Protein 4IP8 (pdb70)

Solvent-accessible surface area: 19924 Å² total; per-residue (Å²): 32,153,70,2,7,23,48,0,2,42,0,0,23,0,0,86,2,14,42,108,6,36,44,26,24,74,103,18,130,75,173,56,2,34,42,8,3,10,0,18,0,0,52,26,0,18,150,96,16,98,0,0,50,68,0,0,82,19,27,4,105,7,39,36,52,31,16,130,80,79,64,43,40,81,142,54,9,109,43,3,60,58,2,5,104,69,0,48,79,51,107,81,10,78,128,63,58,25,100,63,9,61,160,148,22,33,158,70,2,7,26,48,0,1,40,0,0,24,0,0,75,1,16,43,107,6,35,46,27,26,88,108,19,127,73,170,59,2,52,67,8,3,10,0,16,1,0,59,28,0,19,153,98,16,95,0,0,54,66,0,0,84,18,30,3,94,10,43,33,46,28,18,101,78,73,67,53,29,78,136,76,2,108,46,3,55,61,3,4,94,69,0,43,82,49,108,80,10,76,122,60,56,28,98,66,6,64,157,154,20,35,156,75,2,7,29,49,0,4,39,0,0,18,0,0,64,4,14,45,106,6,32,44,21,20,70,106,18,136,71,169,56,1,51,53,8,3,10,0,19,0,0,68,26,0,18,162,92,18,96,0,0,48,63,0,0,82,20,31,4,100,8,44,49,47,37,17,113,79,83,60,41,42,64,141,69,7,106,41,2,68,55,0,5,105,70,0,44,78,45,104,88,11,77,116,48,57,24,100,64,6,61,155,150,22,33,154,72,1,7,29,51,0,3,38,0,0,20,0,1,71,2,15,38,110,5,34,44,23,24,68,106,17,132,71,168,51,2,52,71,8,2,7,0,18,0,0,66,27,0,18,160,95,16,94,0,0,50,59,0,0,71,19,32,1,92,8,42,23,48,29,22,127,77,82,65,46,35,68,136,77,10,103,49,2,63,59,0,2,96,74,0,43,77,44,104,87,12,77,119,49,73,23,100,67,9,62,156,145,20

InterPro domains:
  IPR000096 Serum amyloid A protein [PF00277] (23-122)
  IPR000096 Serum amyloid A protein [PIRSF002472] (1-122)
  IPR000096 Serum amyloid A protein [PR00306] (24-43)
  IPR000096 Serum amyloid A protein [PR00306] (44-63)
  IPR000096 Serum amyloid A protein [PR00306] (64-84)
  IPR000096 Serum amyloid A protein [PS00992] (56-72)
  IPR000096 Serum amyloid A protein [SM00197] (21-122)
  IPR052464 Synovial Proliferation Regulator [PTHR23424] (26-122)

Organism: Homo sapiens (NCBI:txid9606)

Structure (mmCIF, N/CA/C/O backbone):
data_4IP8
#
_entry.id   4IP8
#
_cell.length_a   68.591
_cell.length_b   128.419
_cell.length_c   50.199
_cell.angle_alpha   90.00
_cell.angle_beta   90.00
_cell.angle_gamma   90.00
#
_symmetry.space_group_name_H-M   'P 21 21 2'
#
loop_
_entity.id
_entity.type
_entity.pdbx_description
1 polymer 'Serum amyloid A-1 protein'
2 non-polymer 'SULFATE ION'
3 non-polymer 'O-ACETALDEHYDYL-HEXAETHYLENE GLYCOL'
4 water water
#
loop_
_atom_site.group_PDB
_atom_site.id
_atom_site.type_symbol
_atom_site.label_atom_id
_atom_site.label_alt_id
_atom_site.label_comp_id
_atom_site.label_asym_id
_atom_site.label_entity_id
_atom_site.label_seq_id
_atom_site.pdbx_PDB_ins_code
_atom_site.Cartn_x
_atom_site.Cartn_y
_atom_site.Cartn_z
_atom_site.occupancy
_atom_site.B_iso_or_equiv
_atom_site.auth_seq_id
_atom_site.auth_comp_id
_atom_site.auth_asym_id
_atom_site.auth_atom_id
_atom_site.pdbx_PDB_model_num
ATOM 1 N N . MET A 1 1 ? -64.643 -20.577 32.094 1.00 37.63 0 MET A N 1
ATOM 2 C CA . MET A 1 1 ? -63.993 -21.710 31.450 1.00 36.14 0 MET A CA 1
ATOM 3 C C . MET A 1 1 ? -64.016 -22.945 32.343 1.00 29.44 0 MET A C 1
ATOM 4 O O . MET A 1 1 ? -63.547 -24.008 31.947 1.00 30.80 0 MET A O 1
ATOM 9 N N . ARG A 1 2 ? -64.550 -22.800 33.552 1.00 29.96 1 ARG A N 1
ATOM 10 C CA . ARG A 1 2 ? -64.579 -23.912 34.502 1.00 36.48 1 ARG A CA 1
ATOM 11 C C . ARG A 1 2 ? -65.267 -25.150 33.930 1.00 33.95 1 ARG A C 1
ATOM 12 O O . ARG A 1 2 ? -64.665 -26.218 33.844 1.00 40.42 1 ARG A O 1
ATOM 20 N N . SER A 1 3 ? -66.532 -25.004 33.548 1.00 39.59 2 SER A N 1
ATOM 21 C CA . SER A 1 3 ? -67.308 -26.124 33.026 1.00 39.57 2 SER A CA 1
ATOM 22 C C . SER A 1 3 ? -66.757 -26.625 31.692 1.00 39.44 2 SER A C 1
ATOM 23 O O . SER A 1 3 ? -66.885 -27.803 31.363 1.00 29.86 2 SER A O 1
ATOM 26 N N . PHE A 1 4 ? -66.145 -25.724 30.928 1.00 25.29 3 PHE A N 1
ATOM 27 C CA . PHE A 1 4 ? -65.525 -26.090 29.659 1.00 29.33 3 PHE A CA 1
ATOM 28 C C . PHE A 1 4 ? -64.373 -27.071 29.889 1.00 35.94 3 PHE A C 1
ATOM 29 O O . PHE A 1 4 ? -64.346 -28.157 29.309 1.00 25.18 3 PHE A O 1
ATOM 37 N N . PHE A 1 5 ? -63.431 -26.691 30.748 1.00 29.88 4 PHE A N 1
ATOM 38 C CA . PHE A 1 5 ? -62.285 -27.535 31.059 1.00 26.37 4 PHE A CA 1
ATOM 39 C C . PHE A 1 5 ? -62.660 -28.739 31.924 1.00 26.07 4 PHE A C 1
ATOM 40 O O . PHE A 1 5 ? -61.974 -29.759 31.906 1.00 28.70 4 PHE A O 1
ATOM 48 N N . SER A 1 6 ? -63.737 -28.611 32.689 1.00 23.91 5 SER A N 1
ATOM 49 C CA . SER A 1 6 ? -64.218 -29.715 33.510 1.00 31.99 5 SER A CA 1
ATOM 50 C C . SER A 1 6 ? -64.782 -30.841 32.649 1.00 24.70 5 SER A C 1
ATOM 51 O O . SER A 1 6 ? -64.418 -32.000 32.826 1.00 33.29 5 SER A O 1
ATOM 54 N N . PHE A 1 7 ? -65.680 -30.504 31.728 1.00 22.71 6 PHE A N 1
ATOM 55 C CA . PHE A 1 7 ? -66.222 -31.497 30.813 1.00 27.13 6 PHE A CA 1
ATOM 56 C C . PHE A 1 7 ? -65.088 -32.195 30.062 1.00 28.40 6 PHE A C 1
ATOM 57 O O . PHE A 1 7 ? -65.124 -33.399 29.860 1.00 27.85 6 PHE A O 1
ATOM 65 N N . LEU A 1 8 ? -64.085 -31.427 29.653 1.00 28.65 7 LEU A N 1
ATOM 66 C CA . LEU A 1 8 ? -62.953 -31.983 28.923 1.00 25.66 7 LEU A CA 1
ATOM 67 C C . LEU A 1 8 ? -62.088 -32.863 29.816 1.00 25.90 7 LEU A C 1
ATOM 68 O O . LEU A 1 8 ? -61.642 -33.929 29.399 1.00 33.98 7 LEU A O 1
ATOM 73 N N . GLY A 1 9 ? -61.865 -32.427 31.050 1.00 22.84 8 GLY A N 1
ATOM 74 C CA . GLY A 1 9 ? -61.154 -33.247 32.013 1.00 30.53 8 GLY A CA 1
ATOM 75 C C . GLY A 1 9 ? -61.883 -34.544 32.316 1.00 27.75 8 GLY A C 1
ATOM 76 O O . GLY A 1 9 ? -61.262 -35.572 32.588 1.00 32.16 8 GLY A O 1
ATOM 77 N N . GLU A 1 10 ? -63.210 -34.496 32.276 1.00 25.88 9 GLU A N 1
ATOM 78 C CA . GLU A 1 10 ? -64.029 -35.674 32.553 1.00 27.00 9 GLU A CA 1
ATOM 79 C C . GLU A 1 10 ? -64.022 -36.653 31.380 1.00 27.69 9 GLU A C 1
ATOM 80 O O . GLU A 1 10 ? -63.989 -37.869 31.575 1.00 27.29 9 GLU A O 1
ATOM 86 N N . ALA A 1 11 ? -64.035 -36.115 30.166 1.00 23.45 10 ALA A N 1
ATOM 87 C CA . ALA A 1 11 ? -63.921 -36.933 28.968 1.00 29.88 10 ALA A CA 1
ATOM 88 C C . ALA A 1 11 ? -62.628 -37.732 28.997 1.00 34.35 10 ALA A C 1
ATOM 89 O O . ALA A 1 11 ? -62.608 -38.916 28.651 1.00 28.08 10 ALA A O 1
ATOM 91 N N . PHE A 1 12 ? -61.550 -37.087 29.427 1.00 23.17 11 PHE A N 1
ATOM 92 C CA . PHE A 1 12 ? -60.228 -37.708 29.341 1.00 28.52 11 PHE A CA 1
ATOM 93 C C . PHE A 1 12 ? -59.865 -38.588 30.530 1.00 28.94 11 PHE A C 1
ATOM 94 O O . PHE A 1 12 ? -59.077 -39.520 30.392 1.00 35.19 11 PHE A O 1
ATOM 102 N N . ASP A 1 13 ? -60.445 -38.306 31.689 1.00 25.46 12 ASP A N 1
ATOM 103 C CA . ASP A 1 13 ? -60.367 -39.250 32.794 1.00 31.70 12 ASP A CA 1
ATOM 104 C C . ASP A 1 13 ? -61.154 -40.514 32.441 1.00 34.77 12 ASP A C 1
ATOM 105 O O . ASP A 1 13 ? -60.717 -41.628 32.722 1.00 31.29 12 ASP A O 1
ATOM 110 N N . GLY A 1 14 ? -62.310 -40.326 31.812 1.00 30.69 13 GLY A N 1
ATOM 111 C CA . GLY A 1 14 ? -63.136 -41.438 31.377 1.00 26.55 13 GLY A CA 1
ATOM 112 C C . GLY A 1 14 ? -62.460 -42.279 30.310 1.00 21.54 13 GLY A C 1
ATOM 113 O O . GLY A 1 14 ? -62.495 -43.504 30.371 1.00 28.07 13 GLY A O 1
ATOM 114 N N . ALA A 1 15 ? -61.842 -41.620 29.333 1.00 29.59 14 ALA A N 1
ATOM 115 C CA . ALA A 1 15 ? -61.087 -42.311 28.294 1.00 26.34 14 ALA A CA 1
ATOM 116 C C . ALA A 1 15 ? -59.966 -43.132 28.907 1.00 31.08 14 ALA A C 1
ATOM 117 O O . ALA A 1 15 ? -59.651 -44.225 28.431 1.00 27.42 14 ALA A O 1
ATOM 119 N N . ARG A 1 16 ? -59.355 -42.595 29.959 1.00 29.41 15 ARG A N 1
ATOM 120 C CA . ARG A 1 16 ? -58.322 -43.317 30.694 1.00 27.64 15 ARG A CA 1
ATOM 121 C C . ARG A 1 16 ? -58.905 -44.534 31.399 1.00 20.86 15 ARG A C 1
ATOM 122 O O . ARG A 1 16 ? -58.274 -45.583 31.453 1.00 30.59 15 ARG A O 1
ATOM 130 N N . ASP A 1 17 ? -60.105 -44.380 31.949 1.00 21.03 16 ASP A N 1
ATOM 131 C CA . ASP A 1 17 ? -60.773 -45.471 32.652 1.00 27.93 16 ASP A CA 1
ATOM 132 C C . ASP A 1 17 ? -61.163 -46.605 31.711 1.00 24.14 16 ASP A C 1
ATOM 133 O O . ASP A 1 17 ? -60.969 -47.776 32.032 1.00 29.71 16 ASP A O 1
ATOM 138 N N . MET A 1 18 ? -61.714 -46.258 30.553 1.00 23.24 17 MET A N 1
ATOM 139 C CA . MET A 1 18 ? -62.015 -47.255 29.532 1.00 21.93 17 MET A CA 1
ATOM 140 C C . MET A 1 18 ? -60.753 -48.008 29.132 1.00 29.53 17 MET A C 1
ATOM 141 O O . MET A 1 18 ? -60.766 -49.231 29.041 1.00 30.16 17 MET A O 1
ATOM 146 N N . TRP A 1 19 ? -59.663 -47.282 28.890 1.00 25.27 18 TRP A N 1
ATOM 147 C CA . TRP A 1 19 ? -58.413 -47.933 28.511 1.00 33.70 18 TRP A CA 1
ATOM 148 C C . TRP A 1 19 ? -57.848 -48.800 29.631 1.00 32.82 18 TRP A C 1
ATOM 149 O O . TRP A 1 19 ? -57.294 -49.867 29.374 1.00 28.15 18 TRP A O 1
ATOM 160 N N . ARG A 1 20 ? -57.984 -48.344 30.871 1.00 24.26 19 ARG A N 1
ATOM 161 C CA . ARG A 1 20 ? -57.518 -49.129 32.007 1.00 24.43 19 ARG A CA 1
ATOM 162 C C . ARG A 1 20 ? -58.277 -50.450 32.100 1.00 25.89 19 ARG A C 1
ATOM 163 O O . ARG A 1 20 ? -57.708 -51.470 32.471 1.00 26.99 19 ARG A O 1
ATOM 171 N N . ALA A 1 21 ? -59.564 -50.426 31.767 1.00 24.95 20 ALA A N 1
ATOM 172 C CA . ALA A 1 21 ? -60.371 -51.642 31.770 1.00 24.85 20 ALA A CA 1
ATOM 173 C C . ALA A 1 21 ? -59.875 -52.621 30.716 1.00 22.04 20 ALA A C 1
ATOM 174 O O . ALA A 1 21 ? -59.843 -53.825 30.950 1.00 30.63 20 ALA A O 1
ATOM 176 N N . TYR A 1 22 ? -59.486 -52.104 29.555 1.00 25.17 21 TYR A N 1
ATOM 177 C CA . TYR A 1 22 ? -58.914 -52.947 28.515 1.00 33.89 21 TYR A CA 1
ATOM 178 C C . TYR A 1 22 ? -57.573 -53.526 28.948 1.00 34.30 21 TYR A C 1
ATOM 179 O O . TYR A 1 22 ? -57.341 -54.724 2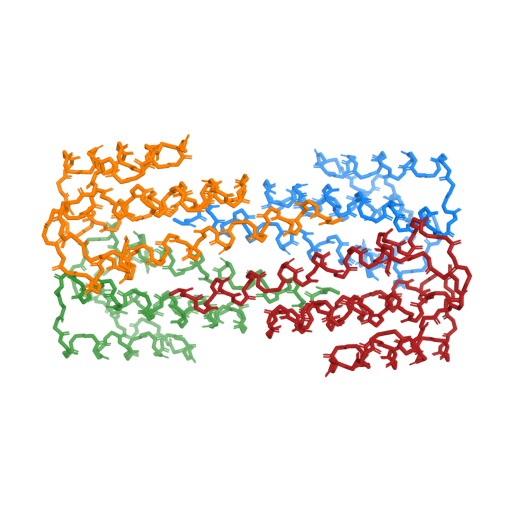8.819 1.00 29.12 21 TYR A O 1
ATOM 188 N N . SER A 1 23 ? -56.694 -52.665 29.454 1.00 32.93 22 SER A N 1
ATOM 189 C CA . SER A 1 23 ? -55.381 -53.095 29.928 1.00 27.74 22 SER A CA 1
ATOM 190 C C . SER A 1 23 ? -55.503 -54.181 30.984 1.00 21.55 22 SER A C 1
ATOM 191 O O . SER A 1 23 ? -54.781 -55.174 30.942 1.00 31.20 22 SER A O 1
ATOM 194 N N . ASP A 1 24 ? -56.403 -53.978 31.941 1.00 22.79 23 ASP A N 1
ATOM 195 C CA . ASP A 1 24 ? -56.641 -54.974 32.982 1.00 28.61 23 ASP A CA 1
ATOM 196 C C . ASP A 1 24 ? -57.182 -56.267 32.397 1.00 30.19 23 ASP A C 1
ATOM 197 O O . ASP A 1 24 ? -56.725 -57.352 32.751 1.00 29.41 23 ASP A O 1
ATOM 202 N N . MET A 1 25 ? -58.163 -56.146 31.506 1.00 30.11 24 MET A N 1
ATOM 203 C CA . MET A 1 25 ? -58.740 -57.313 30.845 1.00 29.80 24 MET A CA 1
ATOM 204 C C . MET A 1 25 ? -57.660 -58.162 30.186 1.00 28.92 24 MET A C 1
ATOM 205 O O . MET A 1 25 ? -57.638 -59.387 30.330 1.00 32.46 24 MET A O 1
ATOM 210 N N . ARG A 1 26 ? -56.771 -57.499 29.458 1.00 29.54 25 ARG A N 1
ATOM 211 C CA . ARG A 1 26 ? -55.710 -58.172 28.719 1.00 35.62 25 ARG A CA 1
ATOM 212 C C . ARG A 1 26 ? -54.686 -58.786 29.666 1.00 33.42 25 ARG A C 1
ATOM 213 O O . ARG A 1 26 ? -54.137 -59.850 29.398 1.00 36.53 25 ARG A O 1
ATOM 221 N N . GLU A 1 27 ? -54.438 -58.105 30.778 1.00 30.71 26 GLU A N 1
ATOM 222 C CA . GLU A 1 27 ? -53.499 -58.590 31.776 1.00 32.12 26 GLU A CA 1
ATOM 223 C C . GLU A 1 27 ? -54.087 -59.766 32.548 1.00 32.65 26 GLU A C 1
ATOM 224 O O . GLU A 1 27 ? -53.394 -60.741 32.842 1.00 37.13 26 GLU A O 1
ATOM 230 N N . ALA A 1 28 ? -55.371 -59.667 32.869 1.00 29.15 27 ALA A N 1
ATOM 231 C CA . ALA A 1 28 ? -56.047 -60.700 33.640 1.00 26.42 27 ALA A CA 1
ATOM 232 C C . ALA A 1 28 ? -56.148 -62.007 32.861 1.00 30.52 27 ALA A C 1
ATOM 233 O O . ALA A 1 28 ? -56.123 -63.086 33.452 1.00 28.59 27 ALA A O 1
ATOM 235 N N . ASN A 1 29 ? -56.252 -61.906 31.539 1.00 27.40 28 ASN A N 1
ATOM 236 C CA . ASN A 1 29 ? -56.377 -63.087 30.691 1.00 43.46 28 ASN A CA 1
ATOM 237 C C . ASN A 1 29 ? -57.280 -64.127 31.352 1.00 42.28 28 ASN A C 1
ATOM 238 O O . ASN A 1 29 ? -56.862 -65.248 31.628 1.00 34.41 28 ASN A O 1
ATOM 243 N N . TYR A 1 30 ? -58.521 -63.733 31.613 1.00 32.37 29 TYR A N 1
ATOM 244 C CA . TYR A 1 30 ? -59.421 -64.525 32.433 1.00 24.75 29 TYR A CA 1
ATOM 245 C C . TYR A 1 30 ? -60.718 -64.808 31.687 1.00 39.61 29 TYR A C 1
ATOM 246 O O . TYR A 1 30 ? -61.520 -63.902 31.446 1.00 33.47 29 TYR A O 1
ATOM 255 N N . ILE A 1 31 ? -60.919 -66.070 31.327 1.00 32.79 30 ILE A N 1
ATOM 256 C CA . ILE A 1 31 ? -62.082 -66.479 30.552 1.00 29.08 30 ILE A CA 1
ATOM 257 C C . ILE A 1 31 ? -63.400 -66.039 31.187 1.00 30.08 30 ILE A C 1
ATOM 258 O O . ILE A 1 31 ? -63.636 -66.255 32.374 1.00 29.58 30 ILE A O 1
ATOM 263 N N . GLY A 1 32 ? -64.242 -65.399 30.383 1.00 25.82 31 GLY A N 1
ATOM 264 C CA . GLY A 1 32 ? -65.575 -65.020 30.811 1.00 32.34 31 GLY A CA 1
ATOM 265 C C . GLY A 1 32 ? -65.644 -63.758 31.647 1.00 28.65 31 GLY A C 1
ATOM 266 O O . GLY A 1 32 ? -66.666 -63.484 32.271 1.00 34.93 31 GLY A O 1
ATOM 267 N N . SER A 1 33 ? -64.570 -62.976 31.651 1.00 30.09 32 SER A N 1
ATOM 268 C CA . SER A 1 33 ? -64.526 -61.771 32.477 1.00 28.60 32 SER A CA 1
ATOM 269 C C . SER A 1 33 ? -64.819 -60.509 31.675 1.00 31.83 32 SER A C 1
ATOM 270 O O . SER A 1 33 ? -65.026 -59.443 32.249 1.00 32.56 32 SER A O 1
ATOM 273 N N . ASP A 1 34 ? -64.838 -60.628 30.352 1.00 24.06 33 ASP A N 1
ATOM 274 C CA . ASP A 1 34 ? -64.920 -59.441 29.506 1.00 32.08 33 ASP A CA 1
ATOM 275 C C . ASP A 1 34 ? -66.166 -58.608 29.788 1.00 27.17 33 ASP A C 1
ATOM 276 O O . ASP A 1 34 ? -66.118 -57.381 29.700 1.00 26.02 33 ASP A O 1
ATOM 281 N N . LYS A 1 35 ? -67.271 -59.266 30.135 1.00 29.18 34 LYS A N 1
ATOM 282 C CA . LYS A 1 35 ? -68.496 -58.549 30.485 1.00 26.87 34 LYS A CA 1
ATOM 283 C C . LYS A 1 35 ? -68.267 -57.686 31.726 1.00 17.63 34 LYS A C 1
ATOM 284 O O . LYS A 1 35 ? -68.710 -56.548 31.779 1.00 28.27 34 LYS A O 1
ATOM 290 N N . TYR A 1 36 ? -67.562 -58.228 32.716 1.00 31.85 35 TYR A N 1
ATOM 291 C CA . TYR A 1 36 ? -67.214 -57.454 33.903 1.00 26.99 35 TYR A CA 1
ATOM 292 C C . TYR A 1 36 ? -66.392 -56.223 33.547 1.00 26.82 35 TYR A C 1
ATOM 293 O O . TYR A 1 36 ? -66.647 -55.129 34.045 1.00 23.63 35 TYR A O 1
ATOM 302 N N . PHE A 1 37 ? -65.404 -56.404 32.679 1.00 24.01 36 PHE A N 1
ATOM 303 C CA . PHE A 1 37 ? -64.505 -55.312 32.333 1.00 27.99 36 PHE A CA 1
ATOM 304 C C . PHE A 1 37 ? -65.174 -54.224 31.495 1.00 23.01 36 PHE A C 1
ATOM 305 O O . PHE A 1 37 ? -64.841 -53.049 31.619 1.00 24.21 36 PHE A O 1
ATOM 313 N N . HIS A 1 38 ? -66.130 -54.610 30.655 1.00 24.51 37 HIS A N 1
ATOM 314 C CA . HIS A 1 38 ? -66.897 -53.630 29.896 1.00 24.17 37 HIS A CA 1
ATOM 315 C C . HIS A 1 38 ? -67.722 -52.778 30.848 1.00 23.33 37 HIS A C 1
ATOM 316 O O . HIS A 1 38 ? -67.766 -51.552 30.725 1.00 28.44 37 HIS A O 1
ATOM 323 N N . ALA A 1 39 ? -68.377 -53.438 31.798 1.00 23.19 38 ALA A N 1
ATOM 324 C CA . ALA A 1 39 ? -69.198 -52.742 32.778 1.00 25.81 38 ALA A CA 1
ATOM 325 C C . ALA A 1 39 ? -68.345 -51.855 33.674 1.00 24.29 38 ALA A C 1
ATOM 326 O O . ALA A 1 39 ? -68.718 -50.719 33.963 1.00 28.26 38 ALA A O 1
ATOM 328 N N . ARG A 1 40 ? -67.200 -52.371 34.109 1.00 20.44 39 ARG A N 1
ATOM 329 C CA . ARG A 1 40 ? -66.322 -51.621 35.006 1.00 27.26 39 ARG A CA 1
ATOM 330 C C . ARG A 1 40 ? -65.816 -50.350 34.333 1.00 23.23 39 ARG A C 1
ATOM 331 O O . ARG A 1 40 ? -65.942 -49.255 34.880 1.00 32.48 39 ARG A O 1
ATOM 339 N N . GLY A 1 41 ? -65.245 -50.505 33.141 1.00 23.72 40 GLY A N 1
ATOM 340 C CA . GLY A 1 41 ? -64.742 -49.376 32.382 1.00 20.99 40 GLY A CA 1
ATOM 341 C C . GLY A 1 41 ? -65.791 -48.295 32.194 1.00 26.83 40 GLY A C 1
ATOM 342 O O . GLY A 1 41 ? -65.520 -47.120 32.414 1.00 20.88 40 GLY A O 1
ATOM 343 N N . ASN A 1 42 ? -66.994 -48.696 31.792 1.00 25.24 41 ASN A N 1
ATOM 344 C CA . ASN A 1 42 ? -68.094 -47.754 31.605 1.00 29.39 41 ASN A CA 1
ATOM 345 C C . ASN A 1 42 ? -68.549 -47.127 32.916 1.00 25.49 41 ASN A C 1
ATOM 346 O O . ASN A 1 42 ? -68.909 -45.953 32.963 1.00 26.90 41 ASN A O 1
ATOM 351 N N . TYR A 1 43 ? -68.537 -47.922 33.976 1.00 29.59 42 TYR A N 1
ATOM 352 C CA . TYR A 1 43 ? -68.898 -47.446 35.300 1.00 22.70 42 TYR A CA 1
ATOM 353 C C . TYR A 1 43 ? -67.910 -46.382 35.766 1.00 24.26 42 TYR A C 1
ATOM 354 O O . TYR A 1 43 ? -68.306 -45.281 36.135 1.00 29.86 42 TYR A O 1
ATOM 363 N N . ASP A 1 44 ? -66.622 -46.717 35.737 1.00 27.81 43 ASP A N 1
ATOM 364 C CA . ASP A 1 44 ? -65.576 -45.791 36.172 1.00 29.26 43 ASP A CA 1
ATOM 365 C C . ASP A 1 44 ? -65.630 -44.472 35.413 1.00 24.96 43 ASP A C 1
ATOM 366 O O . ASP A 1 44 ? -65.540 -43.404 36.011 1.00 30.52 43 ASP A O 1
ATOM 371 N N . ALA A 1 45 ? -65.778 -44.551 34.096 1.00 25.15 44 ALA A N 1
ATOM 372 C CA . ALA A 1 45 ? -65.826 -43.359 33.260 1.00 21.55 44 ALA A CA 1
ATOM 373 C C . ALA A 1 45 ? -67.049 -42.501 33.556 1.00 28.20 44 ALA A C 1
ATOM 374 O O . ALA A 1 45 ? -66.948 -41.280 33.674 1.00 27.91 44 ALA A O 1
ATOM 376 N N . ALA A 1 46 ? -68.212 -43.135 33.662 1.00 26.31 45 ALA A N 1
ATOM 377 C CA . ALA A 1 46 ? -69.440 -42.402 33.960 1.00 31.99 45 ALA A CA 1
ATOM 378 C C . ALA A 1 46 ? -69.341 -41.694 35.307 1.00 31.39 45 ALA A C 1
ATOM 379 O O . ALA A 1 46 ? -69.871 -40.600 35.481 1.00 30.46 45 ALA A O 1
ATOM 381 N N . LYS A 1 47 ? -68.665 -42.332 36.255 1.00 30.50 46 LYS A N 1
ATOM 382 C CA . LYS A 1 47 ? -68.457 -41.757 37.577 1.00 32.63 46 LYS A CA 1
ATOM 383 C C . LYS A 1 47 ? -67.819 -40.370 37.498 1.00 32.09 46 LYS A C 1
ATOM 384 O O . LYS A 1 47 ? -68.070 -39.515 38.344 1.00 38.28 46 LYS A O 1
ATOM 390 N N . ARG A 1 48 ? -66.993 -40.161 36.480 1.00 31.44 47 ARG A N 1
ATOM 391 C CA . ARG A 1 48 ? -66.265 -38.904 36.316 1.00 28.50 47 ARG A CA 1
ATOM 392 C C . ARG A 1 48 ? -67.191 -37.707 36.133 1.00 26.58 47 ARG A C 1
ATOM 393 O O . ARG A 1 48 ? -66.868 -36.596 36.547 1.00 35.72 47 ARG A O 1
ATOM 401 N N . GLY A 1 49 ? -68.332 -37.935 35.498 1.00 27.19 48 GLY A N 1
ATOM 402 C CA . GLY A 1 49 ? -69.249 -36.863 35.171 1.00 26.91 48 GLY A CA 1
ATOM 403 C C . GLY A 1 49 ? -69.649 -36.970 33.714 1.00 25.89 48 GLY A C 1
ATOM 404 O O . GLY A 1 49 ? -69.162 -37.851 33.006 1.00 32.73 48 GLY A O 1
ATOM 405 N N . PRO A 1 50 ? -70.532 -36.071 33.258 1.00 29.79 49 PRO A N 1
ATOM 406 C CA . PRO A 1 50 ? -71.091 -36.049 31.899 1.00 29.88 49 PRO A CA 1
ATOM 407 C C . PRO A 1 50 ? -70.044 -36.253 30.799 1.00 30.60 49 PRO A C 1
ATOM 408 O O . PRO A 1 50 ? -70.359 -36.827 29.757 1.00 32.19 49 PRO A O 1
ATOM 412 N N . GLY A 1 51 ? -68.823 -35.784 31.030 1.00 21.94 50 GLY A N 1
ATOM 413 C CA . GLY A 1 51 ? -67.758 -35.943 30.060 1.00 24.90 50 GLY A CA 1
ATOM 414 C C . GLY A 1 51 ? -67.342 -37.398 29.944 1.00 25.83 50 GLY A C 1
ATOM 415 O O . GLY A 1 51 ? -67.072 -37.895 28.853 1.00 24.24 50 GLY A O 1
ATOM 416 N N . GLY A 1 52 ? -67.302 -38.083 31.082 1.00 20.99 51 GLY A N 1
ATOM 417 C CA . GLY A 1 52 ? -66.941 -39.486 31.120 1.00 24.48 51 GLY A CA 1
ATOM 418 C C . GLY A 1 52 ? -67.995 -40.370 30.480 1.00 26.07 51 GLY A C 1
ATOM 419 O O . GLY A 1 52 ? -67.668 -41.333 29.786 1.00 27.64 51 GLY A O 1
ATOM 420 N N . VAL A 1 53 ? -69.263 -40.046 30.725 1.00 25.85 52 VAL A N 1
ATOM 421 C CA . VAL A 1 53 ? -70.367 -40.773 30.115 1.00 23.14 52 VAL A CA 1
ATOM 422 C C . VAL A 1 53 ? -70.213 -40.692 28.613 1.00 30.87 52 VAL A C 1
ATOM 423 O O . VAL A 1 53 ? -70.396 -41.672 27.900 1.00 25.16 52 VAL A O 1
ATOM 427 N N . TRP A 1 54 ? -69.853 -39.505 28.141 1.00 27.79 53 TRP A N 1
ATOM 428 C CA . TRP A 1 54 ? -69.712 -39.252 26.717 1.00 24.21 53 TRP A CA 1
ATOM 429 C C . TRP A 1 54 ? -68.537 -40.023 26.109 1.00 23.00 53 TRP A C 1
ATOM 430 O O . TRP A 1 54 ? -68.669 -40.627 25.046 1.00 23.86 53 TRP A O 1
ATOM 441 N N . ALA A 1 55 ? -67.390 -39.996 26.781 1.00 21.83 54 ALA A N 1
ATOM 442 C CA . ALA A 1 55 ? -66.224 -40.750 26.330 1.00 23.99 54 ALA A CA 1
ATOM 443 C C . ALA A 1 55 ? -66.473 -42.259 26.370 1.00 25.71 54 ALA A C 1
ATOM 444 O O . ALA A 1 55 ? -66.034 -42.989 25.483 1.00 28.19 54 ALA A O 1
ATOM 446 N N . ALA A 1 56 ? -67.177 -42.720 27.400 1.00 23.15 55 ALA A N 1
ATOM 447 C CA . ALA A 1 56 ? -67.493 -44.139 27.535 1.00 26.38 55 ALA A CA 1
ATOM 448 C C . ALA A 1 56 ? -68.293 -44.644 26.342 1.00 25.11 55 ALA A C 1
ATOM 449 O O . ALA A 1 56 ? -67.990 -45.700 25.786 1.00 25.48 55 ALA A O 1
ATOM 451 N N . GLU A 1 57 ? -69.314 -43.888 25.948 1.00 18.84 56 GLU A N 1
ATOM 452 C CA . GLU A 1 57 ? -70.133 -44.258 24.797 1.00 24.25 56 GLU A CA 1
ATOM 453 C C . GLU A 1 57 ? -69.297 -44.338 23.531 1.00 23.81 56 GLU A C 1
ATOM 454 O O . GLU A 1 57 ? -69.365 -45.322 22.794 1.00 22.85 56 GLU A O 1
ATOM 460 N N . ALA A 1 58 ? -68.523 -43.286 23.278 1.00 22.26 57 ALA A N 1
ATOM 461 C CA . ALA A 1 58 ? -67.677 -43.214 22.092 1.00 28.95 57 ALA A CA 1
ATOM 462 C C . ALA A 1 58 ? -66.728 -44.405 21.993 1.00 26.72 57 ALA A C 1
ATOM 463 O O . ALA A 1 58 ? -66.559 -44.992 20.924 1.00 28.93 57 ALA A O 1
ATOM 465 N N . ILE A 1 59 ? -66.123 -44.764 23.118 1.00 23.25 58 ILE A N 1
ATOM 466 C CA . ILE A 1 59 ? -65.111 -45.809 23.133 1.00 24.44 58 ILE A CA 1
ATOM 467 C C . ILE A 1 59 ? -65.719 -47.212 23.100 1.00 26.86 58 ILE A C 1
ATOM 468 O O . ILE A 1 59 ? -65.168 -48.121 22.475 1.00 25.72 58 ILE A O 1
ATOM 473 N N . SER A 1 60 ? -66.868 -47.382 23.750 1.00 22.37 59 SER A N 1
ATOM 474 C CA . SER A 1 60 ? -67.624 -48.628 23.632 1.00 25.87 59 SER A CA 1
ATOM 475 C C . SER A 1 60 ? -67.971 -48.886 22.170 1.00 24.69 59 SER A C 1
ATOM 476 O O . SER A 1 60 ? -67.826 -50.002 21.677 1.00 24.14 59 SER A O 1
ATOM 479 N N . ASP A 1 61 ? -68.444 -47.846 21.487 1.00 24.73 60 ASP A N 1
ATOM 480 C CA . ASP A 1 61 ? -68.732 -47.930 20.061 1.00 24.74 60 ASP A CA 1
ATOM 481 C C . ASP A 1 61 ? -67.473 -48.290 19.290 1.00 29.37 60 ASP A C 1
ATOM 482 O O . ASP A 1 61 ? -67.511 -49.124 18.385 1.00 31.54 60 ASP A O 1
ATOM 487 N N . ALA A 1 62 ? -66.362 -47.653 19.649 1.00 24.35 61 ALA A N 1
ATOM 488 C CA . ALA A 1 62 ? -65.082 -47.924 19.004 1.00 28.95 61 ALA A CA 1
ATOM 489 C C . ALA A 1 62 ? -64.644 -49.361 19.238 1.00 25.95 61 ALA A C 1
ATOM 490 O O . ALA A 1 62 ? -64.234 -50.051 18.305 1.00 27.24 61 ALA A O 1
ATOM 492 N N . ARG A 1 63 ? -64.730 -49.809 20.486 1.00 26.71 62 ARG A N 1
ATOM 493 C CA . ARG A 1 63 ? -64.352 -51.173 20.812 1.00 23.81 62 ARG A CA 1
ATOM 494 C C . ARG A 1 63 ? -65.201 -52.186 20.049 1.00 28.31 62 ARG A C 1
ATOM 495 O O . ARG A 1 63 ? -64.668 -53.157 19.513 1.00 25.02 62 ARG A O 1
ATOM 503 N N . GLU A 1 64 ? -66.513 -51.971 19.994 1.00 24.42 63 GLU A N 1
ATOM 504 C CA . GLU A 1 64 ? -67.370 -52.901 19.262 1.00 28.72 63 GLU A CA 1
ATOM 505 C C . GLU A 1 64 ? -66.950 -52.983 17.803 1.00 27.02 63 GLU A C 1
ATOM 506 O O . GLU A 1 64 ? -66.849 -54.068 17.238 1.00 25.42 63 GLU A O 1
ATOM 512 N N . ASN A 1 65 ? -66.716 -51.825 17.200 1.00 22.22 64 ASN A N 1
ATOM 513 C CA . ASN A 1 65 ? -66.272 -51.752 15.816 1.00 30.85 64 ASN A CA 1
ATOM 514 C C . ASN A 1 65 ? -65.025 -52.600 15.576 1.00 37.56 64 ASN A C 1
ATOM 515 O O . ASN A 1 65 ? -64.953 -53.351 14.604 1.00 39.00 64 ASN A O 1
ATOM 520 N N . ILE A 1 66 ? -64.055 -52.486 16.477 1.00 33.06 65 ILE A N 1
ATOM 521 C CA . ILE A 1 66 ? -62.785 -53.192 16.345 1.00 26.67 65 ILE A CA 1
ATOM 522 C C . ILE A 1 66 ? -62.934 -54.700 16.522 1.00 29.54 65 ILE A C 1
ATOM 523 O O . ILE A 1 6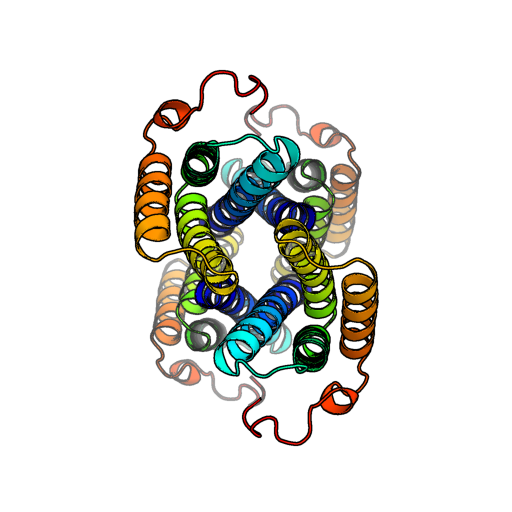6 ? -62.444 -55.474 15.700 1.00 32.38 65 ILE A O 1
ATOM 528 N N . GLN A 1 67 ? -63.611 -55.117 17.589 1.00 25.32 66 GLN A N 1
ATOM 529 C CA . GLN A 1 67 ? -63.843 -56.541 17.838 1.00 23.77 66 GLN A CA 1
ATOM 530 C C . GLN A 1 67 ? -64.547 -57.214 16.671 1.00 23.36 66 GLN A C 1
ATOM 531 O O . GLN A 1 67 ? -64.218 -58.340 16.303 1.00 34.93 66 GLN A O 1
ATOM 537 N N . ARG A 1 68 ? -65.537 -56.529 16.109 1.00 28.63 67 ARG A N 1
ATOM 538 C CA . ARG A 1 68 ? -66.281 -57.060 14.972 1.00 30.03 67 ARG A CA 1
ATOM 539 C C . ARG A 1 68 ? -65.359 -57.254 13.771 1.00 33.26 67 ARG A C 1
ATOM 540 O O . ARG A 1 68 ? -65.507 -58.205 13.005 1.00 29.71 67 ARG A O 1
ATOM 548 N N . PHE A 1 69 ? -64.409 -56.339 13.611 1.00 31.09 68 PHE A N 1
ATOM 549 C CA . PHE A 1 69 ? -63.414 -56.450 12.554 1.00 35.55 68 PHE A CA 1
ATOM 550 C C . PHE A 1 69 ? -62.646 -57.760 12.698 1.00 32.93 68 PHE A C 1
ATOM 551 O O . PHE A 1 69 ? -62.328 -58.413 11.705 1.00 34.56 68 PHE A O 1
ATOM 559 N N . PHE A 1 70 ? -62.381 -58.153 13.941 1.00 33.32 69 PHE A N 1
ATOM 560 C CA . PHE A 1 70 ? -61.630 -59.376 14.225 1.00 28.01 69 PHE A CA 1
ATOM 561 C C . PHE A 1 70 ? -62.484 -60.641 14.409 1.00 35.70 69 PHE A C 1
ATOM 562 O O . PHE A 1 70 ? -61.968 -61.675 14.826 1.00 40.02 69 PHE A O 1
ATOM 570 N N . GLY A 1 71 ? -63.780 -60.563 14.121 1.00 29.62 70 GLY A N 1
ATOM 571 C CA . GLY A 1 71 ? -64.615 -61.757 14.108 1.00 30.21 70 GLY A CA 1
ATOM 572 C C . GLY A 1 71 ? -65.601 -61.968 15.250 1.00 34.50 70 GLY A C 1
ATOM 573 O O . GLY A 1 71 ? -66.192 -63.040 15.369 1.00 37.29 70 GLY A O 1
ATOM 574 N N . HIS A 1 72 ? -65.789 -60.952 16.083 1.00 25.14 71 HIS A N 1
ATOM 575 C CA . HIS A 1 72 ? -66.722 -61.020 17.204 1.00 23.39 71 HIS A CA 1
ATOM 576 C C . HIS A 1 72 ? -68.115 -61.454 16.745 1.00 25.88 71 HIS A C 1
ATOM 577 O O . HIS A 1 72 ? -68.576 -61.055 15.675 1.00 27.48 71 HIS A O 1
ATOM 584 N N . GLY A 1 73 ? -68.785 -62.266 17.560 1.00 26.99 72 GLY A N 1
ATOM 585 C CA . GLY A 1 73 ? -70.107 -62.773 17.228 1.00 24.86 72 GLY A CA 1
ATOM 586 C C . GLY A 1 73 ? -71.219 -61.775 17.507 1.00 26.81 72 GLY A C 1
ATOM 587 O O . GLY A 1 73 ? -71.080 -60.908 18.370 1.00 26.32 72 GLY A O 1
ATOM 588 N N . ALA A 1 74 ? -72.329 -61.899 16.784 1.00 31.85 73 ALA A N 1
ATOM 589 C CA . ALA A 1 74 ? -73.432 -60.942 16.892 1.00 25.56 73 ALA A CA 1
ATOM 590 C C . ALA A 1 74 ? -74.075 -60.907 18.276 1.00 22.57 73 ALA A C 1
ATOM 591 O O . ALA A 1 74 ? -74.267 -59.834 18.846 1.00 26.93 73 ALA A O 1
ATOM 593 N N . GLU A 1 75 ? -74.417 -62.077 18.807 1.00 25.21 74 GLU A N 1
ATOM 594 C CA . GLU A 1 75 ? -75.044 -62.152 20.125 1.00 30.28 74 GLU A CA 1
ATOM 595 C C . GLU A 1 75 ? -74.107 -61.646 21.216 1.00 23.95 74 GLU A C 1
ATOM 596 O O . GLU A 1 75 ? -74.538 -60.998 22.165 1.00 34.64 74 GLU A O 1
ATOM 602 N N . ASP A 1 76 ? -72.825 -61.963 21.085 1.00 26.50 75 ASP A N 1
ATOM 603 C CA . ASP A 1 76 ? -71.834 -61.513 22.052 1.00 27.19 75 ASP A CA 1
ATOM 604 C C . ASP A 1 76 ? -71.748 -59.993 22.037 1.00 27.07 75 ASP A C 1
ATOM 605 O O . ASP A 1 76 ? -71.641 -59.360 23.085 1.00 27.96 75 ASP A O 1
ATOM 610 N N . SER A 1 77 ? -71.805 -59.414 20.840 1.00 25.24 76 SER A N 1
ATOM 611 C CA . SER A 1 77 ? -71.789 -57.962 20.691 1.00 26.10 76 SER A CA 1
ATOM 612 C C . SER A 1 77 ? -72.968 -57.330 21.421 1.00 29.61 76 SER A C 1
ATOM 613 O O . SER A 1 77 ? -72.806 -56.344 22.142 1.00 21.28 76 SER A O 1
ATOM 616 N N . LEU A 1 78 ? -74.160 -57.892 21.234 1.00 21.60 77 LEU A N 1
ATOM 617 C CA . LEU A 1 78 ? -75.352 -57.350 21.892 1.00 30.83 77 LEU A CA 1
ATOM 618 C C . LEU A 1 78 ? -75.259 -57.523 23.403 1.00 21.64 77 LEU A C 1
ATOM 619 O O . LEU A 1 78 ? -75.754 -56.692 24.156 1.00 23.28 77 LEU A O 1
ATOM 624 N N . ALA A 1 79 ? -74.633 -58.612 23.840 1.00 21.74 78 ALA A N 1
ATOM 625 C CA . ALA A 1 79 ? -74.402 -58.834 25.265 1.00 23.86 78 ALA A CA 1
ATOM 626 C C . ALA A 1 79 ? -73.389 -57.825 25.799 1.00 26.92 78 ALA A C 1
ATOM 627 O O . ALA A 1 79 ? -73.519 -57.341 26.920 1.00 26.03 78 ALA A O 1
ATOM 629 N N . ASP A 1 80 ? -72.379 -57.518 24.986 1.00 20.95 79 ASP A N 1
ATOM 630 C CA . ASP A 1 80 ? -71.368 -56.525 25.339 1.00 22.42 79 ASP A CA 1
ATOM 631 C C . ASP A 1 80 ? -71.994 -55.152 25.523 1.00 20.49 79 ASP A C 1
ATOM 632 O O . ASP A 1 80 ? -71.671 -54.434 26.472 1.00 25.31 79 ASP A O 1
ATOM 637 N N . GLN A 1 81 ? -72.894 -54.792 24.612 1.00 23.06 80 GLN A N 1
ATOM 638 C CA . GLN A 1 81 ? -73.591 -53.513 24.688 1.00 24.58 80 GLN A CA 1
ATOM 639 C C . GLN A 1 81 ? -74.403 -53.458 25.971 1.00 28.17 80 GLN A C 1
ATOM 640 O O . GLN A 1 81 ? -74.496 -52.413 26.607 1.00 27.83 80 GLN A O 1
ATOM 646 N N . ALA A 1 82 ? -74.984 -54.592 26.351 1.00 24.14 81 ALA A N 1
ATOM 647 C CA . ALA A 1 82 ? -75.781 -54.660 27.571 1.00 28.80 81 ALA A CA 1
ATOM 648 C C . ALA A 1 82 ? -74.927 -54.433 28.814 1.00 26.54 81 ALA A C 1
ATOM 649 O O . ALA A 1 82 ? -75.375 -53.809 29.775 1.00 28.64 81 ALA A O 1
ATOM 651 N N . ALA A 1 83 ? -73.697 -54.939 28.790 1.00 21.13 82 ALA A N 1
ATOM 652 C CA . ALA A 1 83 ? -72.775 -54.757 29.901 1.00 27.53 82 ALA A CA 1
ATOM 653 C C . ALA A 1 83 ? -72.285 -53.314 29.952 1.00 21.04 82 ALA A C 1
ATOM 654 O O . ALA A 1 83 ? -72.113 -52.742 31.028 1.00 23.48 82 ALA A O 1
ATOM 656 N N . ASN A 1 84 ? -72.069 -52.727 28.780 1.00 24.65 83 ASN A N 1
ATOM 657 C CA . ASN A 1 84 ? -71.689 -51.322 28.680 1.00 23.55 83 ASN A CA 1
ATOM 658 C C . ASN A 1 84 ? -72.714 -50.398 29.323 1.00 29.44 83 ASN A C 1
ATOM 659 O O . ASN A 1 84 ? -72.370 -49.544 30.142 1.00 26.88 83 ASN A O 1
ATOM 664 N N . GLU A 1 85 ? -73.973 -50.572 28.937 1.00 23.34 84 GLU A N 1
ATOM 665 C CA . GLU A 1 85 ? -75.057 -49.723 29.419 1.00 26.56 84 GLU A CA 1
ATOM 666 C C . GLU A 1 85 ? -75.287 -49.910 30.913 1.00 29.45 84 GLU A C 1
ATOM 667 O O . GLU A 1 85 ? -75.572 -48.953 31.633 1.00 35.53 84 GLU A O 1
ATOM 673 N N . TRP A 1 86 ? -75.156 -51.154 31.366 1.00 30.08 85 TRP A N 1
ATOM 674 C CA . TRP A 1 86 ? -75.317 -51.503 32.771 1.00 24.24 85 TRP A CA 1
ATOM 675 C C . TRP A 1 86 ? -74.339 -50.718 33.631 1.00 30.66 85 TRP A C 1
ATOM 676 O O . TRP A 1 86 ? -74.721 -50.116 34.632 1.00 28.27 85 TRP A O 1
ATOM 687 N N . GLY A 1 87 ? -73.072 -50.725 33.238 1.00 32.30 86 GLY A N 1
ATOM 688 C CA . GLY A 1 87 ? -72.063 -49.980 33.969 1.00 23.71 86 GLY A CA 1
ATOM 689 C C . GLY A 1 87 ? -72.283 -48.483 33.862 1.00 27.47 86 GLY A C 1
ATOM 690 O O . GLY A 1 87 ? -72.287 -47.771 34.864 1.00 23.36 86 GLY A O 1
ATOM 691 N N . ARG A 1 88 ? -72.485 -48.011 32.638 1.00 27.22 87 ARG A N 1
ATOM 692 C CA . ARG A 1 88 ? -72.611 -46.583 32.366 1.00 25.15 87 ARG A CA 1
ATOM 693 C C . ARG A 1 88 ? -73.737 -45.915 33.154 1.00 32.35 87 ARG A C 1
ATOM 694 O O . ARG A 1 88 ? -73.713 -44.704 33.367 1.00 29.80 87 ARG A O 1
ATOM 702 N N . SER A 1 89 ? -74.716 -46.702 33.589 1.00 30.32 88 SER A N 1
ATOM 703 C CA . SER A 1 89 ? -75.882 -46.151 34.280 1.00 34.19 88 SER A CA 1
ATOM 704 C C . SER A 1 89 ? -75.769 -46.208 35.806 1.00 35.65 88 SER A C 1
ATOM 705 O O . SER A 1 89 ? -76.724 -45.901 36.515 1.00 39.68 88 SER A O 1
ATOM 708 N N . GLY A 1 90 ? -74.605 -46.605 36.306 1.00 28.50 89 GLY A N 1
ATOM 709 C CA . GLY A 1 90 ? -74.364 -46.617 37.738 1.00 32.69 89 GLY A CA 1
ATOM 710 C C . GLY A 1 90 ? -74.646 -47.937 38.431 1.00 27.58 89 GLY A C 1
ATOM 711 O O . GLY A 1 90 ? -74.496 -48.051 39.647 1.00 38.27 89 GLY A O 1
ATOM 712 N N . LYS A 1 91 ? -75.053 -48.941 37.665 1.00 30.47 90 LYS A N 1
ATOM 713 C CA . LYS A 1 91 ? -75.279 -50.268 38.225 1.00 30.60 90 LYS A CA 1
ATOM 714 C C . LYS A 1 91 ? -73.950 -50.971 38.473 1.00 39.07 90 LYS A C 1
ATOM 715 O O . LYS A 1 91 ? -72.990 -50.777 37.730 1.00 35.19 90 LYS A O 1
ATOM 721 N N . ASP A 1 92 ? -73.904 -51.788 39.522 1.00 32.80 91 ASP A N 1
ATOM 722 C CA . ASP A 1 92 ? -72.662 -52.410 39.972 1.00 37.27 91 ASP A CA 1
ATOM 723 C C . ASP A 1 92 ? -72.080 -53.394 38.958 1.00 29.21 91 ASP A C 1
ATOM 724 O O . ASP A 1 92 ? -72.717 -54.384 38.612 1.00 37.12 91 ASP A O 1
ATOM 729 N N . PRO A 1 93 ? -70.859 -53.119 38.483 1.00 35.90 92 PRO A N 1
ATOM 730 C CA . PRO A 1 93 ? -70.168 -54.032 37.565 1.00 27.51 92 PRO A CA 1
ATOM 731 C C . PRO A 1 93 ? -69.862 -55.406 38.176 1.00 31.87 92 PRO A C 1
ATOM 732 O O . PRO A 1 93 ? -69.721 -56.387 37.440 1.00 27.22 92 PRO A O 1
ATOM 736 N N . ASN A 1 94 ? -69.765 -55.485 39.498 1.00 31.03 93 ASN A N 1
ATOM 737 C CA . ASN A 1 94 ? -69.456 -56.757 40.146 1.00 30.25 93 ASN A CA 1
ATOM 738 C C . ASN A 1 94 ? -70.549 -57.803 39.941 1.00 33.60 93 ASN A C 1
ATOM 739 O O . ASN A 1 94 ? -70.373 -58.974 40.278 1.00 34.33 93 ASN A O 1
ATOM 744 N N . HIS A 1 95 ? -71.671 -57.370 39.375 1.00 32.15 94 HIS A N 1
ATOM 745 C CA . HIS A 1 95 ? -72.753 -58.270 39.011 1.00 30.04 94 HIS A CA 1
ATOM 746 C C . HIS A 1 95 ? -72.243 -59.314 38.026 1.00 28.08 94 HIS A C 1
ATOM 747 O O . HIS A 1 95 ? -72.697 -60.457 38.019 1.00 33.04 94 HIS A O 1
ATOM 754 N N . PHE A 1 96 ? -71.287 -58.913 37.195 1.00 34.36 95 PHE A N 1
ATOM 755 C CA . PHE A 1 96 ? -70.751 -59.791 36.161 1.00 26.38 95 PHE A CA 1
ATOM 756 C C . PHE A 1 96 ? -69.414 -60.392 36.568 1.00 33.68 95 PHE A C 1
ATOM 757 O O . PHE A 1 96 ? -68.775 -61.093 35.780 1.00 31.14 95 PHE A O 1
ATOM 765 N N . ARG A 1 97 ? -68.986 -60.117 37.795 1.00 27.99 96 ARG A N 1
ATOM 766 C CA . ARG A 1 97 ? -67.654 -60.521 38.217 1.00 24.90 96 ARG A CA 1
ATOM 767 C C . ARG A 1 97 ? -67.547 -62.027 38.338 1.00 34.22 96 ARG A C 1
ATOM 768 O O . ARG A 1 97 ? -68.312 -62.648 39.073 1.00 32.58 96 ARG A O 1
ATOM 776 N N . PRO A 1 98 ? -66.600 -62.622 37.608 1.00 28.60 97 PRO A N 1
ATOM 777 C CA . PRO A 1 98 ? -66.320 -64.038 37.830 1.00 30.21 97 PRO A CA 1
ATOM 778 C C . PRO A 1 98 ? -65.749 -64.204 39.225 1.00 35.24 97 PRO A C 1
ATOM 779 O O . PRO A 1 98 ? -64.715 -63.607 39.527 1.00 35.68 97 PRO A O 1
ATOM 783 N N . ALA A 1 99 ? -66.418 -64.975 40.073 1.00 34.10 98 ALA A N 1
ATOM 784 C CA . ALA A 1 99 ? -65.843 -65.314 41.360 1.00 36.73 98 ALA A CA 1
ATOM 785 C C . ALA A 1 99 ? -64.505 -65.947 41.042 1.00 39.42 98 ALA A C 1
ATOM 786 O O . ALA A 1 99 ? -64.421 -66.813 40.179 1.00 57.89 98 ALA A O 1
ATOM 788 N N . GLY A 1 100 ? -63.447 -65.502 41.701 1.00 36.68 99 GLY A N 1
ATOM 789 C CA . GLY A 1 100 ? -62.133 -66.020 41.371 1.00 35.82 99 GLY A CA 1
ATOM 790 C C . GLY A 1 100 ? -61.321 -65.056 40.530 1.00 38.58 99 GLY A C 1
ATOM 791 O O . GLY A 1 100 ? -60.133 -65.267 40.319 1.00 32.02 99 GLY A O 1
ATOM 792 N N . LEU A 1 101 ? -61.961 -64.002 40.034 1.00 30.43 100 LEU A N 1
ATOM 793 C CA . LEU A 1 101 ? -61.219 -62.918 39.414 1.00 41.40 100 LEU A CA 1
ATOM 794 C C . LEU A 1 101 ? -60.432 -62.245 40.531 1.00 40.31 100 LEU A C 1
ATOM 795 O O . LEU A 1 101 ? -60.996 -61.918 41.575 1.00 40.91 100 LEU A O 1
ATOM 800 N N . PRO A 1 102 ? -59.117 -62.076 40.335 1.00 32.95 101 PRO A N 1
ATOM 801 C CA . PRO A 1 102 ? -58.243 -61.467 41.344 1.00 38.21 101 PRO A CA 1
ATOM 802 C C . PRO A 1 102 ? -58.745 -60.097 41.801 1.00 41.46 101 PRO A C 1
ATOM 803 O O . PRO A 1 102 ? -59.153 -59.276 40.979 1.00 38.70 101 PRO A O 1
ATOM 807 N N . GLU A 1 103 ? -58.698 -59.867 43.111 1.00 50.44 102 GLU A N 1
ATOM 808 C CA . GLU A 1 103 ? -59.273 -58.673 43.735 1.00 47.10 102 GLU A CA 1
ATOM 809 C C . GLU A 1 103 ? -58.773 -57.346 43.154 1.00 40.62 102 GLU A C 1
ATOM 810 O O . GLU A 1 103 ? -59.465 -56.334 43.229 1.00 44.76 102 GLU A O 1
ATOM 816 N N . LYS A 1 104 ? -57.573 -57.349 42.580 1.00 45.53 103 LYS A N 1
ATOM 817 C CA . LYS A 1 104 ? -57.009 -56.123 42.014 1.00 35.31 103 LYS A CA 1
ATOM 818 C C . LYS A 1 104 ? -57.748 -55.669 40.754 1.00 38.63 103 LYS A C 1
ATOM 819 O O . LYS A 1 104 ? -57.445 -54.616 40.195 1.00 32.07 103 LYS A O 1
ATOM 825 N N . TYR A 1 105 ? -58.718 -56.465 40.315 1.00 39.92 104 TYR A N 1
ATOM 826 C CA . TYR A 1 105 ? -59.487 -56.139 39.120 1.00 38.63 104 TYR A CA 1
ATOM 827 C C . TYR A 1 105 ? -60.911 -55.713 39.456 1.00 38.85 104 TYR A C 1
ATOM 828 O O . TYR A 1 105 ? -61.506 -56.161 40.436 1.00 39.80 104 TYR A O 1
ATOM 838 N N . MET B 1 1 ? -64.526 -43.618 16.707 1.00 40.64 0 MET B N 1
ATOM 839 C CA . MET B 1 1 ? -63.962 -42.466 17.400 1.00 29.55 0 MET B CA 1
ATOM 840 C C . MET B 1 1 ? -64.030 -41.217 16.533 1.00 28.19 0 MET B C 1
ATOM 841 O O . MET B 1 1 ? -63.660 -40.133 16.971 1.00 33.54 0 MET B O 1
ATOM 846 N N . ARG B 1 2 ? -64.499 -41.374 15.301 1.00 32.27 1 ARG B N 1
ATOM 847 C CA . ARG B 1 2 ? -64.525 -40.267 14.350 1.00 33.85 1 ARG B CA 1
ATOM 848 C C . ARG B 1 2 ? -65.235 -39.022 14.879 1.00 31.47 1 ARG B C 1
ATOM 849 O O . ARG B 1 2 ? -64.694 -37.919 14.811 1.00 35.33 1 ARG B O 1
ATOM 857 N N . SER B 1 3 ? -66.443 -39.193 15.404 1.00 32.18 2 SER B N 1
ATOM 858 C CA . SER B 1 3 ? -67.224 -38.058 15.889 1.00 35.44 2 SER B CA 1
ATOM 859 C C . SER B 1 3 ? -66.712 -37.549 17.234 1.00 30.22 2 SER B C 1
ATOM 860 O O . SER B 1 3 ? -66.913 -36.389 17.582 1.00 30.21 2 SER B O 1
ATOM 863 N N . PHE B 1 4 ? -66.059 -38.426 17.989 1.00 27.72 3 PHE B N 1
ATOM 864 C CA . PHE B 1 4 ? -65.420 -38.029 19.240 1.00 29.62 3 PHE B CA 1
ATOM 865 C C . PHE B 1 4 ? -64.305 -37.023 18.958 1.00 33.26 3 PHE B C 1
ATOM 866 O O . PHE B 1 4 ? -64.309 -35.907 19.483 1.00 28.97 3 PHE B O 1
ATOM 874 N N . PHE B 1 5 ? -63.359 -37.418 18.111 1.00 25.68 4 PHE B N 1
ATOM 875 C CA . PHE B 1 5 ? -62.225 -36.561 17.772 1.00 30.09 4 PHE B CA 1
ATOM 876 C C . PHE B 1 5 ? -62.626 -35.344 16.938 1.00 26.91 4 PHE B C 1
ATOM 877 O O . PHE B 1 5 ? -61.968 -34.308 16.993 1.00 29.25 4 PHE B O 1
ATOM 885 N N . SER B 1 6 ? -63.692 -35.480 16.159 1.00 24.95 5 SER B N 1
ATOM 886 C CA . SER B 1 6 ? -64.175 -34.383 15.332 1.00 24.97 5 SER B CA 1
ATOM 887 C C . SER B 1 6 ? -64.715 -33.255 16.201 1.00 29.14 5 SER B C 1
ATOM 888 O O . SER B 1 6 ? -64.371 -32.091 16.004 1.00 34.18 5 SER B O 1
ATOM 891 N N . PHE B 1 7 ? -65.564 -33.607 17.160 1.00 25.51 6 PHE B N 1
ATOM 892 C CA . PHE B 1 7 ? -66.112 -32.631 18.088 1.00 31.25 6 PHE B CA 1
ATOM 893 C C . PHE B 1 7 ? -64.997 -31.884 18.807 1.00 29.94 6 PHE B C 1
ATOM 894 O O . PHE B 1 7 ? -65.009 -30.658 18.877 1.00 27.58 6 PHE B O 1
ATOM 902 N N . LEU B 1 8 ? -64.036 -32.634 19.337 1.00 24.67 7 LEU B N 1
ATOM 903 C CA . LEU B 1 8 ? -62.905 -32.053 20.053 1.00 26.25 7 LEU B CA 1
ATOM 904 C C . LEU B 1 8 ? -62.042 -31.193 19.141 1.00 31.95 7 LEU B C 1
ATOM 905 O O . LEU B 1 8 ? -61.584 -30.124 19.537 1.00 31.78 7 LEU B O 1
ATOM 910 N N . GLY B 1 9 ? -61.817 -31.664 17.921 1.00 24.40 8 GLY B N 1
ATOM 911 C CA . GLY B 1 9 ? -61.104 -30.875 16.934 1.00 28.90 8 GLY B CA 1
ATOM 912 C C . GLY B 1 9 ? -61.836 -29.582 16.619 1.00 32.80 8 GLY B C 1
ATOM 913 O O . GLY B 1 9 ? -61.215 -28.547 16.387 1.00 27.72 8 GLY B O 1
ATOM 914 N N . GLU B 1 10 ? -63.165 -29.647 16.612 1.00 29.31 9 GLU B N 1
ATOM 915 C CA . GLU B 1 10 ? -63.997 -28.476 16.358 1.00 29.18 9 GLU B CA 1
ATOM 916 C C . GLU B 1 10 ? -63.941 -27.481 17.506 1.00 30.05 9 GLU B C 1
ATOM 917 O O . GLU B 1 10 ? -63.860 -26.267 17.286 1.00 27.30 9 GLU B O 1
ATOM 923 N N . ALA B 1 11 ? -63.991 -27.996 18.730 1.00 21.18 10 ALA B N 1
ATOM 924 C CA . ALA B 1 11 ? -63.915 -27.150 19.913 1.00 23.66 10 ALA B CA 1
ATOM 925 C C . ALA B 1 11 ? -62.615 -26.360 19.922 1.00 31.28 10 ALA B C 1
ATOM 926 O O . ALA B 1 11 ? -62.609 -25.161 20.212 1.00 28.33 10 ALA B O 1
ATOM 928 N N . PHE B 1 12 ? -61.516 -27.025 19.583 1.00 21.16 11 PHE B N 1
ATOM 929 C CA . PHE B 1 12 ? -60.206 -26.386 19.679 1.00 23.77 11 PHE B CA 1
ATOM 930 C C . PHE B 1 12 ? -59.861 -25.496 18.486 1.00 30.86 11 PHE B C 1
ATOM 931 O O . PHE B 1 12 ? -59.120 -24.528 18.629 1.00 33.69 11 PHE B O 1
ATOM 939 N N . ASP B 1 13 ? -60.411 -25.808 17.317 1.00 25.61 12 ASP B N 1
ATOM 940 C CA . ASP B 1 13 ? -60.310 -24.895 16.185 1.00 34.82 12 ASP B CA 1
ATOM 941 C C . ASP B 1 13 ? -61.091 -23.619 16.493 1.00 32.48 12 ASP B C 1
ATOM 942 O O . ASP B 1 13 ? -60.631 -22.510 16.216 1.00 27.73 12 ASP B O 1
ATOM 947 N N . GLY B 1 14 ? -62.274 -23.792 17.073 1.00 31.89 13 GLY B N 1
ATOM 948 C CA . GLY B 1 14 ? -63.116 -22.677 17.457 1.00 23.14 13 GLY B CA 1
ATOM 949 C C . GLY B 1 14 ? -62.476 -21.826 18.537 1.00 24.88 13 GLY B C 1
ATOM 950 O O . GLY B 1 14 ? -62.573 -20.604 18.509 1.00 25.87 13 GLY B O 1
ATOM 951 N N . ALA B 1 15 ? -61.823 -22.480 19.492 1.00 28.99 14 ALA B N 1
ATOM 952 C CA . ALA B 1 15 ? -61.119 -21.779 20.557 1.00 27.57 14 ALA B CA 1
ATOM 953 C C . ALA B 1 15 ? -59.978 -20.949 19.992 1.00 31.69 14 ALA B C 1
ATOM 954 O O . ALA B 1 15 ? -59.710 -19.839 20.457 1.00 26.46 14 ALA B O 1
ATOM 956 N N . ARG B 1 16 ? -59.300 -21.499 18.991 1.00 28.42 15 ARG B N 1
ATOM 957 C CA . ARG B 1 16 ? -58.256 -20.769 18.285 1.00 30.14 15 ARG B CA 1
ATOM 958 C C . ARG B 1 16 ? -58.855 -19.575 17.554 1.00 27.14 15 ARG B C 1
ATOM 959 O O . ARG B 1 16 ? -58.251 -18.508 17.493 1.00 28.28 15 ARG B O 1
ATOM 967 N N . ASP B 1 17 ? -60.044 -19.770 16.992 1.00 24.37 16 ASP B N 1
ATOM 968 C CA . ASP B 1 17 ? -60.741 -18.717 16.262 1.00 27.03 16 ASP B CA 1
ATOM 969 C C . ASP B 1 17 ? -61.130 -17.574 17.190 1.00 27.51 16 ASP B C 1
ATOM 970 O O . ASP B 1 17 ? -61.005 -16.403 16.833 1.00 29.56 16 ASP B O 1
ATOM 975 N N . MET B 1 18 ? -61.603 -17.917 18.382 1.00 23.85 17 MET B N 1
ATOM 976 C CA . MET B 1 18 ? -61.953 -16.903 19.366 1.00 27.03 17 MET B CA 1
ATOM 977 C C . MET B 1 18 ? -60.722 -16.118 19.805 1.00 28.21 17 MET B C 1
ATOM 978 O O . MET B 1 18 ? -60.763 -14.890 19.895 1.00 30.11 17 MET B O 1
ATOM 983 N N . TRP B 1 19 ? -59.628 -16.823 20.080 1.00 25.84 18 TRP B N 1
ATOM 984 C CA . TRP B 1 19 ? -58.402 -16.158 20.498 1.00 26.97 18 TRP B CA 1
ATOM 985 C C . TRP B 1 19 ? -57.856 -15.279 19.385 1.00 28.17 18 TRP B C 1
ATOM 986 O O . TRP B 1 19 ? -57.299 -14.214 19.644 1.00 30.96 18 TRP B O 1
ATOM 997 N N . ARG B 1 20 ? -58.020 -15.725 18.146 1.00 24.65 19 ARG B N 1
ATOM 998 C CA . ARG B 1 20 ? -57.538 -14.961 17.005 1.00 20.61 19 ARG B CA 1
ATOM 999 C C . ARG B 1 20 ? -58.308 -13.653 16.835 1.00 26.98 19 ARG B C 1
ATOM 1000 O O . ARG B 1 20 ? -57.764 -12.668 16.346 1.00 28.70 19 ARG B O 1
ATOM 1008 N N . ALA B 1 21 ? -59.577 -13.653 17.228 1.00 24.70 20 ALA B N 1
ATOM 1009 C CA . ALA B 1 21 ? -60.385 -12.438 17.196 1.00 22.05 20 ALA B CA 1
ATOM 1010 C C . ALA B 1 21 ? -59.896 -11.450 18.248 1.00 21.96 20 ALA B C 1
ATOM 1011 O O . ALA B 1 21 ? -59.851 -10.247 18.004 1.00 32.32 20 ALA B O 1
ATOM 1013 N N . TYR B 1 22 ? -59.533 -11.962 19.420 1.00 26.96 21 TYR B N 1
ATOM 1014 C CA . TYR B 1 22 ? -58.971 -11.123 20.469 1.00 29.63 21 TYR B CA 1
ATOM 1015 C C . TYR B 1 22 ? -57.632 -10.520 20.052 1.00 29.87 21 TYR B C 1
ATOM 1016 O O . TYR B 1 22 ? -57.397 -9.330 20.239 1.00 31.53 21 TYR B O 1
ATOM 1025 N N . SER B 1 23 ? -56.757 -11.349 19.495 1.00 31.36 22 SER B N 1
ATOM 1026 C CA . SER B 1 23 ? -55.434 -10.898 19.078 1.00 26.94 22 SER B CA 1
ATOM 1027 C C . SER B 1 23 ? -55.516 -9.901 17.933 1.00 22.94 22 SER B C 1
ATOM 1028 O O . SER B 1 23 ? -54.729 -8.959 17.870 1.00 35.98 22 SER B O 1
ATOM 1031 N N . ASP B 1 24 ? -56.461 -10.115 17.023 1.00 23.59 23 ASP B N 1
ATOM 1032 C CA . ASP B 1 24 ? -56.713 -9.155 15.957 1.00 33.01 23 ASP B CA 1
ATOM 1033 C C . ASP B 1 24 ? -57.243 -7.853 16.541 1.00 33.44 23 ASP B C 1
ATOM 1034 O O . ASP B 1 24 ? -56.846 -6.771 16.118 1.00 28.42 23 ASP B O 1
ATOM 1039 N N . MET B 1 25 ? -58.142 -7.964 17.512 1.00 31.48 24 MET B N 1
ATOM 1040 C CA . MET B 1 25 ? -58.691 -6.784 18.166 1.00 27.06 24 MET B CA 1
ATOM 1041 C C . MET B 1 25 ? -57.580 -5.954 18.799 1.00 34.51 24 MET B C 1
ATOM 1042 O O . MET B 1 25 ? -57.535 -4.731 18.650 1.00 36.32 24 MET B O 1
ATOM 1047 N N . ARG B 1 26 ? -56.679 -6.631 19.499 1.00 25.40 25 ARG B N 1
ATOM 1048 C CA . ARG B 1 26 ? -55.587 -5.966 20.193 1.00 27.04 25 ARG B CA 1
ATOM 1049 C C . ARG B 1 26 ? -54.649 -5.289 19.202 1.00 28.51 25 ARG B C 1
ATOM 1050 O O . ARG B 1 26 ? -54.223 -4.154 19.411 1.00 37.80 25 ARG B O 1
ATOM 1058 N N . GLU B 1 27 ? -54.345 -5.987 18.114 1.00 31.64 26 GLU B N 1
ATOM 1059 C CA . GLU B 1 27 ? -53.413 -5.483 17.112 1.00 30.88 26 GLU B CA 1
ATOM 1060 C C . GLU B 1 27 ? -53.996 -4.339 16.289 1.00 40.43 26 GLU B C 1
ATOM 1061 O O . GLU B 1 27 ? -53.291 -3.388 15.944 1.00 43.17 26 GLU B O 1
ATOM 1067 N N . ALA B 1 28 ? -55.282 -4.437 15.973 1.00 30.50 27 ALA B N 1
ATOM 1068 C CA . ALA B 1 28 ? -55.940 -3.431 15.155 1.00 35.98 27 ALA B CA 1
ATOM 1069 C C . ALA B 1 28 ? -56.091 -2.123 15.925 1.00 34.51 27 ALA B C 1
ATOM 1070 O O . ALA B 1 28 ? -56.087 -1.044 15.335 1.00 30.67 27 ALA B O 1
ATOM 1072 N N . ASN B 1 29 ? -56.210 -2.229 17.245 1.00 32.12 28 ASN B N 1
ATOM 1073 C CA . ASN B 1 29 ? -56.322 -1.054 18.100 1.00 37.24 28 ASN B CA 1
ATOM 1074 C C . ASN B 1 29 ? -57.235 -0.003 17.465 1.00 47.49 28 ASN B C 1
ATOM 1075 O O . ASN B 1 29 ? -56.874 1.163 17.315 1.00 33.85 28 ASN B O 1
ATOM 1080 N N . TYR B 1 30 ? -58.426 -0.443 17.085 1.00 42.86 29 TYR B N 1
ATOM 1081 C CA . TYR B 1 30 ? -59.333 0.373 16.302 1.00 29.78 29 TYR B CA 1
ATOM 1082 C C . TYR B 1 30 ? -60.569 0.686 17.127 1.00 47.33 29 TYR B C 1
ATOM 1083 O O . TYR B 1 30 ? -61.380 -0.198 17.405 1.00 33.63 29 TYR B O 1
ATOM 1092 N N . ILE B 1 31 ? -60.708 1.944 17.526 1.00 41.16 30 ILE B N 1
ATOM 1093 C CA . ILE B 1 31 ? -61.839 2.353 18.347 1.00 38.81 30 ILE B CA 1
ATOM 1094 C C . ILE B 1 31 ? -63.167 2.047 17.657 1.00 32.07 30 ILE B C 1
ATOM 1095 O O . ILE B 1 31 ? -63.374 2.396 16.496 1.00 44.05 30 ILE B O 1
ATOM 1100 N N . GLY B 1 32 ? -64.052 1.362 18.372 1.00 33.52 31 GLY B N 1
ATOM 1101 C CA . GLY B 1 32 ? -65.358 1.020 17.841 1.00 40.32 31 GLY B CA 1
ATOM 1102 C C . GLY B 1 32 ? -65.406 -0.231 16.977 1.00 37.35 31 GLY B C 1
ATOM 1103 O O . GLY B 1 32 ? -66.342 -0.410 16.199 1.00 38.44 31 GLY B O 1
ATOM 1104 N N . SER B 1 33 ? -64.407 -1.098 17.104 1.00 37.93 32 SER B N 1
ATOM 1105 C CA . SER B 1 33 ? -64.393 -2.351 16.349 1.00 37.74 32 SER B CA 1
ATOM 1106 C C . SER B 1 33 ? -64.780 -3.526 17.242 1.00 32.27 32 SER B C 1
ATOM 1107 O O . SER B 1 33 ? -64.900 -4.658 16.783 1.00 33.88 32 SER B O 1
ATOM 1110 N N . ASP B 1 34 ? -64.967 -3.234 18.523 1.00 25.64 33 ASP B N 1
ATOM 1111 C CA . ASP B 1 34 ? -65.345 -4.225 19.522 1.00 30.03 33 ASP B CA 1
ATOM 1112 C C . ASP B 1 34 ? -66.346 -5.238 18.990 1.00 31.78 33 ASP B C 1
ATOM 1113 O O . ASP B 1 34 ? -66.064 -6.434 18.924 1.00 32.50 33 ASP B O 1
ATOM 1118 N N . LYS B 1 35 ? -67.523 -4.746 18.621 1.00 36.80 34 LYS B N 1
ATOM 1119 C CA . LYS B 1 35 ? -68.637 -5.611 18.257 1.00 33.75 34 LYS B CA 1
ATOM 1120 C C . LYS B 1 35 ? -68.336 -6.457 17.029 1.00 19.06 34 LYS B C 1
ATOM 1121 O O . LYS B 1 35 ? -68.775 -7.596 16.946 1.00 31.11 34 LYS B O 1
ATOM 1127 N N . TYR B 1 36 ? -67.589 -5.903 16.080 1.00 26.84 35 TYR B N 1
ATOM 1128 C CA . TYR B 1 36 ? -67.188 -6.673 14.908 1.00 24.80 35 TYR B CA 1
ATOM 1129 C C . TYR B 1 36 ? -66.359 -7.896 15.279 1.00 25.00 35 TYR B C 1
ATOM 1130 O O . TYR B 1 36 ? -66.617 -9.000 14.800 1.00 23.20 35 TYR B O 1
ATOM 1139 N N . PHE B 1 37 ? -65.356 -7.696 16.128 1.00 24.32 36 PHE B N 1
ATOM 1140 C CA . PHE B 1 37 ? -64.461 -8.786 16.510 1.00 25.89 36 PHE B CA 1
ATOM 1141 C C . PHE B 1 37 ? -65.165 -9.848 17.354 1.00 31.77 36 PHE B C 1
ATOM 1142 O O . PHE B 1 37 ? -64.822 -11.028 17.282 1.00 27.54 36 PHE B O 1
ATOM 1150 N N . HIS B 1 38 ? -66.150 -9.431 18.143 1.00 32.40 37 HIS B N 1
ATOM 1151 C CA . HIS B 1 38 ? -66.943 -10.376 18.919 1.00 30.31 37 HIS B CA 1
ATOM 1152 C C . HIS B 1 38 ? -67.764 -11.254 17.985 1.00 28.82 37 HIS B C 1
ATOM 1153 O O . HIS B 1 38 ? -67.767 -12.479 18.109 1.00 31.95 37 HIS B O 1
ATOM 1160 N N . ALA B 1 39 ? -68.454 -10.620 17.044 1.00 27.27 38 ALA B N 1
ATOM 1161 C CA . ALA B 1 39 ? -69.241 -11.347 16.062 1.00 27.92 38 ALA B CA 1
ATOM 1162 C C . ALA B 1 39 ? -68.350 -12.243 15.210 1.00 26.42 38 ALA B C 1
ATOM 1163 O O . ALA B 1 39 ? -68.678 -13.405 14.971 1.00 31.62 38 ALA B O 1
ATOM 1165 N N . ARG B 1 40 ? -67.223 -11.704 14.754 1.00 22.55 39 ARG B N 1
ATOM 1166 C CA . ARG B 1 40 ? -66.335 -12.449 13.869 1.00 24.23 39 ARG B CA 1
ATOM 1167 C C . ARG B 1 40 ? -65.805 -13.696 14.568 1.00 31.26 39 ARG B C 1
ATOM 1168 O O . ARG B 1 40 ? -65.849 -14.793 14.016 1.00 31.25 39 ARG B O 1
ATOM 1176 N N . GLY B 1 41 ? -65.303 -13.517 15.786 1.00 30.86 40 GLY B N 1
ATOM 1177 C CA . GLY B 1 41 ? -64.790 -14.627 16.564 1.00 20.34 40 GLY B CA 1
ATOM 1178 C C . GLY B 1 41 ? -65.812 -15.737 16.709 1.00 33.16 40 GLY B C 1
ATOM 1179 O O . GLY B 1 41 ? -65.505 -16.905 16.483 1.00 22.59 40 GLY B O 1
ATOM 1180 N N . ASN B 1 42 ? -67.035 -15.372 17.082 1.00 23.93 41 ASN B N 1
ATOM 1181 C CA . ASN B 1 42 ? -68.108 -16.351 17.249 1.00 29.76 41 ASN B CA 1
ATOM 1182 C C . ASN B 1 42 ? -68.530 -16.976 15.926 1.00 24.50 41 ASN B C 1
ATOM 1183 O O . ASN B 1 42 ? -68.783 -18.171 15.849 1.00 25.92 41 ASN B O 1
ATOM 1188 N N . TYR B 1 43 ? -68.608 -16.153 14.888 1.00 27.46 42 TYR B N 1
ATOM 1189 C CA . TYR B 1 43 ? -68.922 -16.637 13.557 1.00 23.26 42 TYR B CA 1
ATOM 1190 C C . TYR B 1 43 ? -67.906 -17.679 13.109 1.00 33.48 42 TYR B C 1
ATOM 1191 O O . TYR B 1 43 ? -68.268 -18.790 12.730 1.00 29.87 42 TYR B O 1
ATOM 1200 N N . ASP B 1 44 ? -66.629 -17.316 13.162 1.00 32.03 43 ASP B N 1
ATOM 1201 C CA . ASP B 1 44 ? -65.557 -18.218 12.749 1.00 28.50 43 ASP B CA 1
ATOM 1202 C C . ASP B 1 44 ? -65.588 -19.543 13.503 1.00 33.23 43 ASP B C 1
ATOM 1203 O O . ASP B 1 44 ? -65.437 -20.608 12.904 1.00 32.39 43 ASP B O 1
ATOM 1208 N N . ALA B 1 45 ? -65.781 -19.477 14.816 1.00 28.44 44 ALA B N 1
ATOM 1209 C CA . ALA B 1 45 ? -65.822 -20.677 15.643 1.00 21.97 44 ALA B CA 1
ATOM 1210 C C . ALA B 1 45 ? -67.031 -21.555 15.326 1.00 28.52 44 ALA B C 1
ATOM 1211 O O . ALA B 1 45 ? -66.906 -22.772 15.217 1.00 30.50 44 ALA B O 1
ATOM 1213 N N . ALA B 1 46 ? -68.200 -20.934 15.189 1.00 24.61 45 ALA B N 1
ATOM 1214 C CA . ALA B 1 46 ? -69.428 -21.670 14.900 1.00 33.21 45 ALA B CA 1
ATOM 1215 C C . ALA B 1 46 ? -69.330 -22.387 13.560 1.00 31.76 45 ALA B C 1
ATOM 1216 O O . ALA B 1 46 ? -69.908 -23.454 13.367 1.00 33.44 45 ALA B O 1
ATOM 1218 N N . LYS B 1 47 ? -68.583 -21.790 12.641 1.00 32.32 46 LYS B N 1
ATOM 1219 C CA . LYS B 1 47 ? -68.409 -22.333 11.301 1.00 36.20 46 LYS B CA 1
ATOM 1220 C C . LYS B 1 47 ? -67.700 -23.685 11.331 1.00 40.53 46 LYS B C 1
ATOM 1221 O O . LYS B 1 47 ? -67.834 -24.485 10.407 1.00 39.60 46 LYS B O 1
ATOM 1227 N N . ARG B 1 48 ? -66.950 -23.934 12.401 1.00 29.76 47 ARG B N 1
ATOM 1228 C CA . ARG B 1 48 ? -66.226 -25.190 12.563 1.00 33.25 47 ARG B CA 1
ATOM 1229 C C . ARG B 1 48 ? -67.167 -26.377 12.747 1.00 29.90 47 ARG B C 1
ATOM 1230 O O . ARG B 1 48 ? -66.858 -27.493 12.332 1.00 37.28 47 ARG B O 1
ATOM 1238 N N . GLY B 1 49 ? -68.306 -26.134 13.384 1.00 34.45 48 GLY B N 1
ATOM 1239 C CA . GLY B 1 49 ? -69.244 -27.194 13.699 1.00 27.23 48 GLY B CA 1
ATOM 1240 C C . GLY B 1 49 ? -69.651 -27.128 15.157 1.00 30.51 48 GLY B C 1
ATOM 1241 O O . GLY B 1 49 ? -69.204 -26.244 15.881 1.00 34.36 48 GLY B O 1
ATOM 1242 N N . PRO B 1 50 ? -70.497 -28.073 15.595 1.00 33.20 49 PRO B N 1
ATOM 1243 C CA . PRO B 1 50 ? -71.046 -28.154 16.955 1.00 28.11 49 PRO B CA 1
ATOM 1244 C C . PRO B 1 50 ? -70.014 -27.904 18.059 1.00 24.13 49 PRO B C 1
ATOM 1245 O O . PRO B 1 50 ? -70.350 -27.296 19.074 1.00 38.51 49 PRO B O 1
ATOM 1249 N N . GLY B 1 51 ? -68.784 -28.369 17.871 1.00 26.70 50 GLY B N 1
ATOM 1250 C CA . GLY B 1 51 ? -67.742 -28.150 18.859 1.00 26.61 50 GLY B CA 1
ATOM 1251 C C . GLY B 1 51 ? -67.349 -26.686 18.950 1.00 26.59 50 GLY B C 1
ATOM 1252 O O . GLY B 1 51 ? -67.084 -26.166 20.035 1.00 21.02 50 GLY B O 1
ATOM 1253 N N . GLY B 1 52 ? -67.315 -26.020 17.800 1.00 29.29 51 GLY B N 1
ATOM 1254 C CA . GLY B 1 52 ? -66.969 -24.612 17.737 1.00 26.96 51 GLY B CA 1
ATOM 1255 C C . GLY B 1 52 ? -68.025 -23.738 18.382 1.00 31.45 51 GLY B C 1
ATOM 1256 O O . GLY B 1 52 ? -67.706 -22.760 19.059 1.00 30.60 51 GLY B O 1
ATOM 1257 N N . VAL B 1 53 ? -69.290 -24.089 18.170 1.00 30.26 52 VAL B N 1
ATOM 1258 C CA . VAL B 1 53 ? -70.392 -23.377 18.803 1.00 25.22 52 VAL B CA 1
ATOM 1259 C C . VAL B 1 53 ? -70.239 -23.461 20.314 1.00 32.07 52 VAL B C 1
ATOM 1260 O O . VAL B 1 53 ? -70.385 -22.467 21.024 1.00 28.16 52 VAL B O 1
ATOM 1264 N N . TRP B 1 54 ? -69.923 -24.659 20.795 1.00 25.23 53 TRP B N 1
ATOM 1265 C CA . TRP B 1 54 ? -69.769 -24.909 22.221 1.00 22.04 53 TRP B CA 1
ATOM 1266 C C . TRP B 1 54 ? -68.628 -24.080 22.811 1.00 27.97 53 TRP B C 1
ATOM 1267 O O . TRP B 1 54 ? -68.764 -23.496 23.889 1.00 34.00 53 TRP B O 1
ATOM 1278 N N . ALA B 1 55 ? -67.509 -24.026 22.095 1.00 26.41 54 ALA B N 1
ATOM 1279 C CA . ALA B 1 55 ? -66.344 -23.274 22.551 1.00 30.20 54 ALA B CA 1
ATOM 1280 C C . ALA B 1 55 ? -66.579 -21.766 22.469 1.00 31.64 54 ALA B C 1
ATOM 1281 O O . ALA B 1 55 ? -66.138 -21.014 23.339 1.00 27.29 54 ALA B O 1
ATOM 1283 N N . ALA B 1 56 ? -67.276 -21.329 21.425 1.00 25.90 55 ALA B N 1
ATOM 1284 C CA . ALA B 1 56 ? -67.601 -19.916 21.270 1.00 27.77 55 ALA B CA 1
ATOM 1285 C C . ALA B 1 56 ? -68.378 -19.414 22.479 1.00 21.98 55 ALA B C 1
ATOM 1286 O O . ALA B 1 56 ? -68.095 -18.335 23.007 1.00 23.60 55 ALA B O 1
ATOM 1288 N N . GLU B 1 57 ? -69.353 -20.209 22.913 1.00 22.85 56 GLU B N 1
ATOM 1289 C CA . GLU B 1 57 ? -70.157 -19.894 24.089 1.00 25.54 56 GLU B CA 1
ATOM 1290 C C . GLU B 1 57 ? -69.320 -19.809 25.354 1.00 26.63 56 GLU B C 1
ATOM 1291 O O . GLU B 1 57 ? -69.382 -18.819 26.082 1.00 34.58 56 GLU B O 1
ATOM 1297 N N . ALA B 1 58 ? -68.553 -20.861 25.621 1.00 28.95 57 ALA B N 1
ATOM 1298 C CA . ALA B 1 58 ? -67.711 -20.914 26.810 1.00 28.49 57 ALA B CA 1
ATOM 1299 C C . ALA B 1 58 ? -66.771 -19.718 26.876 1.00 26.58 57 ALA B C 1
ATOM 1300 O O . ALA B 1 58 ? -66.608 -19.100 27.927 1.00 28.49 57 ALA B O 1
ATOM 1302 N N . ILE B 1 59 ? -66.150 -19.401 25.747 1.00 26.09 58 ILE B N 1
ATOM 1303 C CA . ILE B 1 59 ? -65.146 -18.350 25.699 1.00 21.72 58 ILE B CA 1
ATOM 1304 C C . ILE B 1 59 ? -65.767 -16.955 25.727 1.00 25.94 58 ILE B C 1
ATOM 1305 O O . ILE B 1 59 ? -65.197 -16.035 26.308 1.00 26.98 58 ILE B O 1
ATOM 1310 N N . SER B 1 60 ? -66.940 -16.806 25.118 1.00 23.45 59 SER B N 1
ATOM 1311 C CA . SER B 1 60 ? -67.690 -15.557 25.216 1.00 26.85 59 SER B CA 1
ATOM 1312 C C . SER B 1 60 ? -68.073 -15.291 26.672 1.00 29.90 59 SER B C 1
ATOM 1313 O O . SER B 1 60 ? -67.903 -14.181 27.173 1.00 29.73 59 SER B O 1
ATOM 1316 N N . ASP B 1 61 ? -68.591 -16.318 27.341 1.00 28.51 60 ASP B N 1
ATOM 1317 C CA . ASP B 1 61 ? -68.908 -16.245 28.764 1.00 27.91 60 ASP B CA 1
ATOM 1318 C C . ASP B 1 61 ? -67.680 -15.873 29.579 1.00 35.47 60 ASP B C 1
ATOM 1319 O O . ASP B 1 61 ? -67.756 -15.038 30.478 1.00 34.90 60 ASP B O 1
ATOM 1324 N N . ALA B 1 62 ? -66.550 -16.499 29.265 1.00 26.70 61 ALA B N 1
ATOM 1325 C CA . ALA B 1 62 ? -65.307 -16.215 29.972 1.00 31.14 61 ALA B CA 1
ATOM 1326 C C . ALA B 1 62 ? -64.836 -14.781 29.749 1.00 30.58 61 ALA B C 1
ATOM 1327 O O . ALA B 1 62 ? -64.415 -14.102 30.690 1.00 27.73 61 ALA B O 1
ATOM 1329 N N . ARG B 1 63 ? -64.903 -14.327 28.501 1.00 30.41 62 ARG B N 1
ATOM 1330 C CA . ARG B 1 63 ? -64.488 -12.972 28.161 1.00 27.35 62 ARG B CA 1
ATOM 1331 C C . ARG B 1 63 ? -65.348 -11.939 28.879 1.00 31.63 62 ARG B C 1
ATOM 1332 O O . ARG B 1 63 ? -64.837 -10.934 29.371 1.00 34.05 62 ARG B O 1
ATOM 1340 N N . GLU B 1 64 ? -66.654 -12.185 28.932 1.00 26.88 63 GLU B N 1
ATOM 1341 C CA . GLU B 1 64 ? -67.560 -11.294 29.646 1.00 36.22 63 GLU B CA 1
ATOM 1342 C C . GLU B 1 64 ? -67.136 -11.180 31.105 1.00 31.08 63 GLU B C 1
ATOM 1343 O O . GLU B 1 64 ? -67.053 -10.083 31.657 1.00 24.21 63 GLU B O 1
ATOM 1349 N N . ASN B 1 65 ? -66.870 -12.327 31.720 1.00 21.03 64 ASN B N 1
ATOM 1350 C CA . ASN B 1 65 ? -66.403 -12.384 33.098 1.00 32.54 64 ASN B CA 1
ATOM 1351 C C . ASN B 1 65 ? -65.149 -11.536 33.304 1.00 36.85 64 ASN B C 1
ATOM 1352 O O . ASN B 1 65 ? -65.080 -10.731 34.230 1.00 37.60 64 ASN B O 1
ATOM 1357 N N . ILE B 1 66 ? -64.163 -11.722 32.433 1.00 31.93 65 ILE B N 1
ATOM 1358 C CA . ILE B 1 66 ? -62.905 -10.986 32.520 1.00 34.44 65 ILE B CA 1
ATOM 1359 C C . ILE B 1 66 ? -63.134 -9.484 32.425 1.00 33.57 65 ILE B C 1
ATOM 1360 O O . ILE B 1 66 ? -62.699 -8.728 33.290 1.00 31.77 65 ILE B O 1
ATOM 1365 N N . GLN B 1 67 ? -63.817 -9.060 31.366 1.00 29.77 66 GLN B N 1
ATOM 1366 C CA . GLN B 1 67 ? -64.075 -7.645 31.125 1.00 26.16 66 GLN B CA 1
ATOM 1367 C C . GLN B 1 67 ? -64.721 -6.968 32.318 1.00 31.47 66 GLN B C 1
ATOM 1368 O O . GLN B 1 67 ? -64.377 -5.838 32.666 1.00 34.94 66 GLN B O 1
ATOM 1374 N N . ARG B 1 68 ? -65.679 -7.655 32.928 1.00 35.66 67 ARG B N 1
ATOM 1375 C CA . ARG B 1 68 ? -66.395 -7.116 34.077 1.00 38.04 67 ARG B CA 1
ATOM 1376 C C . ARG B 1 68 ? -65.450 -6.934 35.256 1.00 32.08 67 ARG B C 1
ATOM 1377 O O . ARG B 1 68 ? -65.534 -5.947 35.982 1.00 33.70 67 ARG B O 1
ATOM 1385 N N . PHE B 1 69 ? -64.554 -7.896 35.442 1.00 33.84 68 PHE B N 1
ATOM 1386 C CA . PHE B 1 69 ? -63.548 -7.800 36.489 1.00 36.30 68 PHE B CA 1
ATOM 1387 C C . PHE B 1 69 ? -62.765 -6.501 36.343 1.00 34.87 68 PHE B C 1
ATOM 1388 O O . PHE B 1 69 ? -62.382 -5.879 37.331 1.00 33.51 68 PHE B O 1
ATOM 1396 N N . PHE B 1 70 ? -62.547 -6.089 35.099 1.00 32.64 69 PHE B N 1
ATOM 1397 C CA . PHE B 1 70 ? -61.781 -4.883 34.817 1.00 31.05 69 PHE B CA 1
ATOM 1398 C C . PHE B 1 70 ? -62.655 -3.638 34.645 1.00 37.70 69 PHE B C 1
ATOM 1399 O O . PHE B 1 70 ? -62.195 -2.626 34.120 1.00 42.57 69 PHE B O 1
ATOM 1407 N N . GLY B 1 71 ? -63.911 -3.715 35.075 1.00 33.12 70 GLY B N 1
ATOM 1408 C CA . GLY B 1 71 ? -64.772 -2.542 35.123 1.00 39.82 70 GLY B CA 1
ATOM 1409 C C . GLY B 1 71 ? -65.680 -2.292 33.929 1.00 41.23 70 GLY B C 1
ATOM 1410 O O . GLY B 1 71 ? -66.194 -1.186 33.759 1.00 36.62 70 GLY B O 1
ATOM 1411 N N . HIS B 1 72 ? -65.878 -3.313 33.102 1.00 26.43 71 HIS B N 1
ATOM 1412 C CA . HIS B 1 72 ? -66.776 -3.224 31.956 1.00 32.01 71 HIS B CA 1
ATOM 1413 C C . HIS B 1 72 ? -68.201 -2.994 32.451 1.00 36.73 71 HIS B C 1
ATOM 1414 O O . HIS B 1 72 ? -68.612 -3.567 33.459 1.00 41.20 71 HIS B O 1
ATOM 1421 N N . GLY B 1 73 ? -68.949 -2.151 31.746 1.00 30.49 72 GLY B N 1
ATOM 1422 C CA . GLY B 1 73 ? -70.297 -1.802 32.160 1.00 30.02 72 GLY B CA 1
ATOM 1423 C C . GLY B 1 73 ? -71.312 -2.893 31.873 1.00 34.36 72 GLY B C 1
ATOM 1424 O O . GLY B 1 73 ? -71.183 -3.633 30.901 1.00 30.65 72 GLY B O 1
ATOM 1425 N N . ALA B 1 74 ? -72.327 -2.992 32.725 1.00 37.44 73 ALA B N 1
ATOM 1426 C CA . ALA B 1 74 ? -73.372 -3.999 32.567 1.00 28.11 73 ALA B CA 1
ATOM 1427 C C . ALA B 1 74 ? -74.068 -3.891 31.215 1.00 33.41 73 ALA B C 1
ATOM 1428 O O . ALA B 1 74 ? -74.339 -4.900 30.558 1.00 39.07 73 ALA B O 1
ATOM 1430 N N . GLU B 1 75 ? -74.358 -2.661 30.810 1.00 27.28 74 GLU B N 1
ATOM 1431 C CA . GLU B 1 75 ? -75.030 -2.393 29.545 1.00 32.57 74 GLU B CA 1
ATOM 1432 C C . GLU B 1 75 ? -74.147 -2.711 28.351 1.00 37.64 74 GLU B C 1
ATOM 1433 O O . GLU B 1 75 ? -74.608 -3.264 27.353 1.00 44.36 74 GLU B O 1
ATOM 1439 N N . ASP B 1 76 ? -72.879 -2.336 28.450 1.00 31.00 75 ASP B N 1
ATOM 1440 C CA . ASP B 1 76 ? -71.915 -2.605 27.390 1.00 42.31 75 ASP B CA 1
ATOM 1441 C C . ASP B 1 76 ? -71.761 -4.111 27.211 1.00 36.01 75 ASP B C 1
ATOM 1442 O O . ASP B 1 76 ? -71.553 -4.597 26.100 1.00 34.59 75 ASP B O 1
ATOM 1447 N N . SER B 1 77 ? -71.888 -4.842 28.315 1.00 24.99 76 SER B N 1
ATOM 1448 C CA . SER B 1 77 ? -71.843 -6.300 28.280 1.00 35.81 76 SER B CA 1
ATOM 1449 C C . SER B 1 77 ? -73.000 -6.878 27.473 1.00 34.47 76 SER B C 1
ATOM 1450 O O . SER B 1 77 ? -72.798 -7.739 26.618 1.00 32.83 76 SER B O 1
ATOM 1453 N N . LEU B 1 78 ? -74.212 -6.403 27.748 1.00 35.89 77 LEU B N 1
ATOM 1454 C CA . LEU B 1 78 ? -75.397 -6.901 27.053 1.00 28.17 77 LEU B CA 1
ATOM 1455 C C . LEU B 1 78 ? -75.292 -6.679 25.549 1.00 29.87 77 LEU B C 1
ATOM 1456 O O . LEU B 1 78 ? -75.763 -7.497 24.758 1.00 30.42 77 LEU B O 1
ATOM 1461 N N . ALA B 1 79 ? -74.673 -5.568 25.160 1.00 27.20 78 ALA B N 1
ATOM 1462 C CA . ALA B 1 79 ? -74.459 -5.272 23.749 1.00 30.47 78 ALA B CA 1
ATOM 1463 C C . ALA B 1 79 ? -73.434 -6.237 23.156 1.00 30.48 78 ALA B C 1
ATOM 1464 O O . ALA B 1 79 ? -73.552 -6.647 22.002 1.00 27.21 78 ALA B O 1
ATOM 1466 N N . ASP B 1 80 ? -72.434 -6.601 23.957 1.00 26.79 79 ASP B N 1
ATOM 1467 C CA . ASP B 1 80 ? -71.419 -7.568 23.540 1.00 31.51 79 ASP B CA 1
ATOM 1468 C C . ASP B 1 80 ? -72.057 -8.919 23.249 1.00 23.21 79 ASP B C 1
ATOM 1469 O O . ASP B 1 80 ? -71.761 -9.548 22.233 1.00 31.10 79 ASP B O 1
ATOM 1474 N N . GLN B 1 81 ? -72.939 -9.352 24.146 1.00 30.13 80 GLN B N 1
ATOM 1475 C CA . GLN B 1 81 ? -73.635 -10.625 23.997 1.00 33.23 80 GLN B CA 1
ATOM 1476 C C . GLN B 1 81 ? -74.462 -10.675 22.721 1.00 32.07 80 GLN B C 1
ATOM 1477 O O . GLN B 1 81 ? -74.537 -11.716 22.067 1.00 34.22 80 GLN B O 1
ATOM 1483 N N . ALA B 1 82 ? -75.085 -9.553 22.373 1.00 24.90 81 ALA B N 1
ATOM 1484 C CA . ALA B 1 82 ? -75.895 -9.482 21.164 1.00 36.34 81 ALA B CA 1
ATOM 1485 C C . ALA B 1 82 ? -75.019 -9.680 19.937 1.00 29.57 81 ALA B C 1
ATOM 1486 O O . ALA B 1 82 ? -75.435 -10.302 18.959 1.00 34.96 81 ALA B O 1
ATOM 1488 N N . ALA B 1 83 ? -73.800 -9.154 19.999 1.00 23.88 82 ALA B N 1
ATOM 1489 C CA . ALA B 1 83 ? -72.837 -9.327 18.920 1.00 28.80 82 ALA B CA 1
ATOM 1490 C C . ALA B 1 83 ? -72.321 -10.763 18.885 1.00 26.74 82 ALA B C 1
ATOM 1491 O O . ALA B 1 83 ? -72.168 -11.352 17.817 1.00 27.61 82 ALA B O 1
ATOM 1493 N N . ASN B 1 84 ? -72.055 -11.321 20.062 1.00 21.80 83 ASN B N 1
ATOM 1494 C CA . ASN B 1 84 ? -71.644 -12.713 20.171 1.00 26.18 83 ASN B CA 1
ATOM 1495 C C . ASN B 1 84 ? -72.633 -13.635 19.473 1.00 36.45 83 ASN B C 1
ATOM 1496 O O . ASN B 1 84 ? -72.260 -14.462 18.640 1.00 29.58 83 ASN B O 1
ATOM 1501 N N . GLU B 1 85 ? -73.905 -13.475 19.818 1.00 25.47 84 GLU B N 1
ATOM 1502 C CA . GLU B 1 85 ? -74.949 -14.381 19.358 1.00 28.52 84 GLU B CA 1
ATOM 1503 C C . GLU B 1 85 ? -75.227 -14.192 17.871 1.00 32.55 84 GLU B C 1
ATOM 1504 O O . GLU B 1 85 ? -75.551 -15.145 17.165 1.00 37.76 84 GLU B O 1
ATOM 1510 N N . TRP B 1 86 ? -75.082 -12.955 17.409 1.00 26.66 85 TRP B N 1
ATOM 1511 C CA . TRP B 1 86 ? -75.232 -12.611 16.000 1.00 25.02 85 TRP B CA 1
ATOM 1512 C C . TRP B 1 86 ? -74.282 -13.430 15.131 1.00 27.10 85 TRP B C 1
ATOM 1513 O O . TRP B 1 86 ? -74.696 -14.058 14.156 1.00 34.39 85 TRP B O 1
ATOM 1524 N N . GLY B 1 87 ? -73.001 -13.406 15.477 1.00 29.23 86 GLY B N 1
ATOM 1525 C CA . GLY B 1 87 ? -72.012 -14.181 14.754 1.00 25.16 86 GLY B CA 1
ATOM 1526 C C . GLY B 1 87 ? -72.208 -15.675 14.951 1.00 26.15 86 GLY B C 1
ATOM 1527 O O . GLY B 1 87 ? -72.170 -16.443 13.993 1.00 26.17 86 GLY B O 1
ATOM 1528 N N . ARG B 1 88 ? -72.440 -16.084 16.194 1.00 20.85 87 ARG B N 1
ATOM 1529 C CA . ARG B 1 88 ? -72.545 -17.499 16.523 1.00 24.88 87 ARG B CA 1
ATOM 1530 C C . ARG B 1 88 ? -73.678 -18.190 15.764 1.00 31.80 87 ARG B C 1
ATOM 1531 O O . ARG B 1 88 ? -73.608 -19.385 15.489 1.00 34.95 87 ARG B O 1
ATOM 1539 N N . SER B 1 89 ? -74.713 -17.432 15.420 1.00 33.05 88 SER B N 1
ATOM 1540 C CA . SER B 1 89 ? -75.858 -17.987 14.712 1.00 29.68 88 SER B CA 1
ATOM 1541 C C . SER B 1 89 ? -75.702 -17.900 13.194 1.00 41.63 88 SER B C 1
ATOM 1542 O O . SER B 1 89 ? -76.620 -18.234 12.449 1.00 44.13 88 SER B O 1
ATOM 1545 N N . GLY B 1 90 ? -74.541 -17.446 12.737 1.00 30.05 89 GLY B N 1
ATOM 1546 C CA . GLY B 1 90 ? -74.237 -17.448 11.320 1.00 31.76 89 GLY B CA 1
ATOM 1547 C C . GLY B 1 90 ? -74.564 -16.167 10.579 1.00 30.87 89 GLY B C 1
ATOM 1548 O O . GLY B 1 90 ? -74.512 -16.130 9.351 1.00 39.91 89 GLY B O 1
ATOM 1549 N N . LYS B 1 91 ? -74.894 -15.110 11.310 1.00 29.51 90 LYS B N 1
ATOM 1550 C CA . LYS B 1 91 ? -75.134 -13.816 10.676 1.00 35.15 90 LYS B CA 1
ATOM 1551 C C . LYS B 1 91 ? -73.814 -13.110 10.381 1.00 38.30 90 LYS B C 1
ATOM 1552 O O . LYS B 1 91 ? -72.840 -13.270 11.115 1.00 37.47 90 LYS B O 1
ATOM 1558 N N . ASP B 1 92 ? -73.783 -12.343 9.296 1.00 36.40 91 ASP B N 1
ATOM 1559 C CA . ASP B 1 92 ? -72.545 -11.717 8.843 1.00 39.45 91 ASP B CA 1
ATOM 1560 C C . ASP B 1 92 ? -72.003 -10.728 9.866 1.00 31.91 91 ASP B C 1
ATOM 1561 O O . ASP B 1 92 ? -72.674 -9.759 10.216 1.00 36.63 91 ASP B O 1
ATOM 1566 N N . PRO B 1 93 ? -70.782 -10.978 10.355 1.00 34.75 92 PRO B N 1
ATOM 1567 C CA . PRO B 1 93 ? -70.124 -10.064 11.296 1.00 30.62 92 PRO B CA 1
ATOM 1568 C C . PRO B 1 93 ? -69.802 -8.708 10.674 1.00 33.91 92 PRO B C 1
ATOM 1569 O O . PRO B 1 93 ? -69.653 -7.723 11.398 1.00 32.45 92 PRO B O 1
ATOM 1573 N N . ASN B 1 94 ? -69.692 -8.656 9.351 1.00 35.43 93 ASN B N 1
ATOM 1574 C CA . ASN B 1 94 ? -69.401 -7.398 8.671 1.00 30.76 93 ASN B CA 1
ATOM 1575 C C . ASN B 1 94 ? -70.501 -6.365 8.880 1.00 32.62 93 ASN B C 1
ATOM 1576 O O . ASN B 1 94 ? -70.308 -5.179 8.626 1.00 40.70 93 ASN B O 1
ATOM 1581 N N . HIS B 1 95 ? -71.652 -6.832 9.352 1.00 37.52 94 HIS B N 1
ATOM 1582 C CA . HIS B 1 95 ? -72.752 -5.956 9.730 1.00 41.28 94 HIS B CA 1
ATOM 1583 C C . HIS B 1 95 ? -72.279 -4.917 10.746 1.00 40.11 94 HIS B C 1
ATOM 1584 O O . HIS B 1 95 ? -72.779 -3.794 10.782 1.00 37.11 94 HIS B O 1
ATOM 1591 N N . PHE B 1 96 ? -71.306 -5.300 11.567 1.00 40.07 95 PHE B N 1
ATOM 1592 C CA . PHE B 1 96 ? -70.772 -4.408 12.593 1.00 32.17 95 PHE B CA 1
ATOM 1593 C C . PHE B 1 96 ? -69.412 -3.844 12.206 1.00 34.76 95 PHE B C 1
ATOM 1594 O O . PHE B 1 96 ? -68.759 -3.194 13.019 1.00 35.58 95 PHE B O 1
ATOM 1602 N N . ARG B 1 97 ? -68.970 -4.103 10.979 1.00 30.11 96 ARG B N 1
ATOM 1603 C CA . ARG B 1 97 ? -67.639 -3.670 10.567 1.00 28.50 96 ARG B CA 1
ATOM 1604 C C . ARG B 1 97 ? -67.580 -2.161 10.397 1.00 35.30 96 ARG B C 1
ATOM 1605 O O . ARG B 1 97 ? -68.406 -1.579 9.694 1.00 37.17 96 ARG B O 1
ATOM 1613 N N . PRO B 1 98 ? -66.606 -1.517 11.053 1.00 29.02 97 PRO B N 1
ATOM 1614 C CA . PRO B 1 98 ? -66.386 -0.094 10.798 1.00 38.93 97 PRO B CA 1
ATOM 1615 C C . PRO B 1 98 ? -65.707 0.070 9.451 1.00 34.27 97 PRO B C 1
ATOM 1616 O O . PRO B 1 98 ? -64.691 -0.579 9.206 1.00 38.87 97 PRO B O 1
ATOM 1620 N N . ALA B 1 99 ? -66.268 0.904 8.584 1.00 40.41 98 ALA B N 1
ATOM 1621 C CA . ALA B 1 99 ? -65.622 1.201 7.317 1.00 39.40 98 ALA B CA 1
ATOM 1622 C C . ALA B 1 99 ? -64.188 1.624 7.599 1.00 40.51 98 ALA B C 1
ATOM 1623 O O . ALA B 1 99 ? -63.924 2.344 8.559 1.00 46.81 98 ALA B O 1
ATOM 1625 N N . GLY B 1 100 ? -63.253 1.165 6.783 1.00 38.84 99 GLY B N 1
ATOM 1626 C CA . GLY B 1 100 ? -61.873 1.565 6.974 1.00 45.49 99 GLY B CA 1
ATOM 1627 C C . GLY B 1 100 ? -61.145 0.784 8.050 1.00 47.65 99 GLY B C 1
ATOM 1628 O O . GLY B 1 100 ? -60.002 1.097 8.370 1.00 46.60 99 GLY B O 1
ATOM 1629 N N . LEU B 1 101 ? -61.801 -0.216 8.632 1.00 41.13 100 LEU B N 1
ATOM 1630 C CA . LEU B 1 101 ? -61.067 -1.219 9.387 1.00 40.48 100 LEU B CA 1
ATOM 1631 C C . LEU B 1 101 ? -60.271 -1.961 8.329 1.00 29.85 100 LEU B C 1
ATOM 1632 O O . LEU B 1 101 ? -60.827 -2.347 7.301 1.00 45.56 100 LEU B O 1
ATOM 1637 N N . PRO B 1 102 ? -58.962 -2.133 8.550 1.00 34.07 101 PRO B N 1
ATOM 1638 C CA . PRO B 1 102 ? -58.128 -2.770 7.525 1.00 29.06 101 PRO B CA 1
ATOM 1639 C C . PRO B 1 102 ? -58.673 -4.137 7.120 1.00 42.00 101 PRO B C 1
ATOM 1640 O O . PRO B 1 102 ? -59.037 -4.943 7.978 1.00 38.45 101 PRO B O 1
ATOM 1644 N N . GLU B 1 103 ? -58.727 -4.378 5.812 1.00 55.19 102 GLU B N 1
ATOM 1645 C CA . GLU B 1 103 ? -59.376 -5.562 5.244 1.00 59.94 102 GLU B CA 1
ATOM 1646 C C . GLU B 1 103 ? -58.798 -6.890 5.732 1.00 48.49 102 GLU B C 1
ATOM 1647 O O . GLU B 1 103 ? -59.401 -7.942 5.528 1.00 63.21 102 GLU B O 1
ATOM 1653 N N . LYS B 1 104 ? -57.637 -6.850 6.376 1.00 41.44 103 LYS B N 1
ATOM 1654 C CA . LYS B 1 104 ? -57.047 -8.076 6.908 1.00 46.83 103 LYS B CA 1
ATOM 1655 C C . LYS B 1 104 ? -57.728 -8.499 8.217 1.00 44.61 103 LYS B C 1
ATOM 1656 O O . LYS B 1 104 ? -57.361 -9.501 8.829 1.00 34.67 103 LYS B O 1
ATOM 1662 N N . TYR B 1 105 ? -58.730 -7.728 8.630 1.00 42.25 104 TYR B N 1
ATOM 1663 C CA . TYR B 1 105 ? -59.500 -8.045 9.824 1.00 42.89 104 TYR B CA 1
ATOM 1664 C C . TYR B 1 105 ? -60.928 -8.431 9.466 1.00 43.61 104 TYR B C 1
ATOM 1665 O O . TYR B 1 105 ? -61.482 -7.988 8.456 1.00 43.46 104 TYR B O 1
ATOM 1675 N N . MET C 1 1 ? -52.834 -46.038 25.001 1.00 34.63 0 MET C N 1
ATOM 1676 C CA . MET C 1 1 ? -53.413 -44.699 24.969 1.00 35.06 0 MET C CA 1
ATOM 1677 C C . MET C 1 1 ? -53.342 -44.026 26.331 1.00 34.89 0 MET C C 1
ATOM 1678 O O . MET C 1 1 ? -53.733 -42.871 26.471 1.00 39.54 0 MET C O 1
ATOM 1683 N N . ARG C 1 2 ? -52.855 -44.745 27.338 1.00 34.92 1 ARG C N 1
ATOM 1684 C CA . ARG C 1 2 ? -52.846 -44.206 28.696 1.00 39.03 1 ARG C CA 1
ATOM 1685 C C . ARG C 1 2 ? -52.174 -42.833 28.787 1.00 44.22 1 ARG C C 1
ATOM 1686 O O . ARG C 1 2 ? -52.804 -41.857 29.185 1.00 38.32 1 ARG C O 1
ATOM 1694 N N . SER C 1 3 ? -50.899 -42.761 28.417 1.00 36.79 2 SER C N 1
ATOM 1695 C CA . SER C 1 3 ? -50.146 -41.516 28.543 1.00 37.86 2 SER C CA 1
ATOM 1696 C C . SER C 1 3 ? -50.733 -40.401 27.677 1.00 34.05 2 SER C C 1
ATOM 1697 O O . SER C 1 3 ? -50.679 -39.230 28.044 1.00 37.96 2 SER C O 1
ATOM 1700 N N . PHE C 1 4 ? -51.296 -40.768 26.530 1.00 29.01 3 PHE C N 1
ATOM 1701 C CA . PHE C 1 4 ? -51.930 -39.795 25.646 1.00 29.02 3 PHE C CA 1
ATOM 1702 C C . PHE C 1 4 ? -53.078 -39.082 26.362 1.00 33.71 3 PHE C C 1
ATOM 1703 O O . PHE C 1 4 ? -53.088 -37.855 26.463 1.00 34.16 3 PHE C O 1
ATOM 1711 N N . PHE C 1 5 ? -54.038 -39.859 26.859 1.00 26.95 4 PHE C N 1
ATOM 1712 C CA . PHE C 1 5 ? -55.162 -39.308 27.607 1.00 30.21 4 PHE C CA 1
ATOM 1713 C C . PHE C 1 5 ? -54.721 -38.755 28.959 1.00 30.17 4 PHE C C 1
ATOM 1714 O O . PHE C 1 5 ? -55.344 -37.844 29.498 1.00 28.09 4 PHE C O 1
ATOM 1722 N N . SER C 1 6 ? -53.650 -39.310 29.506 1.00 22.34 5 SER C N 1
ATOM 1723 C CA . SER C 1 6 ? -53.131 -38.843 30.781 1.00 38.50 5 SER C CA 1
ATOM 1724 C C . SER C 1 6 ? -52.639 -37.396 30.658 1.00 35.60 5 SER C C 1
ATOM 1725 O O . SER C 1 6 ? -52.981 -36.540 31.473 1.00 28.12 5 SER C O 1
ATOM 1728 N N . PHE C 1 7 ? -51.840 -37.130 29.628 1.00 31.28 6 PHE C N 1
ATOM 1729 C CA . PHE C 1 7 ? -51.307 -35.794 29.402 1.00 28.43 6 PHE C CA 1
ATOM 1730 C C . PHE C 1 7 ? -52.429 -34.794 29.162 1.00 31.25 6 PHE C C 1
ATOM 1731 O O . PHE C 1 7 ? -52.372 -33.661 29.632 1.00 33.80 6 PHE C O 1
ATOM 1739 N N . LEU C 1 8 ? -53.449 -35.219 28.426 1.00 30.18 7 LEU C N 1
ATOM 1740 C CA . LEU C 1 8 ? -54.589 -34.363 28.138 1.00 28.44 7 LEU C CA 1
ATOM 1741 C C . LEU C 1 8 ? -55.372 -34.041 29.403 1.00 31.91 7 LEU C C 1
ATOM 1742 O O . LEU C 1 8 ? -55.732 -32.891 29.639 1.00 34.23 7 LEU C O 1
ATOM 1747 N N . GLY C 1 9 ? -55.633 -35.060 30.214 1.00 29.49 8 GLY C N 1
ATOM 1748 C CA . GLY C 1 9 ? -56.320 -34.860 31.475 1.00 33.46 8 GLY C CA 1
ATOM 1749 C C . GLY C 1 9 ? -55.587 -33.875 32.369 1.00 32.09 8 GLY C C 1
ATOM 1750 O O . GLY C 1 9 ? -56.198 -33.005 32.985 1.00 28.46 8 GLY C O 1
ATOM 1751 N N . GLU C 1 10 ? -54.270 -34.016 32.439 1.00 24.29 9 GLU C N 1
ATOM 1752 C CA . GLU C 1 10 ? -53.450 -33.133 33.257 1.00 26.92 9 GLU C CA 1
ATOM 1753 C C . GLU C 1 10 ? -53.597 -31.680 32.812 1.00 31.46 9 GLU C C 1
ATOM 1754 O O . GLU C 1 10 ? -53.788 -30.790 33.638 1.00 32.02 9 GLU C O 1
ATOM 1760 N N . ALA C 1 11 ? -53.532 -31.453 31.502 1.00 29.43 10 ALA C N 1
ATOM 1761 C CA . ALA C 1 11 ? -53.620 -30.110 30.945 1.00 27.55 10 ALA C CA 1
ATOM 1762 C C . ALA C 1 11 ? -54.964 -29.455 31.239 1.00 27.34 10 ALA C C 1
ATOM 1763 O O . ALA C 1 11 ? -55.040 -28.245 31.452 1.00 25.20 10 ALA C O 1
ATOM 1765 N N . PHE C 1 12 ? -56.028 -30.249 31.251 1.00 29.43 11 PHE C N 1
ATOM 1766 C CA . PHE C 1 12 ? -57.370 -29.694 31.456 1.00 42.83 11 PHE C CA 1
ATOM 1767 C C . PHE C 1 12 ? -57.710 -29.515 32.930 1.00 28.80 11 PHE C C 1
ATOM 1768 O O . PHE C 1 12 ? -58.435 -28.593 33.294 1.00 27.72 11 PHE C O 1
ATOM 1776 N N . ASP C 1 13 ? -57.171 -30.388 33.775 1.00 25.87 12 ASP C N 1
ATOM 1777 C CA . ASP C 1 13 ? -57.233 -30.174 35.212 1.00 32.15 12 ASP C CA 1
ATOM 1778 C C . ASP C 1 13 ? -56.330 -29.001 35.589 1.00 29.40 12 ASP C C 1
ATOM 1779 O O . ASP C 1 13 ? -56.639 -28.231 36.498 1.00 28.18 12 ASP C O 1
ATOM 1784 N N . GLY C 1 14 ? -55.213 -28.872 34.881 1.00 25.98 13 GLY C N 1
ATOM 1785 C CA . GLY C 1 14 ? -54.322 -27.744 35.069 1.00 23.11 13 GLY C CA 1
ATOM 1786 C C . GLY C 1 14 ? -55.014 -26.453 34.673 1.00 31.56 13 GLY C C 1
ATOM 1787 O O . GLY C 1 14 ? -54.996 -25.474 35.416 1.00 30.93 13 GLY C O 1
ATOM 1788 N N . ALA C 1 15 ? -55.637 -26.452 33.499 1.00 29.17 14 ALA C N 1
ATOM 1789 C CA . ALA C 1 15 ? -56.400 -25.294 33.053 1.00 27.72 14 ALA C CA 1
ATOM 1790 C C . ALA C 1 15 ? -57.483 -24.936 34.062 1.00 31.56 14 ALA C C 1
ATOM 1791 O O . ALA C 1 15 ? -57.693 -23.759 34.366 1.00 32.86 14 ALA C O 1
ATOM 1793 N N . ARG C 1 16 ? -58.171 -25.949 34.579 1.00 25.61 15 ARG C N 1
ATOM 1794 C CA . ARG C 1 16 ? -59.216 -25.724 35.572 1.00 34.68 15 ARG C CA 1
ATOM 1795 C C . ARG C 1 16 ? -58.655 -25.105 36.849 1.00 28.57 15 ARG C C 1
ATOM 1796 O O . ARG C 1 16 ? -59.292 -24.251 37.463 1.00 35.12 15 ARG C O 1
ATOM 1804 N N . ASP C 1 17 ? -57.466 -25.546 37.247 1.00 28.02 16 ASP C N 1
ATOM 1805 C CA . ASP C 1 17 ? -56.808 -25.015 38.440 1.00 31.35 16 ASP C CA 1
ATOM 1806 C C . ASP C 1 17 ? -56.433 -23.548 38.273 1.00 28.83 16 ASP C C 1
ATOM 1807 O O . ASP C 1 17 ? -56.498 -22.772 39.225 1.00 35.42 16 ASP C O 1
ATOM 1812 N N . MET C 1 18 ? -56.025 -23.180 37.063 1.00 31.00 17 MET C N 1
ATOM 1813 C CA . MET C 1 18 ? -55.667 -21.798 36.770 1.00 29.66 17 MET C CA 1
ATOM 1814 C C . MET C 1 18 ? -56.902 -20.909 36.834 1.00 35.76 17 MET C C 1
ATOM 1815 O O . MET C 1 18 ? -56.867 -19.815 37.398 1.00 30.14 17 MET C O 1
ATOM 1820 N N . TRP C 1 19 ? -57.998 -21.381 36.254 1.00 23.48 18 TRP C N 1
ATOM 1821 C CA . TRP C 1 19 ? -59.230 -20.604 36.257 1.00 31.90 18 TRP C CA 1
ATOM 1822 C C . TRP C 1 19 ? -59.768 -20.408 37.670 1.00 32.19 18 TRP C C 1
ATOM 1823 O O . TRP C 1 19 ? -60.334 -19.361 37.988 1.00 26.26 18 TRP C O 1
ATOM 1834 N N . ARG C 1 20 ? -59.588 -21.414 38.519 1.00 27.07 19 ARG C N 1
ATOM 1835 C CA . ARG C 1 20 ? -60.080 -21.329 39.886 1.00 28.90 19 ARG C CA 1
ATOM 1836 C C . ARG C 1 20 ? -59.244 -20.360 40.712 1.00 37.05 19 ARG C C 1
ATOM 1837 O O . ARG C 1 20 ? -59.751 -19.737 41.642 1.00 39.41 19 ARG C O 1
ATOM 1845 N N . ALA C 1 21 ? -57.963 -20.237 40.381 1.00 27.92 20 ALA C N 1
ATOM 1846 C CA . ALA C 1 21 ? -57.134 -19.220 41.007 1.00 31.99 20 ALA C CA 1
ATOM 1847 C C . ALA C 1 21 ? -57.758 -17.862 40.721 1.00 26.26 20 ALA C C 1
ATOM 1848 O O . ALA C 1 21 ? -57.956 -17.057 41.626 1.00 31.47 20 ALA C O 1
ATOM 1850 N N . TYR C 1 22 ? -58.078 -17.625 39.453 1.00 26.56 21 TYR C N 1
ATOM 1851 C CA . TYR C 1 22 ? -58.709 -16.380 39.031 1.00 30.13 21 TYR C CA 1
ATOM 1852 C C . TYR C 1 22 ? -60.065 -16.169 39.703 1.00 33.10 21 TYR C C 1
ATOM 1853 O O . TYR C 1 22 ? -60.358 -15.077 40.190 1.00 39.77 21 TYR C O 1
ATOM 1862 N N . SER C 1 23 ? -60.888 -17.213 39.733 1.00 31.60 22 SER C N 1
ATOM 1863 C CA . SER C 1 23 ? -62.195 -17.124 40.377 1.00 37.83 22 SER C CA 1
ATOM 1864 C C . SER C 1 23 ? -62.079 -16.793 41.858 1.00 41.58 22 SER C C 1
ATOM 1865 O O . SER C 1 23 ? -62.821 -15.960 42.367 1.00 43.51 22 SER C O 1
ATOM 1868 N N . ASP C 1 24 ? -61.148 -17.445 42.547 1.00 33.00 23 ASP C N 1
ATOM 1869 C CA . ASP C 1 24 ? -60.893 -17.133 43.951 1.00 33.85 23 ASP C CA 1
ATOM 1870 C C . ASP C 1 24 ? -60.402 -15.698 44.151 1.00 38.80 23 ASP C C 1
ATOM 1871 O O . ASP C 1 24 ? -60.738 -15.054 45.144 1.00 35.90 23 ASP C O 1
ATOM 1876 N N . MET C 1 25 ? -59.596 -15.205 43.216 1.00 27.31 24 MET C N 1
ATOM 1877 C CA . MET C 1 25 ? -59.091 -13.841 43.306 1.00 35.94 24 MET C CA 1
ATOM 1878 C C . MET C 1 25 ? -60.249 -12.857 43.207 1.00 36.57 24 MET C C 1
ATOM 1879 O O . MET C 1 25 ? -60.335 -11.891 43.962 1.00 33.05 24 MET C O 1
ATOM 1884 N N . ARG C 1 26 ? -61.138 -13.125 42.259 1.00 38.62 25 ARG C N 1
ATOM 1885 C CA . ARG C 1 26 ? -62.327 -12.321 42.024 1.00 44.33 25 ARG C CA 1
ATOM 1886 C C . ARG C 1 26 ? -63.203 -12.278 43.274 1.00 35.77 25 ARG C C 1
ATOM 1887 O O . ARG C 1 26 ? -63.647 -11.213 43.702 1.00 49.89 25 ARG C O 1
ATOM 1895 N N . GLU C 1 27 ? -63.436 -13.446 43.861 1.00 35.86 26 GLU C N 1
ATOM 1896 C CA . GLU C 1 27 ? -64.287 -13.565 45.042 1.00 45.94 26 GLU C CA 1
ATOM 1897 C C . GLU C 1 27 ? -63.685 -12.883 46.266 1.00 40.66 26 GLU C C 1
ATOM 1898 O O . GLU C 1 27 ? -64.375 -12.165 46.989 1.00 47.74 26 GLU C O 1
ATOM 1904 N N . ALA C 1 28 ? -62.395 -13.108 46.489 1.00 39.45 27 ALA C N 1
ATOM 1905 C CA . ALA C 1 28 ? -61.721 -12.588 47.675 1.00 42.98 27 ALA C CA 1
ATOM 1906 C C . ALA C 1 28 ? -61.637 -11.062 47.688 1.00 40.61 27 ALA C C 1
ATOM 1907 O O . ALA C 1 28 ? -61.589 -10.448 48.756 1.00 39.08 27 ALA C O 1
ATOM 1909 N N . ASN C 1 29 ? -61.623 -10.458 46.501 1.00 41.31 28 ASN C N 1
ATOM 1910 C CA . ASN C 1 29 ? -61.576 -9.006 46.378 1.00 43.58 28 ASN C CA 1
ATOM 1911 C C . ASN C 1 29 ? -60.630 -8.435 47.422 1.00 50.09 28 ASN C C 1
ATOM 1912 O O . ASN C 1 29 ? -60.999 -7.555 48.198 1.00 42.69 28 ASN C O 1
ATOM 1917 N N . TYR C 1 30 ? -59.405 -8.953 47.432 1.00 45.47 29 TYR C N 1
ATOM 1918 C CA . TYR C 1 30 ? -58.473 -8.716 48.529 1.00 38.91 29 TYR C CA 1
ATOM 1919 C C . TYR C 1 30 ? -57.186 -8.030 48.077 1.00 37.83 29 TYR C C 1
ATOM 1920 O O . TYR C 1 30 ? -56.414 -8.592 47.300 1.00 39.31 29 TYR C O 1
ATOM 1929 N N . ILE C 1 31 ? -56.955 -6.824 48.587 1.00 41.25 30 ILE C N 1
ATOM 1930 C CA . ILE C 1 31 ? -55.786 -6.031 48.223 1.00 33.84 30 ILE C CA 1
ATOM 1931 C C . ILE C 1 31 ? -54.472 -6.758 48.498 1.00 31.85 30 ILE C C 1
ATOM 1932 O O . ILE C 1 31 ? -54.262 -7.291 49.588 1.00 36.99 30 ILE C O 1
ATOM 1937 N N . GLY C 1 32 ? -53.600 -6.779 47.492 1.00 40.64 31 GLY C N 1
ATOM 1938 C CA . GLY C 1 32 ? -52.258 -7.319 47.631 1.00 33.86 31 GLY C CA 1
ATOM 1939 C C . GLY C 1 32 ? -52.152 -8.822 47.458 1.00 34.69 31 GLY C C 1
ATOM 1940 O O . GLY C 1 32 ? -51.104 -9.410 47.715 1.00 30.83 31 GLY C O 1
ATOM 1941 N N . SER C 1 33 ? -53.233 -9.449 47.009 1.00 39.14 32 SER C N 1
ATOM 1942 C CA . SER C 1 33 ? -53.264 -10.905 46.900 1.00 30.59 32 SER C CA 1
ATOM 1943 C C . SER C 1 33 ? -52.995 -11.407 45.486 1.00 31.80 32 SER C C 1
ATOM 1944 O O . SER C 1 33 ? -53.008 -12.610 45.252 1.00 29.41 32 SER C O 1
ATOM 1947 N N . ASP C 1 34 ? -52.760 -10.491 44.552 1.00 34.80 33 ASP C N 1
ATOM 1948 C CA . ASP C 1 34 ? -52.548 -10.854 43.151 1.00 38.55 33 ASP C CA 1
ATOM 1949 C C . ASP C 1 34 ? -51.453 -11.897 42.948 1.00 27.67 33 ASP C C 1
ATOM 1950 O O . ASP C 1 34 ? -51.649 -12.880 42.231 1.00 34.51 33 ASP C O 1
ATOM 1955 N N . LYS C 1 35 ? -50.306 -11.686 43.580 1.00 24.36 34 LYS C N 1
ATOM 1956 C CA . LYS C 1 35 ? -49.181 -12.597 43.426 1.00 31.52 34 LYS C CA 1
ATOM 1957 C C . LYS C 1 35 ? -49.496 -13.973 44.005 1.00 24.84 34 LYS C C 1
ATOM 1958 O O . LYS C 1 35 ? -49.145 -14.994 43.418 1.00 29.53 34 LYS C O 1
ATOM 1964 N N . TYR C 1 36 ? -50.147 -14.002 45.163 1.00 30.78 35 TYR C N 1
ATOM 1965 C CA . TYR C 1 36 ? -50.467 -15.277 45.800 1.00 31.88 35 TYR C CA 1
ATOM 1966 C C . TYR C 1 36 ? -51.260 -16.197 44.883 1.00 22.76 35 TYR C C 1
ATOM 1967 O O . TYR C 1 36 ? -50.959 -17.382 44.768 1.00 29.10 35 TYR C O 1
ATOM 1976 N N . PHE C 1 37 ? -52.286 -15.652 44.240 1.00 38.13 36 PHE C N 1
ATOM 1977 C CA . PHE C 1 37 ? -53.139 -16.452 43.360 1.00 28.17 36 PHE C CA 1
ATOM 1978 C C . PHE C 1 37 ? -52.420 -16.868 42.078 1.00 25.54 36 PHE C C 1
ATOM 1979 O O . PHE C 1 37 ? -52.643 -17.959 41.570 1.00 22.89 36 PHE C O 1
ATOM 1987 N N . HIS C 1 38 ? -51.565 -15.994 41.551 1.00 30.17 37 HIS C N 1
ATOM 1988 C CA . HIS C 1 38 ? -50.744 -16.357 40.402 1.00 25.34 37 HIS C CA 1
ATOM 1989 C C . HIS C 1 38 ? -49.902 -17.567 40.773 1.00 28.40 37 HIS C C 1
ATOM 1990 O O . HIS C 1 38 ? -49.845 -18.551 40.036 1.00 28.66 37 HIS C O 1
ATOM 1997 N N . ALA C 1 39 ? -49.266 -17.487 41.937 1.00 26.71 38 ALA C N 1
ATOM 1998 C CA . ALA C 1 39 ? -48.440 -18.567 42.447 1.00 20.77 38 ALA C CA 1
ATOM 1999 C C . ALA C 1 39 ? -49.253 -19.829 42.716 1.00 26.10 38 ALA C C 1
ATOM 2000 O O . ALA C 1 39 ? -48.867 -20.919 42.296 1.00 27.20 38 ALA C O 1
ATOM 2002 N N . ARG C 1 40 ? -50.382 -19.686 43.402 1.00 23.93 39 ARG C N 1
ATOM 2003 C CA . ARG C 1 40 ? -51.181 -20.855 43.771 1.00 22.50 39 ARG C CA 1
ATOM 2004 C C . ARG C 1 40 ? -51.746 -21.569 42.544 1.00 24.79 39 ARG C C 1
ATOM 2005 O O . ARG C 1 40 ? -51.780 -22.798 42.492 1.00 24.92 39 ARG C O 1
ATOM 2013 N N . GLY C 1 41 ? -52.202 -20.791 41.569 1.00 25.78 40 GLY C N 1
ATOM 2014 C CA . GLY C 1 41 ? -52.761 -21.350 40.354 1.00 23.27 40 GLY C CA 1
ATOM 2015 C C . GLY C 1 41 ? -51.736 -22.174 39.605 1.00 26.33 40 GLY C C 1
ATOM 2016 O O . GLY C 1 41 ? -52.012 -23.306 39.212 1.00 26.30 40 GLY C O 1
ATOM 2017 N N . ASN C 1 42 ? -50.547 -21.608 39.413 1.00 25.60 41 ASN C N 1
ATOM 2018 C CA . ASN C 1 42 ? -49.463 -22.321 38.739 1.00 26.91 41 ASN C CA 1
ATOM 2019 C C . ASN C 1 42 ? -49.000 -23.537 39.532 1.00 22.86 41 ASN C C 1
ATOM 2020 O O . ASN C 1 42 ? -48.626 -24.560 38.959 1.00 27.11 41 ASN C O 1
ATOM 2025 N N . TYR C 1 43 ? -49.026 -23.409 40.854 1.00 31.20 42 TYR C N 1
ATOM 2026 C CA . TYR C 1 43 ? -48.626 -24.485 41.744 1.00 29.43 42 TYR C CA 1
ATOM 2027 C C . TYR C 1 43 ? -49.624 -25.630 41.650 1.00 30.99 42 TYR C C 1
ATOM 2028 O O . TYR C 1 43 ? -49.241 -26.795 41.579 1.00 36.03 42 TYR C O 1
ATOM 2037 N N . ASP C 1 44 ? -50.909 -25.292 41.646 1.00 34.09 43 ASP C N 1
ATOM 2038 C CA . ASP C 1 44 ? -51.964 -26.300 41.559 1.00 23.64 43 ASP C CA 1
ATOM 2039 C C . ASP C 1 44 ? -51.900 -27.051 40.232 1.00 27.12 43 ASP C C 1
ATOM 2040 O O . ASP C 1 44 ? -51.976 -28.276 40.199 1.00 33.58 43 ASP C O 1
ATOM 2045 N N . ALA C 1 45 ? -51.748 -26.308 39.141 1.00 29.74 44 ALA C N 1
ATOM 2046 C CA . ALA C 1 45 ? -51.677 -26.906 37.816 1.00 24.60 44 ALA C CA 1
ATOM 2047 C C . ALA C 1 45 ? -50.435 -27.783 37.684 1.00 33.11 44 ALA C C 1
ATOM 2048 O O . ALA C 1 45 ? -50.512 -28.918 37.217 1.00 29.35 44 ALA C O 1
ATOM 2050 N N . ALA C 1 46 ? -49.292 -27.248 38.099 1.00 27.74 45 ALA C N 1
ATOM 2051 C CA . ALA C 1 46 ? -48.036 -27.984 38.040 1.00 33.07 45 ALA C CA 1
ATOM 2052 C C . ALA C 1 46 ? -48.156 -29.330 38.750 1.00 35.63 45 ALA C C 1
ATOM 2053 O O . ALA C 1 46 ? -47.577 -30.326 38.319 1.00 29.04 45 ALA C O 1
ATOM 2055 N N . LYS C 1 47 ? -48.929 -29.355 39.829 1.00 35.57 46 LYS C N 1
ATOM 2056 C CA . LYS C 1 47 ? -49.070 -30.553 40.646 1.00 30.39 46 LYS C CA 1
ATOM 2057 C C . LYS C 1 47 ? -49.772 -31.692 39.896 1.00 38.56 46 L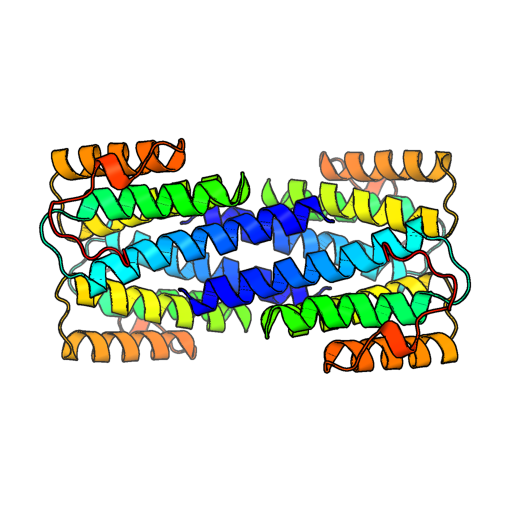YS C C 1
ATOM 2058 O O . LYS C 1 47 ? -49.633 -32.859 40.255 1.00 35.93 46 LYS C O 1
ATOM 2064 N N . ARG C 1 48 ? -50.522 -31.350 38.854 1.00 35.12 47 ARG C N 1
ATOM 2065 C CA . ARG C 1 48 ? -51.219 -32.353 38.062 1.00 33.36 47 ARG C CA 1
ATOM 2066 C C . ARG C 1 48 ? -50.240 -33.172 37.229 1.00 29.32 47 ARG C C 1
ATOM 2067 O O . ARG C 1 48 ? -50.544 -34.292 36.829 1.00 42.62 47 ARG C O 1
ATOM 2075 N N . GLY C 1 49 ? -49.068 -32.604 36.963 1.00 39.42 48 GLY C N 1
ATOM 2076 C CA . GLY C 1 49 ? -48.066 -33.269 36.150 1.00 34.39 48 GLY C CA 1
ATOM 2077 C C . GLY C 1 49 ? -47.644 -32.418 34.966 1.00 37.65 48 GLY C C 1
ATOM 2078 O O . GLY C 1 49 ? -48.013 -31.247 34.881 1.00 33.81 48 GLY C O 1
ATOM 2079 N N . PRO C 1 50 ? -46.873 -33.007 34.037 1.00 39.82 49 PRO C N 1
ATOM 2080 C CA . PRO C 1 50 ? -46.323 -32.301 32.870 1.00 33.61 49 PRO C CA 1
ATOM 2081 C C . PRO C 1 50 ? -47.383 -31.559 32.054 1.00 31.92 49 PRO C C 1
ATOM 2082 O O . PRO C 1 50 ? -47.153 -30.429 31.629 1.00 34.66 49 PRO C O 1
ATOM 2086 N N . GLY C 1 51 ? -48.529 -32.190 31.831 1.00 29.04 50 GLY C N 1
ATOM 2087 C CA . GLY C 1 51 ? -49.590 -31.554 31.073 1.00 31.08 50 GLY C CA 1
ATOM 2088 C C . GLY C 1 51 ? -50.101 -30.301 31.760 1.00 27.86 50 GLY C C 1
ATOM 2089 O O . GLY C 1 51 ? -50.536 -29.354 31.105 1.00 28.17 50 GLY C O 1
ATOM 2090 N N . GLY C 1 52 ? -50.046 -30.305 33.089 1.00 33.81 51 GLY C N 1
ATOM 2091 C CA . GLY C 1 52 ? -50.494 -29.180 33.889 1.00 30.87 51 GLY C CA 1
ATOM 2092 C C . GLY C 1 52 ? -49.511 -28.026 33.868 1.00 24.90 51 GLY C C 1
ATOM 2093 O O . GLY C 1 52 ? -49.912 -26.864 33.811 1.00 29.31 51 GLY C O 1
ATOM 2094 N N . VAL C 1 53 ? -48.222 -28.349 33.916 1.00 25.99 52 VAL C N 1
ATOM 2095 C CA . VAL C 1 53 ? -47.180 -27.342 33.783 1.00 23.73 52 VAL C CA 1
ATOM 2096 C C . VAL C 1 53 ? -47.382 -26.615 32.462 1.00 29.78 52 VAL C C 1
ATOM 2097 O O . VAL C 1 53 ? -47.301 -25.392 32.388 1.00 25.09 52 VAL C O 1
ATOM 2101 N N . TRP C 1 54 ? -47.662 -27.393 31.424 1.00 30.59 53 TRP C N 1
ATOM 2102 C CA . TRP C 1 54 ? -47.857 -26.879 30.074 1.00 30.21 53 TRP C CA 1
ATOM 2103 C C . TRP C 1 54 ? -49.046 -25.921 29.993 1.00 22.21 53 TRP C C 1
ATOM 2104 O O . TRP C 1 54 ? -48.949 -24.852 29.398 1.00 26.83 53 TRP C O 1
ATOM 2115 N N . ALA C 1 55 ? -50.166 -26.305 30.599 1.00 22.28 54 ALA C N 1
ATOM 2116 C CA . ALA C 1 55 ? -51.346 -25.450 30.625 1.00 23.21 54 ALA C CA 1
ATOM 2117 C C . ALA C 1 55 ? -51.070 -24.157 31.394 1.00 23.50 54 ALA C C 1
ATOM 2118 O O . ALA C 1 55 ? -51.454 -23.076 30.957 1.00 22.57 54 ALA C O 1
ATOM 2120 N N . ALA C 1 56 ? -50.394 -24.279 32.533 1.00 27.64 55 ALA C N 1
ATOM 2121 C CA . ALA C 1 56 ? -50.091 -23.133 33.384 1.00 24.76 55 ALA C CA 1
ATOM 2122 C C . ALA C 1 56 ? -49.282 -22.071 32.648 1.00 22.96 55 ALA C C 1
ATOM 2123 O O . ALA C 1 56 ? -49.611 -20.888 32.701 1.00 29.92 55 ALA C O 1
ATOM 2125 N N . GLU C 1 57 ? -48.223 -22.495 31.966 1.00 23.33 56 GLU C N 1
ATOM 2126 C CA . GLU C 1 57 ? -47.405 -21.575 31.182 1.00 28.57 56 GLU C CA 1
ATOM 2127 C C . GLU C 1 57 ? -48.257 -20.814 30.197 1.00 21.14 56 GLU C C 1
ATOM 2128 O O . GLU C 1 57 ? -48.229 -19.581 30.146 1.00 24.59 56 GLU C O 1
ATOM 2134 N N . ALA C 1 58 ? -48.985 -21.573 29.386 1.00 22.71 57 ALA C N 1
ATOM 2135 C CA . ALA C 1 58 ? -49.824 -21.015 28.341 1.00 28.33 57 ALA C CA 1
ATOM 2136 C C . ALA C 1 58 ? -50.770 -19.970 28.911 1.00 27.61 57 ALA C C 1
ATOM 2137 O O . ALA C 1 58 ? -50.862 -18.856 28.397 1.00 27.77 57 ALA C O 1
ATOM 2139 N N . ILE C 1 59 ? -51.453 -20.338 29.989 1.00 30.79 58 ILE C N 1
ATOM 2140 C CA . ILE C 1 59 ? -52.481 -19.494 30.581 1.00 26.70 58 ILE C CA 1
ATOM 2141 C C . ILE C 1 59 ? -51.912 -18.260 31.287 1.00 30.40 58 ILE C C 1
ATOM 2142 O O . ILE C 1 59 ? -52.514 -17.186 31.253 1.00 29.14 58 ILE C O 1
ATOM 2147 N N . SER C 1 60 ? -50.745 -18.404 31.906 1.00 22.35 59 SER C N 1
ATOM 2148 C CA . SER C 1 60 ? -50.076 -17.250 32.509 1.00 25.27 59 SER C CA 1
ATOM 2149 C C . SER C 1 60 ? -49.712 -16.219 31.447 1.00 25.16 59 SER C C 1
ATOM 2150 O O . SER C 1 60 ? -49.945 -15.025 31.624 1.00 24.29 59 SER C O 1
ATOM 2153 N N . ASP C 1 61 ? -49.131 -16.691 30.348 1.00 26.30 60 ASP C N 1
ATOM 2154 C CA . ASP C 1 61 ? -48.787 -15.830 29.220 1.00 30.13 60 ASP C CA 1
ATOM 2155 C C . ASP C 1 61 ? -50.016 -15.105 28.686 1.00 35.70 60 ASP C C 1
ATOM 2156 O O . ASP C 1 61 ? -49.945 -13.927 28.323 1.00 35.65 60 ASP C O 1
ATOM 2161 N N . ALA C 1 62 ? -51.141 -15.812 28.640 1.00 28.74 61 ALA C N 1
ATOM 2162 C CA . ALA C 1 62 ? -52.385 -15.228 28.160 1.00 24.14 61 ALA C CA 1
ATOM 2163 C C . ALA C 1 62 ? -52.910 -14.208 29.157 1.00 23.91 61 ALA C C 1
ATOM 2164 O O . ALA C 1 62 ? -53.405 -13.149 28.773 1.00 25.76 61 ALA C O 1
ATOM 2166 N N . ARG C 1 63 ? -52.806 -14.532 30.439 1.00 23.37 62 ARG C N 1
ATOM 2167 C CA . ARG C 1 63 ? -53.271 -13.626 31.477 1.00 25.90 62 ARG C CA 1
ATOM 2168 C C . ARG C 1 63 ? -52.486 -12.318 31.446 1.00 30.21 62 ARG C C 1
ATOM 2169 O O . ARG C 1 63 ? -53.067 -11.239 31.551 1.00 25.02 62 ARG C O 1
ATOM 2177 N N . GLU C 1 64 ? -51.168 -12.415 31.294 1.00 23.36 63 GLU C N 1
ATOM 2178 C CA . GLU C 1 64 ? -50.339 -11.222 31.200 1.00 22.41 63 GLU C CA 1
ATOM 2179 C C . GLU C 1 64 ? -50.718 -10.404 29.972 1.00 21.43 63 GLU C C 1
ATOM 2180 O O . GLU C 1 64 ? -50.786 -9.178 30.029 1.00 30.27 63 GLU C O 1
ATOM 2186 N N . ASN C 1 65 ? -50.955 -11.082 28.857 1.00 25.64 64 ASN C N 1
ATOM 2187 C CA . ASN C 1 65 ? -51.372 -10.400 27.644 1.00 23.54 64 ASN C CA 1
ATOM 2188 C C . ASN C 1 65 ? -52.602 -9.550 27.930 1.00 37.36 64 ASN C C 1
ATOM 2189 O O . ASN C 1 65 ? -52.609 -8.343 27.681 1.00 35.30 64 ASN C O 1
ATOM 2194 N N . ILE C 1 66 ? -53.632 -10.187 28.483 1.00 34.04 65 ILE C N 1
ATOM 2195 C CA . ILE C 1 66 ? -54.892 -9.511 28.781 1.00 33.61 65 ILE C CA 1
ATOM 2196 C C . ILE C 1 66 ? -54.728 -8.379 29.788 1.00 26.39 65 ILE C C 1
ATOM 2197 O O . ILE C 1 66 ? -55.224 -7.281 29.563 1.00 29.14 65 ILE C O 1
ATOM 2202 N N . GLN C 1 67 ? -54.030 -8.641 30.890 1.00 29.37 66 GLN C N 1
ATOM 2203 C CA . GLN C 1 67 ? -53.775 -7.600 31.887 1.00 31.56 66 GLN C CA 1
ATOM 2204 C C . GLN C 1 67 ? -53.152 -6.338 31.279 1.00 31.69 66 GLN C C 1
ATOM 2205 O O . GLN C 1 67 ? -53.518 -5.222 31.639 1.00 34.00 66 GLN C O 1
ATOM 2211 N N . ARG C 1 68 ? -52.205 -6.526 30.365 1.00 32.66 67 ARG C N 1
ATOM 2212 C CA . ARG C 1 68 ? -51.517 -5.414 29.720 1.00 34.41 67 ARG C CA 1
ATOM 2213 C C . ARG C 1 68 ? -52.457 -4.655 28.788 1.00 35.10 67 ARG C C 1
ATOM 2214 O O . ARG C 1 68 ? -52.314 -3.447 28.586 1.00 26.33 67 ARG C O 1
ATOM 2222 N N . PHE C 1 69 ? -53.422 -5.372 28.226 1.00 35.47 68 PHE C N 1
ATOM 2223 C CA . PHE C 1 69 ? -54.429 -4.768 27.361 1.00 34.52 68 PHE C CA 1
ATOM 2224 C C . PHE C 1 69 ? -55.205 -3.692 28.114 1.00 36.94 68 PHE C C 1
ATOM 2225 O O . PHE C 1 69 ? -55.550 -2.653 27.553 1.00 41.07 68 PHE C O 1
ATOM 2233 N N . PHE C 1 70 ? -55.465 -3.943 29.392 1.00 40.94 69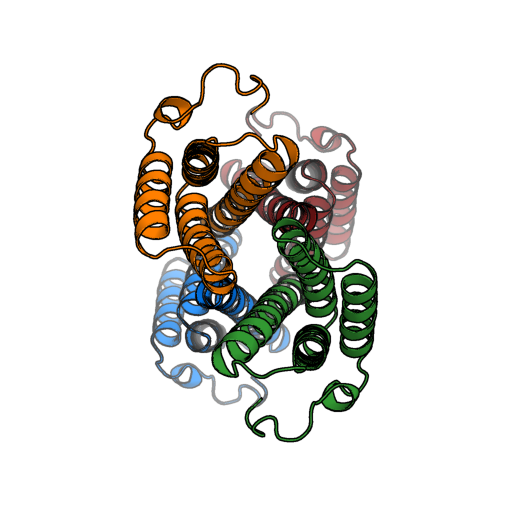 PHE C N 1
ATOM 2234 C CA . PHE C 1 70 ? -56.206 -3.000 30.221 1.00 34.51 69 PHE C CA 1
ATOM 2235 C C . PHE C 1 70 ? -55.284 -2.064 30.993 1.00 44.98 69 PHE C C 1
ATOM 2236 O O . PHE C 1 70 ? -55.743 -1.258 31.801 1.00 46.68 69 PHE C O 1
ATOM 2244 N N . GLY C 1 71 ? -53.984 -2.171 30.742 1.00 39.55 70 GLY C N 1
ATOM 2245 C CA . GLY C 1 71 ? -53.014 -1.333 31.421 1.00 32.70 70 GLY C CA 1
ATOM 2246 C C . GLY C 1 71 ? -52.522 -1.989 32.694 1.00 36.33 70 GLY C C 1
ATOM 2247 O O . GLY C 1 71 ? -53.283 -2.187 33.639 1.00 43.39 70 GLY C O 1
ATOM 2248 N N . HIS C 1 72 ? -51.241 -2.332 32.709 1.00 30.44 71 HIS C N 1
ATOM 2249 C CA . HIS C 1 72 ? -50.629 -3.006 33.842 1.00 32.25 71 HIS C CA 1
ATOM 2250 C C . HIS C 1 72 ? -49.169 -2.573 33.878 1.00 29.35 71 HIS C C 1
ATOM 2251 O O . HIS C 1 72 ? -48.489 -2.613 32.856 1.00 27.21 71 HIS C O 1
ATOM 2258 N N . GLY C 1 73 ? -48.699 -2.131 35.040 1.00 31.54 72 GLY C N 1
ATOM 2259 C CA . GLY C 1 73 ? -47.324 -1.685 35.185 1.00 29.16 72 GLY C CA 1
ATOM 2260 C C . GLY C 1 73 ? -46.306 -2.758 34.829 1.00 28.49 72 GLY C C 1
ATOM 2261 O O . GLY C 1 73 ? -46.457 -3.922 35.201 1.00 31.23 72 GLY C O 1
ATOM 2262 N N . ALA C 1 74 ? -45.258 -2.366 34.113 1.00 30.77 73 ALA C N 1
ATOM 2263 C CA . ALA C 1 74 ? -44.258 -3.320 33.644 1.00 22.60 73 ALA C CA 1
ATOM 2264 C C . ALA C 1 74 ? -43.496 -4.006 34.779 1.00 22.26 73 ALA C C 1
ATOM 2265 O O . ALA C 1 74 ? -43.150 -5.180 34.667 1.00 30.95 73 ALA C O 1
ATOM 2267 N N . GLU C 1 75 ? -43.228 -3.286 35.866 1.00 26.01 74 GLU C N 1
ATOM 2268 C CA . GLU C 1 75 ? -42.552 -3.898 37.010 1.00 24.28 74 GLU C CA 1
ATOM 2269 C C . GLU C 1 75 ? -43.501 -4.873 37.705 1.00 37.76 74 GLU C C 1
ATOM 2270 O O . GLU C 1 75 ? -43.072 -5.852 38.311 1.00 31.22 74 GLU C O 1
ATOM 2276 N N . ASP C 1 76 ? -44.797 -4.603 37.609 1.00 28.53 75 ASP C N 1
ATOM 2277 C CA . ASP C 1 76 ? -45.789 -5.503 38.174 1.00 36.12 75 ASP C CA 1
ATOM 2278 C C . ASP C 1 76 ? -45.897 -6.780 37.354 1.00 29.15 75 ASP C C 1
ATOM 2279 O O . ASP C 1 76 ? -45.993 -7.873 37.912 1.00 35.88 75 ASP C O 1
ATOM 2284 N N . SER C 1 77 ? -45.869 -6.641 36.032 1.00 31.60 76 SER C N 1
ATOM 2285 C CA . SER C 1 77 ? -45.932 -7.799 35.146 1.00 32.66 76 SER C CA 1
ATOM 2286 C C . SER C 1 77 ? -44.738 -8.714 35.379 1.00 29.67 76 SER C C 1
ATOM 2287 O O . SER C 1 77 ? -44.881 -9.936 35.407 1.00 31.63 76 SER C O 1
ATOM 2290 N N . LEU C 1 78 ? -43.558 -8.118 35.541 1.00 28.15 77 LEU C N 1
ATOM 2291 C CA . LEU C 1 78 ? -42.358 -8.887 35.848 1.00 27.80 77 LEU C CA 1
ATOM 2292 C C . LEU C 1 78 ? -42.481 -9.574 37.198 1.00 24.82 77 LEU C C 1
ATOM 2293 O O . LEU C 1 78 ? -42.069 -10.721 37.355 1.00 24.83 77 LEU C O 1
ATOM 2298 N N . ALA C 1 79 ? -43.043 -8.865 38.171 1.00 31.43 78 ALA C N 1
ATOM 2299 C CA . ALA C 1 79 ? -43.260 -9.430 39.497 1.00 32.91 78 ALA C CA 1
ATOM 2300 C C . ALA C 1 79 ? -44.281 -10.559 39.440 1.00 28.86 78 ALA C C 1
ATOM 2301 O O . ALA C 1 79 ? -44.193 -11.524 40.193 1.00 27.61 78 ALA C O 1
ATOM 2303 N N . ASP C 1 80 ? -45.254 -10.429 38.545 1.00 29.88 79 ASP C N 1
ATOM 2304 C CA . ASP C 1 80 ? -46.248 -11.475 38.351 1.00 30.53 79 ASP C CA 1
ATOM 2305 C C . ASP C 1 80 ? -45.615 -12.707 37.713 1.00 26.77 79 ASP C C 1
ATOM 2306 O O . ASP C 1 80 ? -45.928 -13.837 38.088 1.00 25.48 79 ASP C O 1
ATOM 2311 N N . GLN C 1 81 ? -44.723 -12.485 36.752 1.00 25.92 80 GLN C N 1
ATOM 2312 C CA . GLN C 1 81 ? -44.003 -13.582 36.112 1.00 25.89 80 GLN C CA 1
ATOM 2313 C C . GLN C 1 81 ? -43.213 -14.374 37.141 1.00 23.17 80 GLN C C 1
ATOM 2314 O O . GLN C 1 81 ? -43.146 -15.598 37.073 1.00 30.11 80 GLN C O 1
ATOM 2320 N N . ALA C 1 82 ? -42.606 -13.666 38.088 1.00 28.29 81 ALA C N 1
ATOM 2321 C CA . ALA C 1 82 ? -41.826 -14.307 39.142 1.00 30.81 81 ALA C CA 1
ATOM 2322 C C . ALA C 1 82 ? -42.711 -15.187 40.015 1.00 23.88 81 ALA C C 1
ATOM 2323 O O . ALA C 1 82 ? -42.311 -16.280 40.411 1.00 32.02 81 ALA C O 1
ATOM 2325 N N . ALA C 1 83 ? -43.913 -14.700 40.317 1.00 25.52 82 ALA C N 1
ATOM 2326 C CA . ALA C 1 83 ? -44.867 -15.453 41.124 1.00 28.23 82 ALA C CA 1
ATOM 2327 C C . ALA C 1 83 ? -45.326 -16.705 40.382 1.00 23.90 82 ALA C C 1
ATOM 2328 O O . ALA C 1 83 ? -45.350 -17.796 40.946 1.00 26.96 82 ALA C O 1
ATOM 2330 N N . ASN C 1 84 ? -45.690 -16.537 39.114 1.00 32.69 83 ASN C N 1
ATOM 2331 C CA . ASN C 1 84 ? -46.070 -17.658 38.264 1.00 24.76 83 ASN C CA 1
ATOM 2332 C C . ASN C 1 84 ? -45.027 -18.755 38.301 1.00 25.97 83 ASN C C 1
ATOM 2333 O O . ASN C 1 84 ? -45.334 -19.905 38.610 1.00 25.27 83 ASN C O 1
ATOM 2338 N N . GLU C 1 85 ? -43.787 -18.383 37.995 1.00 25.90 84 GLU C N 1
ATOM 2339 C CA . GLU C 1 85 ? -42.683 -19.338 37.920 1.00 34.47 84 GLU C CA 1
ATOM 2340 C C . GLU C 1 85 ? -42.325 -19.936 39.278 1.00 25.96 84 GLU C C 1
ATOM 2341 O O . GLU C 1 85 ? -41.899 -21.085 39.356 1.00 28.20 84 GLU C O 1
ATOM 2347 N N . TRP C 1 86 ? -42.487 -19.148 40.337 1.00 29.94 85 TRP C N 1
ATOM 2348 C CA . TRP C 1 86 ? -42.275 -19.626 41.699 1.00 22.12 85 TRP C CA 1
ATOM 2349 C C . TRP C 1 86 ? -43.222 -20.790 41.961 1.00 31.50 85 TRP C C 1
ATOM 2350 O O . TRP C 1 86 ? -42.797 -21.874 42.352 1.00 30.53 85 TRP C O 1
ATOM 2361 N N . GLY C 1 87 ? -44.509 -20.567 41.720 1.00 32.18 86 GLY C N 1
ATOM 2362 C CA . GLY C 1 87 ? -45.502 -21.603 41.935 1.00 26.87 86 GLY C CA 1
ATOM 2363 C C . GLY C 1 87 ? -45.316 -22.790 41.005 1.00 27.02 86 GLY C C 1
ATOM 2364 O O . GLY C 1 87 ? -45.371 -23.941 41.433 1.00 24.70 86 GLY C O 1
ATOM 2365 N N . ARG C 1 88 ? -45.096 -22.510 39.726 1.00 29.03 87 ARG C N 1
ATOM 2366 C CA . ARG C 1 88 ? -44.956 -23.569 38.732 1.00 27.81 87 ARG C CA 1
ATOM 2367 C C . ARG C 1 88 ? -43.784 -24.489 39.064 1.00 28.90 87 ARG C C 1
ATOM 2368 O O . ARG C 1 88 ? -43.829 -25.680 38.783 1.00 33.80 87 ARG C O 1
ATOM 2376 N N . SER C 1 89 ? -42.744 -23.930 39.676 1.00 30.88 88 SER C N 1
ATOM 2377 C CA . SER C 1 89 ? -41.559 -24.705 40.021 1.00 32.10 88 SER C CA 1
ATOM 2378 C C . SER C 1 89 ? -41.779 -25.541 41.282 1.00 40.81 88 SER C C 1
ATOM 2379 O O . SER C 1 89 ? -40.929 -26.342 41.665 1.00 39.68 88 SER C O 1
ATOM 2382 N N . GLY C 1 90 ? -42.925 -25.349 41.927 1.00 30.46 89 GLY C N 1
ATOM 2383 C CA . GLY C 1 90 ? -43.295 -26.155 43.076 1.00 34.23 89 GLY C CA 1
ATOM 2384 C C . GLY C 1 90 ? -43.036 -25.540 44.439 1.00 35.35 89 GLY C C 1
ATOM 2385 O O . GLY C 1 90 ? -43.263 -26.186 45.460 1.00 35.65 89 GLY C O 1
ATOM 2386 N N . LYS C 1 91 ? -42.573 -24.295 44.471 1.00 38.39 90 LYS C N 1
ATOM 2387 C CA . LYS C 1 91 ? -42.302 -23.628 45.740 1.00 27.86 90 LYS C CA 1
ATOM 2388 C C . LYS C 1 91 ? -43.599 -23.165 46.393 1.00 40.59 90 LYS C C 1
ATOM 2389 O O . LYS C 1 91 ? -44.607 -22.971 45.719 1.00 43.92 90 LYS C O 1
ATOM 2395 N N . ASP C 1 92 ? -43.567 -22.994 47.710 1.00 51.63 91 ASP C N 1
ATOM 2396 C CA . ASP C 1 92 ? -44.765 -22.663 48.477 1.00 31.05 91 ASP C CA 1
ATOM 2397 C C . ASP C 1 92 ? -45.373 -21.334 48.039 1.00 36.43 91 ASP C C 1
ATOM 2398 O O . ASP C 1 92 ? -44.754 -20.285 48.200 1.00 38.33 91 ASP C O 1
ATOM 2403 N N . PRO C 1 93 ? -46.592 -21.375 47.480 1.00 39.85 92 PRO C N 1
ATOM 2404 C CA . PRO C 1 93 ? -47.271 -20.135 47.089 1.00 31.12 92 PRO C CA 1
ATOM 2405 C C . PRO C 1 93 ? -47.622 -19.238 48.279 1.00 33.26 92 PRO C C 1
ATOM 2406 O O . PRO C 1 93 ? -47.888 -18.056 48.080 1.00 28.08 92 PRO C O 1
ATOM 2410 N N . ASN C 1 94 ? -47.611 -19.782 49.492 1.00 37.35 93 ASN C N 1
ATOM 2411 C CA . ASN C 1 94 ? -47.851 -18.968 50.680 1.00 30.71 93 ASN C CA 1
ATOM 2412 C C . ASN C 1 94 ? -46.719 -17.986 50.952 1.00 39.69 93 ASN C C 1
ATOM 2413 O O . ASN C 1 94 ? -46.812 -17.153 51.852 1.00 42.25 93 ASN C O 1
ATOM 2418 N N . HIS C 1 95 ? -45.649 -18.088 50.171 1.00 35.51 94 HIS C N 1
ATOM 2419 C CA . HIS C 1 95 ? -44.584 -17.096 50.221 1.00 28.98 94 HIS C CA 1
ATOM 2420 C C . HIS C 1 95 ? -45.160 -15.719 49.904 1.00 31.48 94 HIS C C 1
ATOM 2421 O O . HIS C 1 95 ? -44.732 -14.714 50.464 1.00 40.05 94 HIS C O 1
ATOM 2428 N N . PHE C 1 96 ? -46.146 -15.688 49.011 1.00 27.52 95 PHE C N 1
ATOM 2429 C CA . PHE C 1 96 ? -46.751 -14.439 48.567 1.00 30.79 95 PHE C CA 1
ATOM 2430 C C . PHE C 1 96 ? -48.060 -14.078 49.278 1.00 33.97 95 PHE C C 1
ATOM 2431 O O . PHE C 1 96 ? -48.736 -13.129 48.878 1.00 42.30 95 PHE C O 1
ATOM 2439 N N . ARG C 1 97 ? -48.425 -14.821 50.317 1.00 35.59 96 ARG C N 1
ATOM 2440 C CA . ARG C 1 97 ? -49.723 -14.620 50.962 1.00 32.87 96 ARG C CA 1
ATOM 2441 C C . ARG C 1 97 ? -49.788 -13.342 51.793 1.00 31.72 96 ARG C C 1
ATOM 2442 O O . ARG C 1 97 ? -48.991 -13.148 52.709 1.00 35.67 96 ARG C O 1
ATOM 2450 N N . PRO C 1 98 ? -50.753 -12.467 51.482 1.00 33.86 97 PRO C N 1
ATOM 2451 C CA . PRO C 1 98 ? -50.938 -11.242 52.263 1.00 38.74 97 PRO C CA 1
ATOM 2452 C C . PRO C 1 98 ? -51.555 -11.563 53.614 1.00 46.87 97 PRO C C 1
ATOM 2453 O O . PRO C 1 98 ? -52.320 -12.521 53.725 1.00 45.89 97 PRO C O 1
ATOM 2457 N N . ALA C 1 99 ? -51.227 -10.773 54.629 1.00 49.37 98 ALA C N 1
ATOM 2458 C CA . ALA C 1 99 ? -51.773 -10.994 55.959 1.00 45.51 98 ALA C CA 1
ATOM 2459 C C . ALA C 1 99 ? -53.298 -10.929 55.934 1.00 37.92 98 ALA C C 1
ATOM 2460 O O . ALA C 1 99 ? -53.876 -9.984 55.400 1.00 37.06 98 ALA C O 1
ATOM 2462 N N . GLY C 1 100 ? -53.944 -11.948 56.492 1.00 42.19 99 GLY C N 1
ATOM 2463 C CA . GLY C 1 100 ? -55.383 -11.923 56.683 1.00 39.87 99 GLY C CA 1
ATOM 2464 C C . GLY C 1 100 ? -56.232 -12.544 55.589 1.00 45.61 99 GLY C C 1
ATOM 2465 O O . GLY C 1 100 ? -57.457 -12.586 55.701 1.00 39.87 99 GLY C O 1
ATOM 2466 N N . LEU C 1 101 ? -55.598 -13.020 54.524 1.00 41.23 100 LEU C N 1
ATOM 2467 C CA . LEU C 1 101 ? -56.337 -13.706 53.469 1.00 39.93 100 LEU C CA 1
ATOM 2468 C C . LEU C 1 101 ? -57.036 -14.933 54.052 1.00 39.66 100 LEU C C 1
ATOM 2469 O O . LEU C 1 101 ? -56.390 -15.798 54.647 1.00 45.37 100 LEU C O 1
ATOM 2474 N N . PRO C 1 102 ? -58.365 -15.005 53.894 1.00 39.46 101 PRO C N 1
ATOM 2475 C CA . PRO C 1 102 ? -59.141 -16.129 54.429 1.00 50.95 101 PRO C CA 1
ATOM 2476 C C . PRO C 1 102 ? -58.508 -17.465 54.066 1.00 48.50 101 PRO C C 1
ATOM 2477 O O . PRO C 1 102 ? -58.071 -17.653 52.930 1.00 46.30 101 PRO C O 1
ATOM 2481 N N . GLU C 1 103 ? -58.475 -18.384 55.026 1.00 52.16 102 GLU C N 1
ATOM 2482 C CA . GLU C 1 103 ? -57.728 -19.631 54.878 1.00 56.22 102 GLU C CA 1
ATOM 2483 C C . GLU C 1 103 ? -58.375 -20.617 53.913 1.00 55.50 102 GLU C C 1
ATOM 2484 O O . GLU C 1 103 ? -57.882 -21.729 53.728 1.00 51.27 102 GLU C O 1
ATOM 2490 N N . LYS C 1 104 ? -59.479 -20.209 53.298 1.00 40.96 103 LYS C N 1
ATOM 2491 C CA . LYS C 1 104 ? -60.133 -21.044 52.300 1.00 44.82 103 LYS C CA 1
ATOM 2492 C C . LYS C 1 104 ? -59.536 -20.754 50.927 1.00 52.55 103 LYS C C 1
ATOM 2493 O O . LYS C 1 104 ? -59.874 -21.399 49.937 1.00 43.98 103 LYS C O 1
ATOM 2499 N N . TYR C 1 105 ? -58.639 -19.773 50.882 1.00 39.35 104 TYR C N 1
ATOM 2500 C CA . TYR C 1 105 ? -57.923 -19.445 49.658 1.00 38.56 104 TYR C CA 1
ATOM 2501 C C . TYR C 1 105 ? -56.478 -19.913 49.744 1.00 44.80 104 TYR C C 1
ATOM 2502 O O . TYR C 1 105 ? -55.911 -20.024 50.830 1.00 42.75 104 TYR C O 1
ATOM 2512 N N . MET D 1 1 ? -52.854 -18.093 23.894 1.00 36.64 0 MET D N 1
ATOM 2513 C CA . MET D 1 1 ? -53.486 -19.404 23.858 1.00 31.73 0 MET D CA 1
ATOM 2514 C C . MET D 1 1 ? -53.351 -20.040 22.485 1.00 37.51 0 MET D C 1
ATOM 2515 O O . MET D 1 1 ? -53.758 -21.183 22.286 1.00 35.68 0 MET D O 1
ATOM 2520 N N . ARG D 1 2 ? -52.778 -19.308 21.537 1.00 28.70 1 ARG D N 1
ATOM 2521 C CA . ARG D 1 2 ? -52.733 -19.780 20.156 1.00 34.10 1 ARG D CA 1
ATOM 2522 C C . ARG D 1 2 ? -52.080 -21.152 20.012 1.00 38.14 1 ARG D C 1
ATOM 2523 O O . ARG D 1 2 ? -52.696 -22.083 19.493 1.00 34.07 1 ARG D O 1
ATOM 2531 N N . SER D 1 3 ? -50.838 -21.279 20.468 1.00 34.96 2 SER D N 1
ATOM 2532 C CA . SER D 1 3 ? -50.113 -22.532 20.310 1.00 33.43 2 SER D CA 1
ATOM 2533 C C . SER D 1 3 ? -50.726 -23.639 21.169 1.00 33.58 2 SER D C 1
ATOM 2534 O O . SER D 1 3 ? -50.699 -24.810 20.795 1.00 32.24 2 SER D O 1
ATOM 2537 N N . PHE D 1 4 ? -51.284 -23.267 22.316 1.00 30.01 3 PHE D N 1
ATOM 2538 C CA . PHE D 1 4 ? -51.931 -24.235 23.194 1.00 28.11 3 PHE D CA 1
ATOM 2539 C C . PHE D 1 4 ? -53.064 -24.965 22.466 1.00 27.32 3 PHE D C 1
ATOM 2540 O O . PHE D 1 4 ? -53.087 -26.190 22.408 1.00 30.04 3 PHE D O 1
ATOM 2548 N N . PHE D 1 5 ? -54.000 -24.198 21.917 1.00 26.47 4 PHE D N 1
ATOM 2549 C CA . PHE D 1 5 ? -55.128 -24.754 21.184 1.00 32.96 4 PHE D CA 1
ATOM 2550 C C . PHE D 1 5 ? -54.725 -25.301 19.822 1.00 30.66 4 PHE D C 1
ATOM 2551 O O . PHE D 1 5 ? -55.343 -26.237 19.318 1.00 28.32 4 PHE D O 1
ATOM 2559 N N . SER D 1 6 ? -53.694 -24.715 19.224 1.00 28.10 5 SER D N 1
ATOM 2560 C CA . SER D 1 6 ? -53.204 -25.177 17.930 1.00 27.26 5 SER D CA 1
ATOM 2561 C C . SER D 1 6 ? -52.688 -26.607 18.042 1.00 34.26 5 SER D C 1
ATOM 2562 O O . SER D 1 6 ? -52.990 -27.454 17.203 1.00 28.33 5 SER D O 1
ATOM 2565 N N . PHE D 1 7 ? -51.917 -26.871 19.092 1.00 32.28 6 PHE D N 1
ATOM 2566 C CA . PHE D 1 7 ? -51.332 -28.189 19.300 1.00 31.84 6 PHE D CA 1
ATOM 2567 C C . PHE D 1 7 ? -52.395 -29.242 19.599 1.00 33.53 6 PHE D C 1
ATOM 2568 O O . PHE D 1 7 ? -52.252 -30.401 19.218 1.00 34.89 6 PHE D O 1
ATOM 2576 N N . LEU D 1 8 ? -53.457 -28.838 20.285 1.00 28.77 7 LEU D N 1
ATOM 2577 C CA . LEU D 1 8 ? -54.553 -29.751 20.581 1.00 29.02 7 LEU D CA 1
ATOM 2578 C C . LEU D 1 8 ? -55.372 -30.042 19.326 1.00 25.74 7 LEU D C 1
ATOM 2579 O O . LEU D 1 8 ? -55.769 -31.181 19.085 1.00 29.24 7 LEU D O 1
ATOM 2584 N N . GLY D 1 9 ? -55.623 -29.008 18.531 1.00 28.19 8 GLY D N 1
ATOM 2585 C CA . GLY D 1 9 ? -56.305 -29.177 17.262 1.00 33.04 8 GLY D CA 1
ATOM 2586 C C . GLY D 1 9 ? -55.561 -30.155 16.371 1.00 38.96 8 GLY D C 1
ATOM 2587 O O . GLY D 1 9 ? -56.164 -31.026 15.746 1.00 28.21 8 GLY D O 1
ATOM 2588 N N . GLU D 1 10 ? -54.242 -30.013 16.319 1.00 31.35 9 GLU D N 1
ATOM 2589 C CA . GLU D 1 10 ? -53.411 -30.900 15.518 1.00 25.92 9 GLU D CA 1
ATOM 2590 C C . GLU D 1 10 ? -53.539 -32.342 15.993 1.00 33.97 9 GLU D C 1
ATOM 2591 O O . GLU D 1 10 ? -53.690 -33.259 15.184 1.00 32.35 9 GLU D O 1
ATOM 2597 N N . ALA D 1 11 ? -53.501 -32.531 17.308 1.00 32.47 10 ALA D N 1
ATOM 2598 C CA . ALA D 1 11 ? -53.580 -33.859 17.898 1.00 24.03 10 ALA D CA 1
ATOM 2599 C C . ALA D 1 11 ? -54.894 -34.558 17.579 1.00 27.98 10 ALA D C 1
ATOM 2600 O O . ALA D 1 11 ? -54.919 -35.759 17.306 1.00 25.65 10 ALA D O 1
ATOM 2602 N N . PHE D 1 12 ? -55.989 -33.807 17.610 1.00 25.02 11 PHE D N 1
ATOM 2603 C CA . PHE D 1 12 ? -57.311 -34.397 17.408 1.00 29.71 11 PHE D CA 1
ATOM 2604 C C . PHE D 1 12 ? -57.646 -34.582 15.934 1.00 30.61 11 PHE D C 1
ATOM 2605 O O . PHE D 1 12 ? -58.344 -35.527 15.567 1.00 28.64 11 PHE D O 1
ATOM 2613 N N . ASP D 1 13 ? -57.149 -33.682 15.094 1.00 25.60 12 ASP D N 1
ATOM 2614 C CA . ASP D 1 13 ? -57.228 -33.880 13.654 1.00 33.92 12 ASP D CA 1
ATOM 2615 C C . ASP D 1 13 ? -56.390 -35.101 13.288 1.00 31.43 12 ASP D C 1
ATOM 2616 O O . ASP D 1 13 ? -56.806 -35.938 12.485 1.00 33.01 12 ASP D O 1
ATOM 2621 N N . GLY D 1 14 ? -55.213 -35.197 13.897 1.00 30.01 13 GLY D N 1
ATOM 2622 C CA . GLY D 1 14 ? -54.333 -36.332 13.692 1.00 26.23 13 GLY D CA 1
ATOM 2623 C C . GLY D 1 14 ? -54.995 -37.634 14.104 1.00 29.37 13 GLY D C 1
ATOM 2624 O O . GLY D 1 14 ? -54.954 -38.621 13.371 1.00 29.08 13 GLY D O 1
ATOM 2625 N N . ALA D 1 15 ? -55.608 -37.635 15.285 1.00 27.95 14 ALA D N 1
ATOM 2626 C CA . ALA D 1 15 ? -56.333 -38.801 15.769 1.00 26.94 14 ALA D CA 1
ATOM 2627 C C . ALA D 1 15 ? -57.393 -39.193 14.757 1.00 26.04 14 ALA D C 1
ATOM 2628 O O . ALA D 1 15 ? -57.578 -40.369 14.455 1.00 34.49 14 ALA D O 1
ATOM 2630 N N . ARG D 1 16 ? -58.083 -38.189 14.232 1.00 27.58 15 ARG D N 1
ATOM 2631 C CA . ARG D 1 16 ? -59.116 -38.389 13.223 1.00 35.98 15 ARG D CA 1
ATOM 2632 C C . ARG D 1 16 ? -58.561 -39.016 11.941 1.00 30.10 15 ARG D C 1
ATOM 2633 O O . ARG D 1 16 ? -59.216 -39.848 11.319 1.00 31.04 15 ARG D O 1
ATOM 2641 N N . ASP D 1 17 ? -57.361 -38.602 11.546 1.00 28.36 16 ASP D N 1
ATOM 2642 C CA . ASP D 1 17 ? -56.703 -39.167 10.372 1.00 31.02 16 ASP D CA 1
ATOM 2643 C C . ASP D 1 17 ? -56.370 -40.636 10.589 1.00 28.01 16 ASP D C 1
ATOM 2644 O O . ASP D 1 17 ? -56.530 -41.454 9.688 1.00 29.95 16 ASP D O 1
ATOM 2649 N N . MET D 1 18 ? -55.902 -40.963 11.789 1.00 29.50 17 MET D N 1
ATOM 2650 C CA . MET D 1 18 ? -55.562 -42.339 12.115 1.00 25.61 17 MET D CA 1
ATOM 2651 C C . MET D 1 18 ? -56.803 -43.222 12.073 1.00 31.93 17 MET D C 1
ATOM 2652 O O . MET D 1 18 ? -56.796 -44.288 11.460 1.00 28.60 17 MET D O 1
ATOM 2657 N N . TRP D 1 19 ? -57.872 -42.780 12.721 1.00 22.91 18 TRP D N 1
ATOM 2658 C CA . TRP D 1 19 ? -59.112 -43.545 12.696 1.00 27.66 18 TRP D CA 1
ATOM 2659 C C . TRP D 1 19 ? -59.666 -43.688 11.284 1.00 26.52 18 TRP D C 1
ATOM 2660 O O . TRP D 1 19 ? -60.235 -44.722 10.946 1.00 27.89 18 TRP D O 1
ATOM 2671 N N . ARG D 1 20 ? -59.502 -42.654 10.462 1.00 28.05 19 ARG D N 1
ATOM 26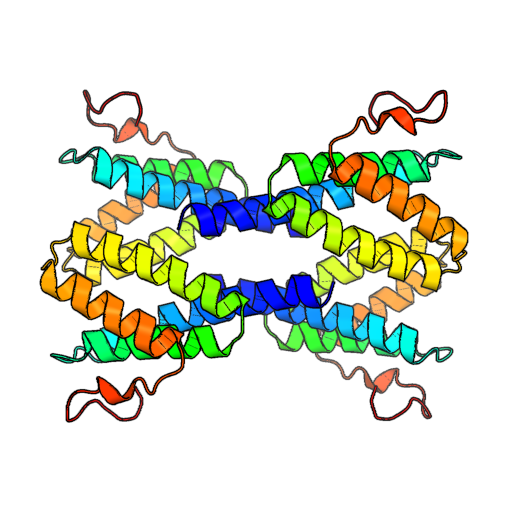72 C CA . ARG D 1 20 ? -59.968 -42.720 9.079 1.00 26.67 19 ARG D CA 1
ATOM 2673 C C . ARG D 1 20 ? -59.179 -43.739 8.258 1.00 32.97 19 ARG D C 1
ATOM 2674 O O . ARG D 1 20 ? -59.724 -44.375 7.356 1.00 32.18 19 ARG D O 1
ATOM 2682 N N . ALA D 1 21 ? -57.895 -43.888 8.566 1.00 25.94 20 ALA D N 1
ATOM 2683 C CA . ALA D 1 21 ? -57.089 -44.914 7.926 1.00 29.94 20 ALA D CA 1
ATOM 2684 C C . ALA D 1 21 ? -57.682 -46.272 8.275 1.00 31.24 20 ALA D C 1
ATOM 2685 O O . ALA D 1 21 ? -57.931 -47.095 7.398 1.00 33.40 20 ALA D O 1
ATOM 2687 N N . TYR D 1 22 ? -57.924 -46.494 9.562 1.00 28.45 21 TYR D N 1
ATOM 2688 C CA . TYR D 1 22 ? -58.530 -47.737 10.014 1.00 29.07 21 TYR D CA 1
ATOM 2689 C C . TYR D 1 22 ? -59.882 -47.947 9.344 1.00 30.56 21 TYR D C 1
ATOM 2690 O O . TYR D 1 22 ? -60.156 -49.017 8.811 1.00 31.06 21 TYR D O 1
ATOM 2699 N N . SER D 1 23 ? -60.721 -46.917 9.366 1.00 27.97 22 SER D N 1
ATOM 2700 C CA . SER D 1 23 ? -62.041 -47.011 8.758 1.00 29.68 22 SER D CA 1
ATOM 2701 C C . SER D 1 23 ? -61.984 -47.379 7.280 1.00 35.42 22 SER D C 1
ATOM 2702 O O . SER D 1 23 ? -62.766 -48.208 6.819 1.00 35.77 22 SER D O 1
ATOM 2705 N N . ASP D 1 24 ? -61.069 -46.759 6.541 1.00 30.68 23 ASP D N 1
ATOM 2706 C CA . ASP D 1 24 ? -60.882 -47.087 5.131 1.00 32.79 23 ASP D CA 1
ATOM 2707 C C . ASP D 1 24 ? -60.405 -48.529 4.947 1.00 33.58 23 ASP D C 1
ATOM 2708 O O . ASP D 1 24 ? -60.886 -49.244 4.069 1.00 32.22 23 ASP D O 1
ATOM 2713 N N . MET D 1 25 ? -59.454 -48.947 5.774 1.00 29.74 24 MET D N 1
ATOM 2714 C CA . MET D 1 25 ? -58.921 -50.300 5.701 1.00 30.37 24 MET D CA 1
ATOM 2715 C C . MET D 1 25 ? -60.038 -51.319 5.883 1.00 34.98 24 MET D C 1
ATOM 2716 O O . MET D 1 25 ? -60.059 -52.365 5.235 1.00 35.76 24 MET D O 1
ATOM 2721 N N . ARG D 1 26 ? -60.969 -50.993 6.770 1.00 35.24 25 ARG D N 1
ATOM 2722 C CA . ARG D 1 26 ? -62.116 -51.842 7.060 1.00 41.56 25 ARG D CA 1
ATOM 2723 C C . ARG D 1 26 ? -63.047 -51.914 5.853 1.00 42.88 25 ARG D C 1
ATOM 2724 O O . ARG D 1 26 ? -63.468 -52.994 5.442 1.00 56.36 25 ARG D O 1
ATOM 2732 N N . GLU D 1 27 ? -63.355 -50.752 5.287 1.00 32.68 26 GLU D N 1
ATOM 2733 C CA . GLU D 1 27 ? -64.254 -50.664 4.143 1.00 42.90 26 GLU D CA 1
ATOM 2734 C C . GLU D 1 27 ? -63.676 -51.332 2.903 1.00 43.95 26 GLU D C 1
ATOM 2735 O O . GLU D 1 27 ? -64.385 -52.030 2.178 1.00 42.06 26 GLU D O 1
ATOM 2741 N N . ALA D 1 28 ? -62.386 -51.118 2.666 1.00 39.02 27 ALA D N 1
ATOM 2742 C CA . ALA D 1 28 ? -61.734 -51.617 1.459 1.00 42.95 27 ALA D CA 1
ATOM 2743 C C . ALA D 1 28 ? -61.595 -53.137 1.452 1.00 47.93 27 ALA D C 1
ATOM 2744 O O . ALA D 1 28 ? -61.511 -53.751 0.387 1.00 40.82 27 ALA D O 1
ATOM 2746 N N . ASN D 1 29 ? -61.567 -53.736 2.640 1.00 43.81 28 ASN D N 1
ATOM 2747 C CA . ASN D 1 29 ? -61.479 -55.186 2.770 1.00 41.50 28 ASN D CA 1
ATOM 2748 C C . ASN D 1 29 ? -60.544 -55.746 1.711 1.00 44.76 28 ASN D C 1
ATOM 2749 O O . ASN D 1 29 ? -60.894 -56.675 0.985 1.00 44.42 28 ASN D O 1
ATOM 2754 N N . TYR D 1 30 ? -59.353 -55.164 1.623 1.00 43.43 29 TYR D N 1
ATOM 2755 C CA . TYR D 1 30 ? -58.449 -55.433 0.512 1.00 37.84 29 TYR D CA 1
ATOM 2756 C C . TYR D 1 30 ? -57.172 -56.132 0.956 1.00 39.92 29 TYR D C 1
ATOM 2757 O O . TYR D 1 30 ? -56.387 -55.578 1.726 1.00 36.96 29 TYR D O 1
ATOM 2766 N N . ILE D 1 31 ? -56.968 -57.347 0.454 1.00 36.58 30 ILE D N 1
ATOM 2767 C CA . ILE D 1 31 ? -55.805 -58.155 0.807 1.00 42.53 30 ILE D CA 1
ATOM 2768 C C . ILE D 1 31 ? -54.492 -57.418 0.573 1.00 33.84 30 ILE D C 1
ATOM 2769 O O . ILE D 1 31 ? -54.290 -56.802 -0.474 1.00 41.70 30 ILE D O 1
ATOM 2774 N N . GLY D 1 32 ? -53.611 -57.478 1.567 1.00 38.61 31 GLY D N 1
ATOM 2775 C CA . GLY D 1 32 ? -52.281 -56.905 1.461 1.00 35.23 31 GLY D CA 1
ATOM 2776 C C . GLY D 1 32 ? -52.240 -55.390 1.490 1.00 36.01 31 GLY D C 1
ATOM 2777 O O . GLY D 1 32 ? -51.323 -54.779 0.939 1.00 38.31 31 GLY D O 1
ATOM 2778 N N . SER D 1 33 ? -53.221 -54.779 2.141 1.00 39.04 32 SER D N 1
ATOM 2779 C CA . SER D 1 33 ? -53.288 -53.321 2.210 1.00 32.39 32 SER D CA 1
ATOM 2780 C C . SER D 1 33 ? -52.978 -52.795 3.609 1.00 30.81 32 SER D C 1
ATOM 2781 O O . SER D 1 33 ? -52.999 -51.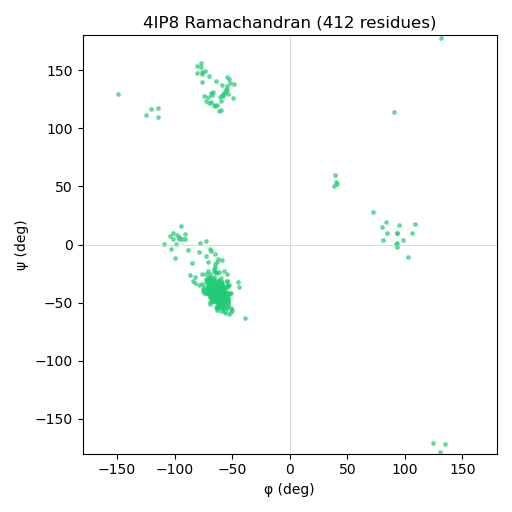589 3.839 1.00 37.06 32 SER D O 1
ATOM 2784 N N . ASP D 1 34 ? -52.696 -53.702 4.538 1.00 30.42 33 ASP D N 1
ATOM 2785 C CA . ASP D 1 34 ? -52.402 -53.325 5.917 1.00 40.69 33 ASP D CA 1
ATOM 2786 C C . ASP D 1 34 ? -51.350 -52.221 6.015 1.00 36.44 33 ASP D C 1
ATOM 2787 O O . ASP D 1 34 ? -51.600 -51.168 6.602 1.00 37.57 33 ASP D O 1
ATOM 2792 N N . LYS D 1 35 ? -50.180 -52.464 5.435 1.00 32.06 34 LYS D N 1
ATOM 2793 C CA . LYS D 1 35 ? -49.067 -51.529 5.543 1.00 32.01 34 LYS D CA 1
ATOM 2794 C C . LYS D 1 35 ? -49.381 -50.182 4.903 1.00 28.29 34 LYS D C 1
ATOM 2795 O O . LYS D 1 35 ? -48.961 -49.143 5.408 1.00 35.82 34 LYS D O 1
ATOM 2801 N N . TYR D 1 36 ? -50.104 -50.192 3.787 1.00 26.11 35 TYR D N 1
ATOM 2802 C CA . TYR D 1 36 ? -50.448 -48.939 3.124 1.00 30.25 35 TYR D CA 1
ATOM 2803 C C . TYR D 1 36 ? -51.277 -48.032 4.025 1.00 26.72 35 TYR D C 1
ATOM 2804 O O . TYR D 1 36 ? -51.029 -46.833 4.105 1.00 28.42 35 TYR D O 1
ATOM 2813 N N . PHE D 1 37 ? -52.275 -48.604 4.690 1.00 33.93 36 PHE D N 1
ATOM 2814 C CA . PHE D 1 37 ? -53.142 -47.812 5.555 1.00 32.79 36 PHE D CA 1
ATOM 2815 C C . PHE D 1 37 ? -52.420 -47.386 6.833 1.00 26.82 36 PHE D C 1
ATOM 2816 O O . PHE D 1 37 ? -52.687 -46.314 7.367 1.00 26.58 36 PHE D O 1
ATOM 2824 N N . HIS D 1 38 ? -51.500 -48.224 7.309 1.00 31.58 37 HIS D N 1
ATOM 2825 C CA . HIS D 1 38 ? -50.652 -47.867 8.443 1.00 28.94 37 HIS D CA 1
ATOM 2826 C C . HIS D 1 38 ? -49.856 -46.625 8.084 1.00 32.46 37 HIS D C 1
ATOM 2827 O O . HIS D 1 38 ? -49.805 -45.665 8.844 1.00 29.91 37 HIS D O 1
ATOM 2834 N N . ALA D 1 39 ? -49.242 -46.655 6.907 1.00 33.66 38 ALA D N 1
ATOM 2835 C CA . ALA D 1 39 ? -48.405 -45.558 6.443 1.00 27.05 38 ALA D CA 1
ATOM 2836 C C . ALA D 1 39 ? -49.223 -44.312 6.130 1.00 27.02 38 ALA D C 1
ATOM 2837 O O . ALA D 1 39 ? -48.824 -43.205 6.474 1.00 30.54 38 ALA D O 1
ATOM 2839 N N . ARG D 1 40 ? -50.365 -44.492 5.474 1.00 24.94 39 ARG D N 1
ATOM 2840 C CA . ARG D 1 40 ? -51.197 -43.358 5.088 1.00 27.53 39 ARG D CA 1
ATOM 2841 C C . ARG D 1 40 ? -51.786 -42.663 6.311 1.00 31.63 39 ARG D C 1
ATOM 2842 O O . ARG D 1 40 ? -51.919 -41.443 6.333 1.00 29.20 39 ARG D O 1
ATOM 2850 N N . GLY D 1 41 ? -52.147 -43.444 7.323 1.00 32.71 40 GLY D N 1
ATOM 2851 C CA . GLY D 1 41 ? -52.683 -42.887 8.551 1.00 29.92 40 GLY D CA 1
ATOM 2852 C C . GLY D 1 41 ? -51.660 -42.003 9.235 1.00 26.78 40 GLY D C 1
ATOM 2853 O O . GLY D 1 41 ? -51.935 -40.847 9.549 1.00 23.67 40 GLY D O 1
ATOM 2854 N N . ASN D 1 42 ? -50.469 -42.548 9.456 1.00 27.55 41 ASN D N 1
ATOM 2855 C CA . ASN D 1 42 ? -49.387 -41.786 10.068 1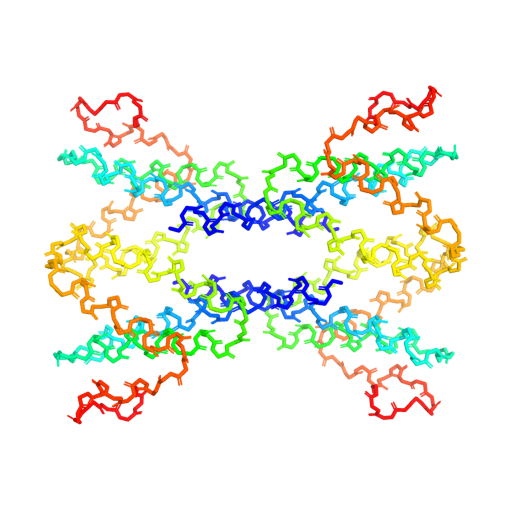.00 30.90 41 ASN D CA 1
ATOM 2856 C C . ASN D 1 42 ? -48.966 -40.577 9.235 1.00 27.70 41 ASN D C 1
ATOM 2857 O O . ASN D 1 42 ? -48.699 -39.507 9.777 1.00 30.25 41 ASN D O 1
ATOM 2862 N N . TYR D 1 43 ? -48.907 -40.757 7.920 1.00 28.54 42 TYR D N 1
ATOM 2863 C CA . TYR D 1 43 ? -48.588 -39.667 7.009 1.00 30.41 42 TYR D CA 1
ATOM 2864 C C . TYR D 1 43 ? -49.600 -38.535 7.146 1.00 29.11 42 TYR D C 1
ATOM 2865 O O . TYR D 1 43 ? -49.229 -37.367 7.223 1.00 38.12 42 TYR D O 1
ATOM 2874 N N . ASP D 1 44 ? -50.881 -38.886 7.173 1.00 30.35 43 ASP D N 1
ATOM 2875 C CA . ASP D 1 44 ? -51.948 -37.893 7.277 1.00 29.88 43 ASP D CA 1
ATOM 2876 C C . ASP D 1 44 ? -51.896 -37.118 8.592 1.00 33.20 43 ASP D C 1
ATOM 2877 O O . ASP D 1 44 ? -52.007 -35.891 8.600 1.00 37.19 43 ASP D O 1
ATOM 2882 N N . ALA D 1 45 ? -51.730 -37.837 9.698 1.00 35.01 44 ALA D N 1
ATOM 2883 C CA . ALA D 1 45 ? -51.659 -37.213 11.012 1.00 24.34 44 ALA D CA 1
ATOM 2884 C C . ALA D 1 45 ? -50.436 -36.311 11.108 1.00 30.56 44 ALA D C 1
ATOM 2885 O O . ALA D 1 45 ? -50.532 -35.169 11.554 1.00 34.08 44 ALA D O 1
ATOM 2887 N N . ALA D 1 46 ? -49.288 -36.834 10.690 1.00 28.45 45 ALA D N 1
ATOM 2888 C CA . ALA D 1 46 ? -48.035 -36.083 10.732 1.00 33.46 45 ALA D CA 1
ATOM 2889 C C . ALA D 1 46 ? -48.142 -34.744 10.010 1.00 29.95 45 ALA D C 1
ATOM 2890 O O . ALA D 1 46 ? -47.560 -33.747 10.439 1.00 36.10 45 ALA D O 1
ATOM 2892 N N . LYS D 1 47 ? -48.895 -34.731 8.915 1.00 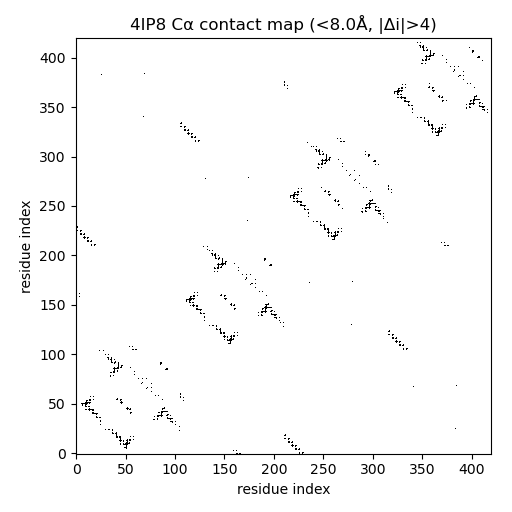33.29 46 LYS D N 1
ATOM 2893 C CA . LYS D 1 47 ? -49.049 -33.541 8.086 1.00 28.24 46 LYS D CA 1
ATOM 2894 C C . LYS D 1 47 ? -49.755 -32.419 8.844 1.00 36.34 46 LYS D C 1
ATOM 2895 O O . LYS D 1 47 ? -49.619 -31.245 8.506 1.00 38.69 46 LYS D O 1
ATOM 2901 N N . ARG D 1 48 ? -50.517 -32.790 9.867 1.00 33.68 47 ARG D N 1
ATOM 2902 C CA . ARG D 1 48 ? -51.238 -31.821 10.678 1.00 33.92 47 ARG D CA 1
ATOM 2903 C C . ARG D 1 48 ? -50.283 -30.964 11.501 1.00 35.29 47 ARG D C 1
ATOM 2904 O O . ARG D 1 48 ? -50.549 -29.791 11.751 1.00 40.11 47 ARG D O 1
ATOM 2912 N N . GLY D 1 49 ? -49.174 -31.558 11.923 1.00 37.62 48 GLY D N 1
ATOM 2913 C CA . GLY D 1 49 ? -48.198 -30.858 12.738 1.00 28.88 48 GLY D CA 1
ATOM 2914 C C . GLY D 1 49 ? -47.736 -31.707 13.907 1.00 36.34 48 GLY D C 1
ATOM 2915 O O . GLY D 1 49 ? -48.072 -32.891 13.989 1.00 38.00 48 GLY D O 1
ATOM 2916 N N . PRO D 1 50 ? -46.967 -31.104 14.828 1.00 38.72 49 PRO D N 1
ATOM 2917 C CA . PRO D 1 50 ? -46.394 -31.824 15.973 1.00 28.69 49 PRO D CA 1
ATOM 2918 C C . PRO D 1 50 ? -47.480 -32.510 16.791 1.00 22.56 49 PRO D C 1
ATOM 2919 O O . PRO D 1 50 ? -47.262 -33.603 17.314 1.00 30.73 49 PRO D O 1
ATOM 2923 N N . GLY D 1 51 ? -48.634 -31.863 16.902 1.00 30.00 50 GLY D N 1
ATOM 2924 C CA . GLY D 1 51 ? -49.773 -32.455 17.573 1.00 28.57 50 GLY D CA 1
ATOM 2925 C C . GLY D 1 51 ? -50.161 -33.757 16.900 1.00 28.40 50 GLY D C 1
ATOM 2926 O O . GLY D 1 51 ? -50.450 -34.750 17.565 1.00 29.79 50 GLY D O 1
ATOM 2927 N N . GLY D 1 52 ? -50.140 -33.748 15.570 1.00 34.22 51 GLY D N 1
ATOM 2928 C CA . GLY D 1 52 ? -50.488 -34.915 14.778 1.00 28.38 51 GLY D CA 1
ATOM 2929 C C . GLY D 1 52 ? -49.469 -36.031 14.892 1.00 24.90 51 GLY D C 1
ATOM 2930 O O . GLY D 1 52 ? -49.832 -37.194 15.055 1.00 30.25 51 GLY D O 1
ATOM 2931 N N . VAL D 1 53 ? -48.190 -35.678 14.806 1.00 32.62 52 VAL D N 1
ATOM 2932 C CA . VAL D 1 53 ? -47.117 -36.650 14.971 1.00 25.32 52 VAL D CA 1
ATOM 2933 C C . VAL D 1 53 ? -47.276 -37.363 16.308 1.00 30.03 52 VAL D C 1
ATOM 2934 O O . VAL D 1 53 ? -47.151 -38.585 16.394 1.00 26.61 52 VAL D O 1
ATOM 2938 N N . TRP D 1 54 ? -47.563 -36.583 17.343 1.00 31.10 53 TRP D N 1
ATOM 2939 C CA . TRP D 1 54 ? -47.761 -37.094 18.694 1.00 27.84 53 TRP D CA 1
ATOM 2940 C C . TRP D 1 54 ? -48.926 -38.076 18.749 1.00 23.61 53 TRP D C 1
ATOM 2941 O O . TRP D 1 54 ? -48.811 -39.157 19.323 1.00 31.11 53 TRP D O 1
ATOM 2952 N N . ALA D 1 55 ? -50.050 -37.697 18.148 1.00 23.67 54 ALA D N 1
ATOM 2953 C CA . ALA D 1 55 ? -51.218 -38.571 18.105 1.00 25.94 54 ALA D CA 1
ATOM 2954 C C . ALA D 1 55 ? -50.926 -39.874 17.359 1.00 22.42 54 ALA D C 1
ATOM 2955 O O . ALA D 1 55 ? -51.312 -40.952 17.804 1.00 24.03 54 ALA D O 1
ATOM 2957 N N . ALA D 1 56 ? -50.246 -39.765 16.222 1.00 30.21 55 ALA D N 1
ATOM 2958 C CA . ALA D 1 56 ? -49.933 -40.926 15.396 1.00 26.00 55 ALA D CA 1
ATOM 2959 C C . ALA D 1 56 ? -49.121 -41.949 16.175 1.00 26.12 55 ALA D C 1
ATOM 2960 O O . ALA D 1 56 ? -49.399 -43.149 16.116 1.00 27.17 55 ALA D O 1
ATOM 2962 N N . GLU D 1 57 ? -48.120 -41.471 16.908 1.00 28.37 56 GLU D N 1
ATOM 2963 C CA . GLU D 1 57 ? -47.279 -42.348 17.718 1.00 27.11 56 GLU D CA 1
ATOM 2964 C C . GLU D 1 57 ? -48.107 -43.105 18.745 1.00 24.34 56 GLU D C 1
ATOM 2965 O O . GLU D 1 57 ? -48.014 -44.328 18.853 1.00 28.25 56 GLU D O 1
ATOM 2971 N N . ALA D 1 58 ? -48.916 -42.368 19.499 1.00 24.22 57 ALA D N 1
ATOM 2972 C CA . ALA D 1 58 ? -49.740 -42.957 20.544 1.00 24.07 57 ALA D CA 1
ATOM 2973 C C . ALA D 1 58 ? -50.714 -43.991 19.991 1.00 24.84 57 ALA D C 1
ATOM 2974 O O . ALA D 1 58 ? -50.870 -45.074 20.550 1.00 27.84 57 ALA D O 1
ATOM 2976 N N . ILE D 1 59 ? -51.368 -43.653 18.887 1.00 27.77 58 ILE D N 1
ATOM 2977 C CA . ILE D 1 59 ? -52.385 -44.525 18.312 1.00 20.21 58 ILE D CA 1
ATOM 2978 C C . ILE D 1 59 ? -51.794 -45.752 17.607 1.00 27.19 58 ILE D C 1
ATOM 2979 O O . ILE D 1 59 ? -52.367 -46.841 17.659 1.00 27.58 58 ILE D O 1
ATOM 2984 N N . SER D 1 60 ? -50.650 -45.574 16.950 1.00 29.37 59 SER D N 1
ATOM 2985 C CA . SER D 1 60 ? -49.942 -46.699 16.349 1.00 24.42 59 SER D CA 1
ATOM 2986 C C . SER D 1 60 ? -49.603 -47.700 17.440 1.00 33.51 59 SER D C 1
ATOM 2987 O O . SER D 1 60 ? -49.855 -48.896 17.302 1.00 25.99 59 SER D O 1
ATOM 2990 N N . ASP D 1 61 ? -49.043 -47.203 18.537 1.00 26.01 60 ASP D N 1
ATOM 2991 C CA . ASP D 1 61 ? -48.682 -48.061 19.663 1.00 29.10 60 ASP D CA 1
ATOM 2992 C C . ASP D 1 61 ? -49.891 -48.802 20.221 1.00 26.15 60 ASP D C 1
ATOM 2993 O O . ASP D 1 61 ? -49.813 -49.992 20.530 1.00 27.72 60 ASP D O 1
ATOM 2998 N N . ALA D 1 62 ? -51.006 -48.094 20.354 1.00 25.63 61 ALA D N 1
ATOM 2999 C CA . ALA D 1 62 ? -52.228 -48.702 20.860 1.00 23.04 61 ALA D CA 1
ATOM 3000 C C . ALA D 1 62 ? -52.742 -49.779 19.905 1.00 25.56 61 ALA D C 1
ATOM 3001 O O . ALA D 1 62 ? -53.200 -50.832 20.337 1.00 28.30 61 ALA D O 1
ATOM 3003 N N . ARG D 1 63 ? -52.668 -49.504 18.608 1.00 27.49 62 ARG D N 1
ATOM 3004 C CA . ARG D 1 63 ? -53.141 -50.452 17.611 1.00 26.45 62 ARG D CA 1
ATOM 3005 C C . ARG D 1 63 ? -52.286 -51.714 17.609 1.00 38.32 62 ARG D C 1
ATOM 3006 O O . ARG D 1 63 ? -52.805 -52.821 17.478 1.00 34.77 62 ARG D O 1
ATOM 3014 N N . GLU D 1 64 ? -50.976 -51.546 17.753 1.00 29.56 63 GLU D N 1
ATOM 3015 C CA . GLU D 1 64 ? -50.085 -52.694 17.872 1.00 28.20 63 GLU D CA 1
ATOM 3016 C C . GLU D 1 64 ? -50.482 -53.533 19.072 1.00 23.99 63 GLU D C 1
ATOM 3017 O O . GLU D 1 64 ? -50.514 -54.758 19.002 1.00 23.08 63 GLU D O 1
ATOM 3023 N N . ASN D 1 65 ? -50.785 -52.860 20.174 1.00 30.36 64 ASN D N 1
ATOM 3024 C CA . ASN D 1 65 ? -51.204 -53.532 21.397 1.00 27.73 64 ASN D CA 1
ATOM 3025 C C . ASN D 1 65 ? -52.448 -54.389 21.172 1.00 36.25 64 ASN D C 1
ATOM 3026 O O . ASN D 1 65 ? -52.473 -55.573 21.517 1.00 32.96 64 ASN D O 1
ATOM 3031 N N . ILE D 1 66 ? -53.478 -53.787 20.586 1.00 32.25 65 ILE D N 1
ATOM 3032 C CA . ILE D 1 66 ? -54.723 -54.502 20.306 1.00 28.30 65 ILE D CA 1
ATOM 3033 C C . ILE D 1 66 ? -54.496 -55.624 19.304 1.00 24.41 65 ILE D C 1
ATOM 3034 O O . ILE D 1 66 ? -54.954 -56.746 19.505 1.00 29.02 65 ILE D O 1
ATOM 3039 N N . GLN D 1 67 ? -53.777 -55.320 18.230 1.00 25.89 66 GLN D N 1
ATOM 3040 C CA . GLN D 1 67 ? -53.516 -56.306 17.187 1.00 31.27 66 GLN D CA 1
ATOM 3041 C C . GLN D 1 67 ? -52.952 -57.628 17.716 1.00 32.10 66 GLN D C 1
ATOM 3042 O O . GLN D 1 67 ? -53.365 -58.699 17.271 1.00 31.54 66 GLN D O 1
ATOM 3048 N N . ARG D 1 68 ? -52.020 -57.574 18.663 1.00 31.88 67 ARG D N 1
ATOM 3049 C CA . ARG D 1 68 ? -51.455 -58.823 19.170 1.00 42.96 67 ARG D CA 1
ATOM 3050 C C . ARG D 1 68 ? -52.291 -59.448 20.293 1.00 35.86 67 ARG D C 1
ATOM 3051 O O . ARG D 1 68 ? -52.132 -60.627 20.606 1.00 26.36 67 ARG D O 1
ATOM 3059 N N . PHE D 1 69 ? -53.198 -58.672 20.878 1.00 38.71 68 PHE D N 1
ATOM 3060 C CA . PHE D 1 69 ? -54.182 -59.247 21.790 1.00 35.11 68 PHE D CA 1
ATOM 3061 C C . PHE D 1 69 ? -55.031 -60.249 21.011 1.00 37.85 68 PHE D C 1
ATOM 3062 O O . PHE D 1 69 ? -55.502 -61.242 21.562 1.00 32.45 68 PHE D O 1
ATOM 3070 N N . PHE D 1 70 ? -55.209 -59.984 19.720 1.00 29.79 69 PHE D N 1
ATOM 3071 C CA . PHE D 1 70 ? -55.990 -60.857 18.853 1.00 27.24 69 PHE D CA 1
ATOM 3072 C C . PHE D 1 70 ? -55.127 -61.848 18.066 1.00 34.24 69 PHE D C 1
ATOM 3073 O O . PHE D 1 70 ? -55.635 -62.588 17.226 1.00 31.85 69 PHE D O 1
ATOM 3081 N N . GLY D 1 71 ? -53.826 -61.861 18.335 1.00 35.82 70 GLY D N 1
ATOM 3082 C CA . GLY D 1 71 ? -52.958 -62.893 17.796 1.00 29.11 70 GLY D CA 1
ATOM 3083 C C . GLY D 1 71 ? -51.973 -62.485 16.712 1.00 34.96 70 GLY D C 1
ATOM 3084 O O . GLY D 1 71 ? -51.450 -63.339 16.000 1.00 43.15 70 GLY D O 1
ATOM 3085 N N . HIS D 1 72 ? -51.711 -61.189 16.584 1.00 29.81 71 HIS D N 1
ATOM 3086 C CA . HIS D 1 72 ? -50.743 -60.702 15.608 1.00 30.82 71 HIS D CA 1
ATOM 3087 C C . HIS D 1 72 ? -49.337 -61.166 15.992 1.00 38.81 71 HIS D C 1
ATOM 3088 O O . HIS D 1 72 ? -48.926 -61.025 17.142 1.00 40.87 71 HIS D O 1
ATOM 3095 N N . GLY D 1 73 ? -48.606 -61.728 15.032 1.00 31.76 72 GLY D N 1
ATOM 3096 C CA . GLY D 1 73 ? -47.261 -62.218 15.288 1.00 46.87 72 GLY D CA 1
ATOM 3097 C C . GLY D 1 73 ? -46.261 -61.100 15.520 1.00 36.15 72 GLY D C 1
ATOM 3098 O O . GLY D 1 73 ? -46.348 -60.042 14.898 1.00 33.96 72 GLY D O 1
ATOM 3099 N N . ALA D 1 74 ? -45.304 -61.345 16.410 1.00 42.84 73 ALA D N 1
ATOM 3100 C CA . ALA D 1 74 ? -44.328 -60.332 16.803 1.00 35.65 73 ALA D CA 1
ATOM 3101 C C . ALA D 1 74 ? -43.537 -59.762 15.625 1.00 43.73 73 ALA D C 1
ATOM 3102 O O . ALA D 1 74 ? -43.249 -58.564 15.587 1.00 36.42 73 ALA D O 1
ATOM 3104 N N . GLU D 1 75 ? -43.188 -60.611 14.663 1.00 29.22 74 GLU D N 1
ATOM 3105 C CA . GLU D 1 75 ? -42.463 -60.144 13.483 1.00 34.21 74 GLU D CA 1
ATOM 3106 C C . GLU D 1 75 ? -43.357 -59.279 12.600 1.00 36.91 74 GLU D C 1
ATOM 3107 O O . GLU D 1 75 ? -42.906 -58.295 12.018 1.00 39.19 74 GLU D O 1
ATOM 3113 N N . ASP D 1 76 ? -44.627 -59.659 12.499 1.00 37.82 75 ASP D N 1
ATOM 3114 C CA . ASP D 1 76 ? -45.593 -58.892 11.722 1.00 36.28 75 ASP D CA 1
ATOM 3115 C C . ASP D 1 76 ? -45.731 -57.470 12.250 1.00 28.11 75 ASP D C 1
ATOM 3116 O O . ASP D 1 76 ? -45.751 -56.515 11.476 1.00 40.73 75 ASP D O 1
ATOM 3121 N N . SER D 1 77 ? -45.822 -57.337 13.570 1.00 32.97 76 SER D N 1
ATOM 3122 C CA . SER D 1 77 ? -45.929 -56.025 14.202 1.00 37.51 76 SER D CA 1
ATOM 3123 C C . SER D 1 77 ? -44.743 -55.134 13.848 1.00 36.87 76 SER D C 1
ATOM 3124 O O . SER D 1 77 ? -44.913 -53.949 13.560 1.00 39.71 76 SER D O 1
ATOM 3127 N N . LEU D 1 78 ? -43.543 -55.707 13.877 1.00 32.16 77 LEU D N 1
ATOM 3128 C CA . LEU D 1 78 ? -42.333 -54.965 13.535 1.00 34.21 77 LEU D CA 1
ATOM 3129 C C . LEU D 1 78 ? -42.419 -54.392 12.129 1.00 29.97 77 LEU D C 1
ATOM 3130 O O . LEU D 1 78 ? -42.054 -53.238 11.895 1.00 36.64 77 LEU D O 1
ATOM 3135 N N . ALA D 1 79 ? -42.892 -55.208 11.192 1.00 33.65 78 ALA D N 1
ATOM 3136 C CA . ALA D 1 79 ? -43.062 -54.767 9.813 1.00 33.75 78 ALA D CA 1
ATOM 3137 C C . ALA D 1 79 ? -44.083 -53.640 9.754 1.00 40.59 78 ALA D C 1
ATOM 3138 O O . ALA D 1 79 ? -43.989 -52.742 8.918 1.00 35.92 78 ALA D O 1
ATOM 3140 N N . ASP D 1 80 ? -45.054 -53.687 10.659 1.00 39.26 79 ASP D N 1
ATOM 3141 C CA . ASP D 1 80 ? -46.078 -52.655 10.722 1.00 40.52 79 ASP D CA 1
ATOM 3142 C C . ASP D 1 80 ? -45.518 -51.343 11.265 1.00 37.18 79 ASP D C 1
ATOM 3143 O O . ASP D 1 80 ? -45.836 -50.270 10.752 1.00 31.55 79 ASP D O 1
ATOM 3148 N N . GLN D 1 81 ? -44.679 -51.431 12.295 1.00 35.49 80 GLN D N 1
ATOM 3149 C CA . GLN D 1 81 ? -43.990 -50.252 12.816 1.00 43.00 80 GLN D CA 1
ATOM 3150 C C . GLN D 1 81 ? -43.213 -49.557 11.707 1.00 30.28 80 GLN D C 1
ATOM 3151 O O . GLN D 1 81 ? -43.224 -48.334 11.599 1.00 38.10 80 GLN D O 1
ATOM 3157 N N . ALA D 1 82 ? -42.525 -50.351 10.895 1.00 36.15 81 ALA D N 1
ATOM 3158 C CA . ALA D 1 82 ? -41.730 -49.816 9.799 1.00 40.13 81 ALA D CA 1
ATOM 3159 C C . ALA D 1 82 ? -42.602 -48.973 8.880 1.00 30.21 81 ALA D C 1
ATOM 3160 O O . ALA D 1 82 ? -42.181 -47.915 8.411 1.00 38.09 81 ALA D O 1
ATOM 3162 N N . ALA D 1 83 ? -43.818 -49.452 8.629 1.00 30.54 82 ALA D N 1
ATOM 3163 C CA . ALA D 1 83 ? -44.778 -48.730 7.804 1.00 33.37 82 ALA D CA 1
ATOM 3164 C C . ALA D 1 83 ? -45.261 -47.473 8.522 1.00 30.13 82 ALA D C 1
ATOM 3165 O O . ALA D 1 83 ? -45.333 -46.398 7.926 1.00 29.80 82 ALA D O 1
ATOM 3167 N N . ASN D 1 84 ? -45.583 -47.616 9.806 1.00 30.12 83 ASN D N 1
ATOM 3168 C CA . ASN D 1 84 ? -45.995 -46.484 10.630 1.00 27.73 83 ASN D CA 1
ATOM 3169 C C . ASN D 1 84 ? -45.007 -45.345 10.514 1.00 27.25 83 ASN D C 1
ATOM 3170 O O . ASN D 1 84 ? -45.358 -44.234 10.121 1.00 26.72 83 ASN D O 1
ATOM 3175 N N . GLU D 1 85 ? -43.758 -45.645 10.847 1.00 36.24 84 GLU D N 1
ATOM 3176 C CA . GLU D 1 85 ? -42.710 -44.638 10.919 1.00 34.51 84 GLU D CA 1
ATOM 3177 C C . GLU D 1 85 ? -42.313 -44.126 9.538 1.00 29.80 84 GLU D C 1
ATOM 3178 O O . GLU D 1 85 ? -41.918 -42.970 9.391 1.00 33.41 84 GLU D O 1
ATOM 3184 N N . TRP D 1 86 ? -42.431 -44.985 8.529 1.00 28.40 85 TRP D N 1
ATOM 3185 C CA . TRP D 1 86 ? -42.193 -44.577 7.149 1.00 30.55 85 TRP D CA 1
ATOM 3186 C C . TRP D 1 86 ? -43.108 -43.413 6.775 1.00 34.47 85 TRP D C 1
ATOM 3187 O O . TRP D 1 86 ? -42.659 -42.410 6.219 1.00 40.86 85 TRP D O 1
ATOM 3198 N N . GLY D 1 87 ? -44.394 -43.557 7.079 1.00 37.31 86 GLY D N 1
ATOM 3199 C CA . GLY D 1 87 ? -45.376 -42.527 6.777 1.00 27.11 86 GLY D CA 1
ATOM 3200 C C . GLY D 1 87 ? -45.275 -41.341 7.719 1.00 33.01 86 GLY D C 1
ATOM 3201 O O . GLY D 1 87 ? -45.367 -40.190 7.296 1.00 29.90 86 GLY D O 1
ATOM 3202 N N . ARG D 1 88 ? -45.080 -41.622 9.003 1.00 37.82 87 ARG D N 1
ATOM 3203 C CA . ARG D 1 88 ? -44.947 -40.565 9.997 1.00 31.00 87 ARG D CA 1
ATOM 3204 C C . ARG D 1 88 ? -43.767 -39.664 9.657 1.00 37.92 87 ARG D C 1
ATOM 3205 O O . ARG D 1 88 ? -43.807 -38.462 9.901 1.00 35.46 87 ARG D O 1
ATOM 3213 N N . SER D 1 89 ? -42.722 -40.253 9.082 1.00 38.11 88 SER D N 1
ATOM 3214 C CA . SER D 1 89 ? -41.545 -39.496 8.675 1.00 43.37 88 SER D CA 1
ATOM 3215 C C . SER D 1 89 ? -41.851 -38.647 7.447 1.00 38.18 88 SER D C 1
ATOM 3216 O O . SER D 1 89 ? -41.050 -37.805 7.047 1.00 42.10 88 SER D O 1
ATOM 3219 N N . GLY D 1 90 ? -43.012 -38.880 6.846 1.00 33.40 89 GLY D N 1
ATOM 3220 C CA . GLY D 1 90 ? -43.444 -38.097 5.705 1.00 38.71 89 GLY D CA 1
ATOM 3221 C C . GLY D 1 90 ? -43.071 -38.687 4.357 1.00 38.12 89 GLY D C 1
ATOM 3222 O O . GLY D 1 90 ? -43.217 -38.028 3.330 1.00 45.55 89 GLY D O 1
ATOM 3223 N N . LYS D 1 91 ? -42.582 -39.923 4.352 1.00 44.23 90 LYS D N 1
ATOM 3224 C CA . LYS D 1 91 ? -42.279 -40.601 3.097 1.00 33.56 90 LYS D CA 1
ATOM 3225 C C . LYS D 1 91 ? -43.562 -41.110 2.446 1.00 43.86 90 LYS D C 1
ATOM 3226 O O . LYS D 1 91 ? -44.549 -41.372 3.130 1.00 44.16 90 LYS D O 1
ATOM 3232 N N . ASP D 1 92 ? -43.550 -41.229 1.123 1.00 49.69 91 ASP D N 1
ATOM 3233 C CA . ASP D 1 92 ? -44.766 -41.532 0.372 1.00 33.20 91 ASP D CA 1
ATOM 3234 C C . ASP D 1 92 ? -45.391 -42.863 0.779 1.00 46.33 91 ASP D C 1
ATOM 3235 O O . ASP D 1 92 ? -44.795 -43.923 0.583 1.00 44.57 91 ASP D O 1
ATOM 3240 N N . PRO D 1 93 ? -46.607 -42.811 1.342 1.00 44.91 92 PRO D N 1
ATOM 3241 C CA . PRO D 1 93 ? -47.323 -44.032 1.729 1.00 37.93 92 PRO D CA 1
ATOM 3242 C C . PRO D 1 93 ? -47.625 -44.958 0.548 1.00 32.66 92 PRO D C 1
ATOM 3243 O O . PRO D 1 93 ? -47.805 -46.152 0.761 1.00 35.47 92 PRO D O 1
ATOM 3247 N N . ASN D 1 94 ? -47.676 -44.426 -0.670 1.00 39.69 93 ASN D N 1
ATOM 3248 C CA . ASN D 1 94 ? -47.950 -45.257 -1.842 1.00 36.64 93 ASN D CA 1
ATOM 3249 C C . ASN D 1 94 ? -46.881 -46.321 -2.071 1.00 43.10 93 ASN D C 1
ATOM 3250 O O . ASN D 1 94 ? -47.069 -47.244 -2.863 1.00 44.11 93 ASN D O 1
ATOM 3255 N N . HIS D 1 95 ? -45.765 -46.185 -1.363 1.00 43.63 94 HIS D N 1
ATOM 3256 C CA . HIS D 1 95 ? -44.709 -47.190 -1.371 1.00 36.20 94 HIS D CA 1
ATOM 3257 C C . HIS D 1 95 ? -45.281 -48.570 -1.050 1.00 43.55 94 HIS D C 1
ATOM 3258 O O . HIS D 1 95 ? -44.824 -49.578 -1.585 1.00 45.81 94 HIS D O 1
ATOM 3265 N N . PHE D 1 96 ? -46.290 -48.602 -0.183 1.00 39.65 95 PHE D N 1
ATOM 3266 C CA . PHE D 1 96 ? -46.886 -49.854 0.275 1.00 32.00 95 PHE D CA 1
ATOM 3267 C C . PHE D 1 96 ? -48.211 -50.177 -0.414 1.00 30.43 95 PHE D C 1
ATOM 3268 O O . PHE D 1 96 ? -48.919 -51.093 0.002 1.00 42.54 95 PHE D O 1
ATOM 3276 N N . ARG D 1 97 ? -48.557 -49.429 -1.455 1.00 39.34 96 ARG D N 1
ATOM 3277 C CA . ARG D 1 97 ? -49.846 -49.626 -2.107 1.00 40.27 96 ARG D CA 1
ATOM 3278 C C . ARG D 1 97 ? -49.905 -50.941 -2.882 1.00 39.39 96 ARG D C 1
ATOM 3279 O O . ARG D 1 97 ? -49.105 -51.170 -3.788 1.00 36.98 96 ARG D O 1
ATOM 3287 N N . PRO D 1 98 ? -50.865 -51.809 -2.529 1.00 39.85 97 PRO D N 1
ATOM 3288 C CA . PRO D 1 98 ? -51.050 -53.080 -3.232 1.00 42.92 97 PRO D CA 1
ATOM 3289 C C . PRO D 1 98 ? -51.732 -52.835 -4.570 1.00 51.10 97 PRO D C 1
ATOM 3290 O O . PRO D 1 98 ? -52.645 -52.011 -4.647 1.00 46.91 97 PRO D O 1
ATOM 3294 N N . ALA D 1 99 ? -51.293 -53.538 -5.608 1.00 51.64 98 ALA D N 1
ATOM 3295 C CA . ALA D 1 99 ? -51.832 -53.330 -6.948 1.00 48.88 98 ALA D CA 1
ATOM 3296 C C . ALA D 1 99 ? -53.359 -53.348 -6.954 1.00 43.35 98 ALA D C 1
ATOM 3297 O O . ALA D 1 99 ? -53.979 -54.287 -6.460 1.00 39.90 98 ALA D O 1
ATOM 3299 N N . GLY D 1 100 ? -53.957 -52.290 -7.493 1.00 36.03 99 GLY D N 1
ATOM 3300 C CA . GLY D 1 100 ? -55.387 -52.266 -7.729 1.00 33.47 99 GLY D CA 1
ATOM 3301 C C . GLY D 1 100 ? -56.263 -51.688 -6.635 1.00 40.29 99 GLY D C 1
ATOM 3302 O O . GLY D 1 100 ? -57.485 -51.655 -6.775 1.00 38.85 99 GLY D O 1
ATOM 3303 N N . LEU D 1 101 ? -55.658 -51.233 -5.544 1.00 42.25 100 LEU D N 1
ATOM 3304 C CA . LEU D 1 101 ? -56.430 -50.560 -4.503 1.00 45.35 100 LEU D CA 1
ATOM 3305 C C . LEU D 1 101 ? -57.095 -49.315 -5.094 1.00 40.00 100 LEU D C 1
ATOM 3306 O O . LEU D 1 101 ? -56.427 -48.478 -5.701 1.00 44.44 100 LEU D O 1
ATOM 3311 N N . PRO D 1 102 ? -58.419 -49.196 -4.925 1.00 34.97 101 PRO D N 1
ATOM 3312 C CA . PRO D 1 102 ? -59.177 -48.079 -5.501 1.00 49.58 101 PRO D CA 1
ATOM 3313 C C . PRO D 1 102 ? -58.603 -46.720 -5.103 1.00 53.35 101 PRO D C 1
ATOM 3314 O O . PRO D 1 102 ? -58.143 -46.549 -3.973 1.00 49.10 101 PRO D O 1
ATOM 3318 N N . GLU D 1 103 ? -58.651 -45.767 -6.029 1.00 49.31 102 GLU D N 1
ATOM 3319 C CA . GLU D 1 103 ? -57.985 -44.472 -5.871 1.00 61.72 102 GLU D CA 1
ATOM 3320 C C . GLU D 1 103 ? -58.522 -43.598 -4.734 1.00 61.41 102 GLU D C 1
ATOM 3321 O O . GLU D 1 103 ? -57.838 -42.681 -4.282 1.00 63.41 102 GLU D O 1
ATOM 3327 N N . LYS D 1 104 ? -59.733 -43.875 -4.265 1.00 46.00 103 LYS D N 1
ATOM 3328 C CA . LYS D 1 104 ? -60.280 -43.088 -3.165 1.00 55.03 103 LYS D CA 1
ATOM 3329 C C . LYS D 1 104 ? -59.563 -43.401 -1.850 1.00 49.73 103 LYS D C 1
ATOM 3330 O O . LYS D 1 104 ? -59.686 -42.665 -0.874 1.00 47.93 103 LYS D O 1
ATOM 3336 N N . TYR D 1 105 ? -58.813 -44.499 -1.836 1.00 36.97 104 TYR D N 1
ATOM 3337 C CA . TYR D 1 105 ? -58.005 -44.855 -0.680 1.00 31.85 104 TYR D CA 1
ATOM 3338 C C . TYR D 1 105 ? -56.567 -44.393 -0.878 1.00 47.61 104 TYR D C 1
ATOM 3339 O O . TYR D 1 105 ? -56.071 -44.341 -2.003 1.00 39.86 104 TYR D O 1
#

Radius of gyration: 24.3 Å; Cα contacts (8 Å, |Δi|>4): 700; chains: 4; bounding box: 34×69×64 Å

Nearest PDB structures (foldseek):
  4ip8-assembly1_D  TM=1.004E+00  e=2.420E-13  Homo sapiens
  6pxz-assembly1_C  TM=9.790E-01  e=1.965E-11  Mus musculus
  4q5g-assembly1_A-2  TM=9.820E-01  e=5.249E-11  Mus musculus
  6py0-assembly1_B  TM=9.690E-01  e=7.939E-11  Mus musculus
  4q5g-assembly1_B-2  TM=9.861E-01  e=1.140E-10  Mus musculus

B-factor: mean 36.21, std 11.06, range [14.19, 97.77]

CATH classification: 1.10.132.110

Foldseek 3Di:
DVVVVLLVVLLVQLLVLLVVLVVCCVVLVDPQCNLLSLLRSLQRSLVSDPSSLVNSVVVLVVVLVVVVVVPDDDVVNVSSVVSNVCNNVNHDSCVSPDVVRDPVD/DVVVVLLVVLLVQLLVLLVVLVVLCVVLVDPQCLLLSLLRSLLRSLVSDPSSLVNLVVVLVVVLVVVVVVPDDPVNNVSSVVSNVCNNVNHRSCVSPDPPSPPVD/DCVVVLLVVLLVQLLVLLVVLVVLCVVQVDPQCLLLSLLRSLLRSLVSDPSNNVNLVVVLVVVLVVCVVVPDDPVVNVSSVVSNVCNNVNHDSCVRPDPPRPPVD/DVVVVLLQVLQVVLLVLLVVLVVVCVVLVDPQCLLLSLLRSLLRSLVSDPSNLVNLVVVLVVVLVVCCVVPDDPVNSVVSVVSNVCNNVNHDSCVRPDPPRDPVD

Secondary structure (DSSP, 8-state):
-HHHHHHHHHHHHHHHHHHHHHHHHHHH--TT-HHHHHHHHHHHHHHH-HHHHHHHHHHHHHHHHHHHHTT--HHHHHHHHHHHHHHHTT--GGGGPPTTS-TT-/-HHHHHHHHHHHHHHHHHHHHHHHHHHH--TT-HHHHHHHHHHHHHTT-HHHHHHHHHHHHHHHHHHHHTT--HHHHHHHHHHHHHHHTT--GGGGPPTTS-TT-/-HHHHHHHHHHHHHHHHHHHHHHHHHHH--TT-HHHHHHHHHHHHHHT-HHHHHHHHHHHHHHHHHHHHT---HHHHHHHHHHHHHHHTT--GGGGPPTT--TT-/-HHHHHHHHHHHHHHHHHHHHHHHHHHH--TT-HHHHHHHHHHHHHHH-HHHHHHHHHHHHHHHHHHHHTT--HHHHHHHHHHHHHHHTT--GGGGPPTT--TT-

GO terms:
  GO:0005881 cytoplasmic microtubule (C, IDA)
  GO:0071682 endocytic vesicle lumen (C, TAS)
  GO:0005576 extracellular region (C, TAS)
  GO:0001819 positive regulation of cytokine production (P, IDA)
  GO:0001664 G protein-coupled receptor binding (F, IDA)
  GO:0045785 positive regulation of cell adhesion (P, IDA)
  GO:0048246 macrophage chemotaxis (P, IDA)
  GO:0048247 lymphocyte chemotaxis (P, IDA)
  GO:0007204 positive regulation of cytosolic calcium ion concentration (P, IDA)
  GO:0070062 extracellular exosome (C, HDA)

Sequence (420 aa):
MRSFFSFLGEAFDGARDMWRAYSDMREANYIGSDKYFHARGNYDAAKRGPGGVWAAEAISDARENIQRFFGHGAEDSLADQAANEWGRSGKDPNHFRPAGLPEKYMRSFFSFLGEAFDGARDMWRAYSDMREANYIGSDKYFHARGNYDAAKRGPGGVWAAEAISDARENIQRFFGHGAEDSLADQAANEWGRSGKDPNHFRPAGLPEKYMRSFFSFLGEAFDGARDMWRAYSDMREANYIGSDKYFHARGNYDAAKRGPGGVWAAEAISDARENIQRFFGHGAEDSLADQAANEWGRSGKDPNHFRPAGLPEKYMRSFFSFLGEAFDGARDMWRAYSDMREANYIGSDKYFHARGNYDAAKRGPGGVWAAEAISDARENIQRFFGHGAEDSLADQAANEWGRSGKDPNHFRPAGLPEKY